Protein AF-A0A941LAB8-F1 (afdb_monomer)

pLDDT: mean 81.12, std 10.99, range [39.47, 96.81]

Structure (mmCIF, N/CA/C/O backbone):
data_AF-A0A941LAB8-F1
#
_entry.id   AF-A0A941LAB8-F1
#
loop_
_atom_site.group_PDB
_atom_site.id
_atom_site.type_symbol
_atom_site.label_atom_id
_atom_site.label_alt_id
_atom_site.label_comp_id
_atom_site.label_asym_id
_atom_site.label_entity_id
_atom_site.label_seq_id
_atom_site.pdbx_PDB_ins_code
_atom_site.Cartn_x
_atom_site.Cartn_y
_atom_site.Cartn_z
_atom_site.occupancy
_atom_site.B_iso_or_equiv
_atom_site.auth_seq_id
_atom_site.auth_comp_id
_atom_site.auth_asym_id
_atom_site.auth_atom_id
_atom_site.pdbx_PDB_model_num
ATOM 1 N N . MET A 1 1 ? -10.738 4.929 1.392 1.00 70.44 1 MET A N 1
ATOM 2 C CA . MET A 1 1 ? -9.505 4.319 1.938 1.00 70.44 1 MET A CA 1
ATOM 3 C C . MET A 1 1 ? -9.098 3.208 0.985 1.00 70.44 1 MET A C 1
ATOM 5 O O . MET A 1 1 ? -9.992 2.509 0.526 1.00 70.44 1 MET A O 1
ATOM 9 N N . TRP A 1 2 ? -7.820 3.081 0.624 1.00 80.12 2 TRP A N 1
ATOM 10 C CA . TRP A 1 2 ? -7.388 2.039 -0.313 1.00 80.12 2 TRP A CA 1
ATOM 11 C C . TRP A 1 2 ? -7.513 0.650 0.333 1.00 80.12 2 TRP A C 1
ATOM 13 O O . TRP A 1 2 ? -6.917 0.391 1.377 1.00 80.12 2 TRP A O 1
ATOM 23 N N . LYS A 1 3 ? -8.349 -0.212 -0.260 1.00 79.31 3 LYS A N 1
ATOM 24 C CA . LYS A 1 3 ? -8.598 -1.596 0.172 1.00 79.31 3 LYS A CA 1
ATOM 25 C C . LYS A 1 3 ? -8.425 -2.536 -1.030 1.00 79.31 3 LYS A C 1
ATOM 27 O O . LYS A 1 3 ? -9.409 -2.857 -1.713 1.00 79.31 3 LYS A O 1
ATOM 32 N N . PRO A 1 4 ? -7.176 -2.901 -1.359 1.00 82.00 4 PRO A N 1
ATOM 33 C CA . PRO A 1 4 ? -6.909 -3.852 -2.426 1.00 82.00 4 PRO A CA 1
ATOM 34 C C . PRO A 1 4 ? -7.426 -5.248 -2.049 1.00 82.00 4 PRO A C 1
ATOM 36 O O . PRO A 1 4 ? -7.491 -5.608 -0.873 1.00 82.00 4 PRO A O 1
ATOM 39 N N . ILE A 1 5 ? -7.810 -6.024 -3.061 1.00 83.94 5 ILE A N 1
ATOM 40 C CA . ILE A 1 5 ? -8.180 -7.430 -2.914 1.00 83.94 5 ILE A CA 1
ATOM 41 C C . ILE A 1 5 ? -6.984 -8.260 -3.386 1.00 83.94 5 ILE A C 1
ATOM 43 O O . ILE A 1 5 ? -6.811 -8.520 -4.578 1.00 83.94 5 ILE A O 1
ATOM 47 N N . HIS A 1 6 ? -6.148 -8.649 -2.427 1.00 83.69 6 HIS A N 1
ATOM 48 C CA . HIS A 1 6 ? -4.959 -9.461 -2.674 1.00 83.69 6 HIS A CA 1
ATOM 49 C C . HIS A 1 6 ? -5.313 -10.794 -3.343 1.00 83.69 6 HIS A C 1
ATOM 51 O O . HIS A 1 6 ? -6.378 -11.366 -3.090 1.00 83.69 6 HIS A O 1
ATOM 57 N N . LEU A 1 7 ? -4.408 -11.294 -4.182 1.00 83.81 7 LEU A N 1
ATOM 58 C CA . LEU A 1 7 ? -4.548 -12.576 -4.865 1.00 83.81 7 LEU A CA 1
ATOM 59 C C . LEU A 1 7 ? -4.686 -13.710 -3.841 1.00 83.81 7 LEU A C 1
ATOM 61 O O . LEU A 1 7 ? -5.603 -14.523 -3.947 1.00 83.81 7 LEU A O 1
ATOM 65 N N . ASP A 1 8 ? -3.863 -13.683 -2.790 1.00 82.81 8 ASP A N 1
ATOM 66 C CA . ASP A 1 8 ? -3.913 -14.645 -1.682 1.00 82.81 8 ASP A CA 1
ATOM 67 C C . ASP A 1 8 ? -5.271 -14.649 -0.969 1.00 82.81 8 ASP A C 1
ATOM 69 O O . ASP A 1 8 ? -5.762 -15.696 -0.549 1.00 82.81 8 ASP A O 1
ATOM 73 N N . PHE A 1 9 ? -5.909 -13.481 -0.847 1.00 83.12 9 PHE A N 1
ATOM 74 C CA . PHE A 1 9 ? -7.225 -13.378 -0.220 1.00 83.12 9 PHE A CA 1
ATOM 75 C C . PHE A 1 9 ? -8.302 -14.040 -1.082 1.00 83.12 9 PHE A C 1
ATOM 77 O O . PHE A 1 9 ? -9.135 -14.776 -0.558 1.00 83.12 9 PHE A O 1
ATOM 84 N N . ILE A 1 10 ? -8.272 -13.819 -2.401 1.00 82.56 10 ILE A N 1
ATOM 85 C CA . ILE A 1 10 ? -9.226 -14.448 -3.321 1.00 82.56 10 ILE A CA 1
ATOM 86 C C .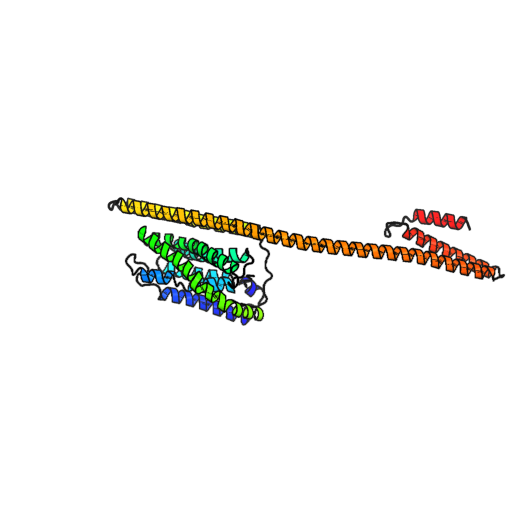 ILE A 1 10 ? -9.047 -15.968 -3.317 1.00 82.56 10 ILE A C 1
ATOM 88 O O . ILE A 1 10 ? -10.031 -16.687 -3.167 1.00 82.56 10 ILE A O 1
ATOM 92 N N . LEU A 1 11 ? -7.806 -16.446 -3.428 1.00 82.25 11 LEU A N 1
ATOM 93 C CA . LEU A 1 11 ? -7.497 -17.877 -3.471 1.00 82.25 11 LEU A CA 1
ATOM 94 C C . LEU A 1 11 ? -7.743 -18.590 -2.133 1.00 82.25 11 LEU A C 1
ATOM 96 O O . LEU A 1 11 ? -8.038 -19.780 -2.126 1.00 82.25 11 LEU A O 1
ATOM 100 N N . GLY A 1 12 ? -7.618 -17.884 -1.006 1.00 81.06 12 GLY A N 1
ATOM 101 C CA . GLY A 1 12 ? -7.855 -18.447 0.324 1.00 81.06 12 GLY A CA 1
ATOM 102 C C . GLY A 1 12 ? -9.319 -18.420 0.773 1.00 81.06 12 GLY A C 1
ATOM 103 O O . GLY A 1 12 ? -9.717 -19.246 1.593 1.00 81.06 12 GLY A O 1
ATOM 104 N N . ARG A 1 13 ? -10.123 -17.468 0.280 1.00 82.06 13 ARG A N 1
ATOM 105 C CA . ARG A 1 13 ? -11.520 -17.276 0.711 1.00 82.06 13 ARG A CA 1
ATOM 106 C C . ARG A 1 13 ? -12.539 -17.944 -0.209 1.00 82.06 13 ARG A C 1
ATOM 108 O O . ARG A 1 13 ? -13.595 -18.346 0.274 1.00 82.06 13 ARG A O 1
ATOM 115 N N . TYR A 1 14 ? -12.245 -18.034 -1.502 1.00 82.56 14 TYR A N 1
ATOM 116 C CA . TYR A 1 14 ? -13.138 -18.597 -2.511 1.00 82.56 14 TYR A CA 1
ATOM 117 C C . TYR A 1 14 ? -12.583 -19.918 -3.035 1.00 82.56 14 TYR A C 1
ATOM 119 O O . TYR A 1 14 ? -11.371 -20.119 -3.082 1.00 82.56 14 TYR A O 1
ATOM 127 N N . GLU A 1 15 ? -13.468 -20.824 -3.451 1.00 80.12 15 GLU A N 1
ATOM 128 C CA . GLU A 1 15 ? -13.030 -22.069 -4.077 1.00 80.12 15 GLU A CA 1
ATOM 129 C C . GLU A 1 15 ? -12.289 -21.777 -5.396 1.00 80.12 15 GLU A C 1
ATOM 131 O O . GLU A 1 15 ? -12.706 -20.889 -6.149 1.00 80.12 15 GLU A O 1
ATOM 136 N N . PRO A 1 16 ? -11.235 -22.545 -5.741 1.00 72.31 16 PRO A N 1
ATOM 137 C CA . PRO A 1 16 ? -10.436 -22.313 -6.949 1.00 72.31 16 PRO A CA 1
ATOM 138 C C . PRO A 1 16 ? -11.253 -22.312 -8.249 1.00 72.31 16 PRO A C 1
ATOM 140 O O . PRO A 1 16 ? -10.851 -21.701 -9.238 1.00 72.31 16 PRO A O 1
ATOM 143 N N . PHE A 1 17 ? -12.403 -22.995 -8.246 1.00 78.62 17 PHE A N 1
ATOM 144 C CA . PHE A 1 17 ? -13.298 -23.131 -9.393 1.00 78.62 17 PHE A CA 1
ATOM 145 C C . PHE A 1 17 ? -14.559 -22.259 -9.309 1.00 78.62 17 PHE A C 1
ATOM 147 O O . PHE A 1 17 ? -15.467 -22.417 -10.128 1.00 78.62 17 PHE A O 1
ATOM 154 N N . ASP A 1 18 ? -14.635 -21.316 -8.362 1.00 86.25 18 ASP A N 1
ATOM 155 C CA . ASP A 1 18 ? -15.711 -20.328 -8.364 1.00 86.25 18 ASP A CA 1
ATOM 156 C C . ASP A 1 18 ? -15.636 -19.507 -9.662 1.00 86.25 18 ASP A C 1
ATOM 158 O O . ASP A 1 18 ? -14.601 -18.941 -10.033 1.00 86.25 18 ASP A O 1
ATOM 162 N N . LYS A 1 19 ? -16.772 -19.416 -10.360 1.00 85.31 19 LYS A N 1
ATOM 163 C CA . LYS A 1 19 ? -16.926 -18.664 -11.606 1.00 85.31 19 LYS A CA 1
ATOM 164 C C . LYS A 1 19 ? -16.401 -17.230 -11.477 1.00 85.31 19 LYS A C 1
ATOM 166 O O . LYS A 1 19 ? -15.831 -16.715 -12.435 1.00 85.31 19 LYS A O 1
ATOM 171 N N . ARG A 1 20 ? -16.562 -16.586 -10.314 1.00 85.56 20 ARG A N 1
ATOM 172 C CA . ARG A 1 20 ? -16.075 -15.215 -10.065 1.00 85.56 20 ARG A CA 1
ATOM 173 C C . ARG A 1 20 ? -14.553 -15.136 -10.139 1.00 85.56 20 ARG A C 1
ATOM 175 O O . ARG A 1 20 ? -14.019 -14.244 -10.792 1.00 85.56 20 ARG A O 1
ATOM 182 N N . VAL A 1 21 ? -13.876 -16.086 -9.497 1.00 84.88 21 VAL A N 1
ATOM 183 C CA . VAL A 1 21 ? -12.412 -16.177 -9.444 1.00 84.88 21 VAL A CA 1
ATOM 184 C C . VAL A 1 21 ? -11.859 -16.491 -10.827 1.00 84.88 21 VAL A C 1
ATOM 186 O O . VAL A 1 21 ? -10.967 -15.791 -11.300 1.00 84.88 21 VAL A O 1
ATOM 189 N N . ILE A 1 22 ? -12.455 -17.466 -11.521 1.00 87.25 22 ILE A N 1
ATOM 190 C CA . ILE A 1 22 ? -12.057 -17.844 -12.881 1.00 87.25 22 ILE A CA 1
ATOM 191 C C . ILE A 1 22 ? -12.158 -16.652 -13.839 1.00 87.25 22 ILE A C 1
ATOM 193 O O . ILE A 1 22 ? -11.219 -16.399 -14.587 1.00 87.25 22 ILE A O 1
ATOM 197 N N . VAL A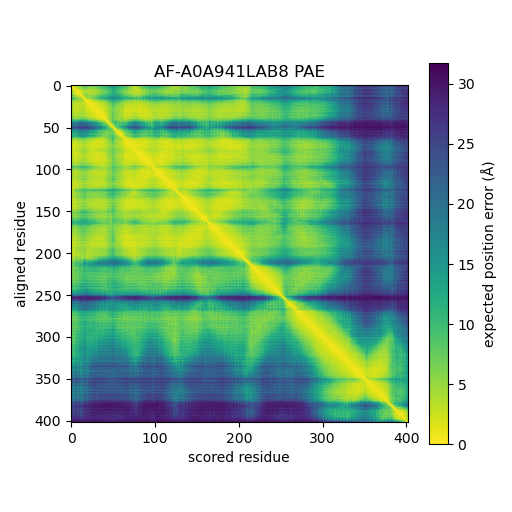 1 23 ? -13.260 -15.890 -13.818 1.00 88.88 23 VAL A N 1
ATOM 198 C CA . VAL A 1 23 ? -13.415 -14.721 -14.705 1.00 88.88 23 VAL A CA 1
ATOM 199 C C . VAL A 1 23 ? -12.329 -13.674 -14.449 1.00 88.88 23 VAL A C 1
ATOM 201 O O . VAL A 1 23 ? -11.760 -13.148 -15.406 1.00 88.88 23 VAL A O 1
ATOM 204 N N . VAL A 1 24 ? -12.007 -13.392 -13.183 1.00 88.44 24 VAL A N 1
ATOM 205 C CA . VAL A 1 24 ? -10.952 -12.426 -12.837 1.00 88.44 24 VAL A CA 1
ATOM 206 C C . VAL A 1 24 ? -9.574 -12.935 -13.263 1.00 88.44 24 VAL A C 1
ATOM 208 O O . VAL A 1 24 ? -8.816 -12.180 -13.869 1.00 88.44 24 VAL A O 1
ATOM 211 N N . LEU A 1 25 ? -9.259 -14.210 -13.018 1.00 89.50 25 LEU A N 1
ATOM 212 C CA . LEU A 1 25 ? -7.977 -14.803 -13.405 1.00 89.50 25 LEU A CA 1
ATOM 213 C C . LEU A 1 25 ? -7.803 -14.877 -14.926 1.00 89.50 25 LEU A C 1
ATOM 215 O O . LEU A 1 25 ? -6.741 -14.520 -15.428 1.00 89.50 25 LEU A O 1
ATOM 219 N N . ILE A 1 26 ? -8.839 -15.268 -15.675 1.00 91.94 26 ILE A N 1
ATOM 220 C CA . ILE A 1 26 ? -8.806 -15.267 -17.147 1.00 91.94 26 ILE A CA 1
ATOM 221 C C . ILE A 1 26 ? -8.613 -13.843 -17.669 1.00 91.94 26 ILE A C 1
ATOM 223 O O . ILE A 1 26 ? -7.777 -13.622 -18.544 1.00 91.94 26 ILE A O 1
ATOM 227 N N . GLY A 1 27 ? -9.346 -12.869 -17.118 1.00 91.44 27 GLY A N 1
ATOM 228 C CA . GLY A 1 27 ? -9.179 -11.461 -17.474 1.00 91.44 27 GLY A CA 1
ATOM 229 C C . GLY A 1 27 ? -7.757 -10.965 -17.208 1.00 91.44 27 GLY A C 1
ATOM 230 O O . GLY A 1 27 ? -7.178 -10.268 -18.036 1.00 91.44 27 GLY A O 1
ATOM 231 N N . TRP A 1 28 ? -7.157 -11.377 -16.094 1.00 93.62 28 TRP A N 1
ATOM 232 C CA . TRP A 1 28 ? -5.787 -11.020 -15.748 1.00 93.62 28 TRP A CA 1
ATOM 233 C C . TRP A 1 28 ? -4.745 -11.670 -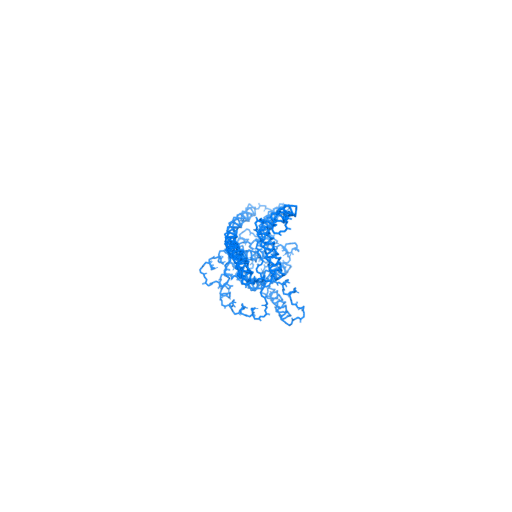16.661 1.00 93.62 28 TRP A C 1
ATOM 235 O O . TRP A 1 28 ? -3.858 -10.971 -17.144 1.00 93.62 28 TRP A O 1
ATOM 245 N N . ILE A 1 29 ? -4.884 -12.960 -16.985 1.00 92.94 29 ILE A N 1
ATOM 246 C CA . ILE A 1 29 ? -4.023 -13.637 -17.968 1.00 92.94 29 ILE A CA 1
ATOM 247 C C . ILE A 1 29 ? -4.130 -12.943 -19.328 1.00 92.94 29 ILE A C 1
ATOM 249 O O . ILE A 1 29 ? -3.108 -12.669 -19.954 1.00 92.94 29 ILE A O 1
ATOM 253 N N . PHE A 1 30 ? -5.346 -12.591 -19.756 1.00 94.19 30 PHE A N 1
ATOM 254 C CA . PHE A 1 30 ? -5.562 -11.857 -21.000 1.00 94.19 30 PHE A CA 1
ATOM 255 C C . PHE A 1 30 ? -4.845 -10.501 -20.991 1.00 94.19 30 PHE A C 1
ATOM 257 O O . PHE A 1 30 ? -4.162 -10.171 -21.960 1.00 94.19 30 PHE A O 1
ATOM 264 N N . LEU A 1 31 ? -4.921 -9.747 -19.886 1.00 93.19 31 LEU A N 1
ATOM 265 C CA . LEU A 1 31 ? -4.186 -8.489 -19.721 1.00 93.19 31 LEU A CA 1
ATOM 266 C C . LEU A 1 31 ? -2.669 -8.699 -19.791 1.00 93.19 31 LEU A C 1
ATOM 268 O O . LEU A 1 31 ? -2.002 -7.959 -20.508 1.00 93.19 31 LEU A O 1
ATOM 272 N N . ILE A 1 32 ? -2.130 -9.723 -19.121 1.00 92.38 32 ILE A N 1
ATOM 273 C CA . ILE A 1 32 ? -0.701 -10.068 -19.186 1.00 92.38 32 ILE A CA 1
ATOM 274 C C . ILE A 1 32 ? -0.299 -10.330 -20.642 1.00 92.38 32 ILE A C 1
ATOM 276 O O . ILE A 1 32 ? 0.570 -9.642 -21.179 1.00 92.38 32 ILE A O 1
ATOM 280 N N . THR A 1 33 ? -0.975 -11.260 -21.319 1.00 92.00 33 THR A N 1
ATOM 281 C CA . THR A 1 33 ? -0.651 -11.612 -22.709 1.00 92.00 33 THR A CA 1
ATOM 282 C C . THR A 1 33 ? -0.828 -10.436 -23.665 1.00 92.00 33 THR A C 1
ATOM 284 O O . THR A 1 33 ? 0.013 -10.225 -24.535 1.00 92.00 33 THR A O 1
ATOM 287 N N . GLY A 1 34 ? -1.874 -9.627 -23.472 1.00 91.31 34 GLY A N 1
ATOM 288 C CA . GLY A 1 34 ? -2.161 -8.452 -24.286 1.00 91.31 34 GLY A CA 1
ATOM 289 C C . GLY A 1 34 ? -1.108 -7.362 -24.116 1.00 91.31 34 GLY A C 1
ATOM 290 O O . GLY A 1 34 ? -0.669 -6.786 -25.108 1.00 91.31 34 GLY A O 1
ATOM 291 N N . THR A 1 35 ? -0.647 -7.114 -22.884 1.00 90.56 35 THR A N 1
ATOM 292 C CA . THR A 1 35 ? 0.439 -6.154 -22.627 1.00 90.56 35 THR A CA 1
ATOM 293 C C . THR A 1 35 ? 1.757 -6.599 -23.239 1.00 90.56 35 THR A C 1
ATOM 295 O O . THR A 1 35 ? 2.402 -5.794 -23.899 1.00 90.56 35 THR A O 1
ATOM 298 N N . ILE A 1 36 ? 2.131 -7.873 -23.092 1.00 89.88 36 ILE A N 1
ATOM 299 C CA . ILE A 1 36 ? 3.359 -8.416 -23.687 1.00 89.88 36 ILE A CA 1
ATOM 300 C C . ILE A 1 36 ? 3.289 -8.313 -25.210 1.00 89.88 36 ILE A C 1
ATOM 302 O O . ILE A 1 36 ? 4.207 -7.789 -25.835 1.00 89.88 36 ILE A O 1
ATOM 306 N N . TRP A 1 37 ? 2.180 -8.756 -25.805 1.00 90.31 37 TRP A N 1
ATOM 307 C CA . TRP A 1 37 ? 1.977 -8.696 -27.248 1.00 90.31 37 TRP A CA 1
ATOM 308 C C . TRP A 1 37 ? 2.023 -7.257 -27.773 1.00 90.31 37 TRP A C 1
ATOM 310 O O . TRP A 1 37 ? 2.710 -6.986 -28.754 1.00 90.31 37 TRP A O 1
ATOM 320 N N . PHE A 1 38 ? 1.342 -6.313 -27.119 1.00 87.44 38 PHE A N 1
ATOM 321 C CA . PHE A 1 38 ? 1.368 -4.915 -27.545 1.00 87.44 38 PHE A CA 1
ATOM 322 C C . PHE A 1 38 ? 2.771 -4.322 -27.422 1.00 87.44 38 PHE A C 1
ATOM 324 O O . PHE A 1 38 ? 3.215 -3.634 -28.339 1.00 87.44 38 PHE A O 1
ATOM 331 N N . SER A 1 39 ? 3.461 -4.577 -26.308 1.00 83.06 39 SER A N 1
ATOM 332 C CA . SER A 1 39 ? 4.820 -4.089 -26.092 1.00 83.06 39 SER A CA 1
ATOM 333 C C . SER A 1 39 ? 5.775 -4.599 -27.167 1.00 83.06 39 SER A C 1
ATOM 335 O O . SER A 1 39 ? 6.519 -3.798 -27.717 1.00 83.06 39 SER A O 1
ATOM 337 N N . LEU A 1 40 ? 5.706 -5.886 -27.522 1.00 83.12 40 LEU A N 1
ATOM 338 C CA . LEU A 1 40 ? 6.547 -6.488 -28.562 1.00 83.12 40 LEU A CA 1
ATOM 339 C C . LEU A 1 40 ? 6.265 -5.942 -29.968 1.00 83.12 40 LEU A C 1
ATOM 341 O O . LEU A 1 40 ? 7.202 -5.739 -30.730 1.00 83.12 40 LEU A O 1
ATOM 345 N N . ASN A 1 41 ? 5.004 -5.672 -30.316 1.00 83.06 41 ASN A N 1
ATOM 346 C CA . ASN A 1 41 ? 4.656 -5.183 -31.658 1.00 83.06 41 ASN A CA 1
ATOM 347 C C . ASN A 1 41 ? 4.853 -3.676 -31.852 1.00 83.06 41 ASN A C 1
ATOM 349 O O . ASN A 1 41 ? 4.957 -3.226 -32.989 1.00 83.06 41 ASN A O 1
ATOM 353 N N . ASN A 1 42 ? 4.865 -2.892 -30.772 1.00 78.62 42 ASN A N 1
ATOM 354 C CA . ASN A 1 42 ? 5.070 -1.442 -30.847 1.00 78.62 42 ASN A CA 1
ATOM 355 C C . ASN A 1 42 ? 6.520 -1.021 -30.597 1.00 78.62 42 ASN A C 1
ATOM 357 O O . ASN A 1 42 ? 6.795 0.175 -30.609 1.00 78.62 42 ASN A O 1
ATOM 361 N N . LEU A 1 43 ? 7.429 -1.972 -30.375 1.00 74.69 43 LEU A N 1
ATOM 362 C CA . LEU A 1 43 ? 8.866 -1.727 -30.296 1.00 74.69 43 LEU A CA 1
ATOM 363 C C . LEU A 1 43 ? 9.393 -1.265 -31.678 1.00 74.69 43 LEU A C 1
ATOM 365 O O . LEU A 1 43 ? 9.245 -2.007 -32.649 1.00 74.69 43 LEU A O 1
ATOM 369 N N . PRO A 1 44 ? 9.983 -0.054 -31.804 1.00 67.62 44 PRO A N 1
ATOM 370 C CA . PRO A 1 44 ? 10.604 0.423 -33.026 1.00 67.62 44 PRO A CA 1
ATOM 371 C C . PRO A 1 44 ? 11.650 -0.567 -33.519 1.00 67.62 44 PRO A C 1
ATOM 373 O O . PRO A 1 44 ? 12.380 -1.149 -32.716 1.00 67.62 44 PRO A O 1
ATOM 376 N N . SER A 1 45 ? 11.790 -0.681 -34.840 1.00 62.94 45 SER A N 1
ATOM 377 C CA . SER A 1 45 ? 12.882 -1.437 -35.470 1.00 62.94 45 SER A CA 1
ATOM 378 C C . SER A 1 45 ? 14.261 -1.004 -34.966 1.00 62.94 45 SER A C 1
ATOM 380 O O . SER A 1 45 ? 15.165 -1.825 -34.860 1.00 62.94 45 SER A O 1
ATOM 382 N N . ASP A 1 46 ? 14.378 0.272 -34.595 1.00 62.75 46 ASP A N 1
ATOM 383 C CA . ASP A 1 46 ? 15.618 0.921 -34.175 1.00 62.75 46 ASP A CA 1
ATOM 384 C C . ASP A 1 46 ? 15.695 1.061 -32.644 1.00 62.75 46 ASP A C 1
ATOM 386 O O . ASP A 1 46 ? 16.460 1.872 -32.134 1.00 62.75 46 ASP A O 1
ATOM 390 N N . TRP A 1 47 ? 14.889 0.309 -31.880 1.00 65.19 47 TRP A N 1
ATOM 391 C CA . TRP A 1 47 ? 14.862 0.384 -30.409 1.00 65.19 47 TRP A CA 1
ATOM 392 C C . TRP A 1 47 ? 16.238 0.128 -29.765 1.00 65.19 47 TRP A C 1
ATOM 394 O O . TRP A 1 47 ? 16.523 0.632 -28.681 1.00 65.19 47 TRP A O 1
ATOM 404 N N . ILE A 1 48 ? 17.085 -0.629 -30.465 1.00 59.97 48 ILE A N 1
ATOM 405 C CA . ILE A 1 48 ? 18.441 -1.027 -30.066 1.00 59.97 48 ILE A CA 1
ATOM 406 C C . ILE A 1 48 ? 19.503 -0.078 -30.670 1.00 59.97 48 ILE A C 1
ATOM 408 O O . ILE A 1 48 ? 20.626 -0.037 -30.177 1.00 59.97 48 ILE A O 1
ATOM 412 N N . ASP A 1 49 ? 19.171 0.707 -31.706 1.00 60.47 49 ASP A N 1
ATOM 413 C CA . ASP A 1 49 ? 20.132 1.543 -32.442 1.00 60.47 49 ASP A CA 1
ATOM 414 C C . ASP A 1 49 ? 20.222 2.973 -31.850 1.00 60.47 49 ASP A C 1
ATOM 416 O O . ASP A 1 49 ? 19.230 3.713 -31.861 1.00 60.47 49 ASP A O 1
ATOM 420 N N . PRO A 1 50 ? 21.407 3.421 -31.381 1.00 51.38 50 PRO A N 1
ATOM 421 C CA . PRO A 1 50 ? 21.635 4.788 -30.894 1.00 51.38 50 PRO A CA 1
ATOM 422 C C . PRO A 1 50 ? 21.307 5.891 -31.924 1.00 51.38 50 PRO A C 1
ATOM 424 O O . PRO A 1 50 ? 21.033 7.039 -31.550 1.00 51.38 50 PRO A O 1
ATOM 427 N N . GLY A 1 51 ? 21.328 5.558 -33.222 1.00 52.06 51 GLY A N 1
ATOM 428 C CA . GLY A 1 51 ? 21.027 6.454 -34.344 1.00 52.06 51 GLY A CA 1
ATOM 429 C C . GLY A 1 51 ? 19.553 6.507 -34.770 1.00 52.06 51 GLY A C 1
ATOM 430 O O . GLY A 1 51 ? 19.218 7.284 -35.667 1.00 52.06 51 GLY A O 1
ATOM 431 N N . GLY A 1 52 ? 18.679 5.712 -34.143 1.00 59.66 52 GLY A N 1
ATOM 432 C CA . GLY A 1 52 ? 17.263 5.596 -34.495 1.00 59.66 52 GLY A CA 1
ATOM 433 C C . GLY A 1 52 ? 16.440 6.874 -34.288 1.00 59.66 52 GLY A C 1
ATOM 434 O O . GLY A 1 52 ? 16.873 7.856 -33.674 1.00 59.66 52 GLY A O 1
ATOM 435 N N . ASN A 1 53 ? 15.199 6.876 -34.786 1.00 62.16 53 ASN A N 1
ATOM 436 C CA . ASN A 1 53 ? 14.289 8.014 -34.632 1.00 62.16 53 ASN A CA 1
ATOM 437 C C . ASN A 1 53 ? 13.915 8.239 -33.152 1.00 62.16 53 ASN A C 1
ATOM 439 O O . ASN A 1 53 ? 12.969 7.654 -32.621 1.00 62.16 53 ASN A O 1
ATOM 443 N N . LYS A 1 54 ? 14.644 9.150 -32.499 1.00 63.41 54 LYS A N 1
ATOM 444 C CA . LYS A 1 54 ? 14.527 9.507 -31.074 1.00 63.41 54 LYS A CA 1
ATOM 445 C C . LYS A 1 54 ? 13.105 9.893 -30.636 1.00 63.41 54 LYS A C 1
ATOM 447 O O . LYS A 1 54 ? 12.753 9.710 -29.471 1.00 63.41 54 LYS A O 1
ATOM 452 N N . ASN A 1 55 ? 12.259 10.354 -31.561 1.00 64.81 55 ASN A N 1
ATOM 453 C CA . ASN A 1 55 ? 10.854 10.657 -31.280 1.00 64.81 55 ASN A CA 1
ATOM 454 C C . ASN A 1 55 ? 9.980 9.402 -31.114 1.00 64.81 55 ASN A C 1
ATOM 456 O O . ASN A 1 55 ? 9.043 9.434 -30.320 1.00 64.81 55 ASN A O 1
ATOM 460 N N . GLU A 1 56 ? 10.263 8.306 -31.824 1.00 65.69 56 GLU A N 1
ATOM 461 C CA . GLU A 1 56 ? 9.520 7.042 -31.674 1.00 65.69 56 GLU A CA 1
ATOM 462 C C . GLU A 1 56 ? 9.858 6.357 -30.342 1.00 65.69 56 GLU A C 1
ATOM 464 O O . GLU A 1 56 ? 8.967 5.863 -29.652 1.00 65.69 56 GLU A O 1
ATOM 469 N N . LEU A 1 57 ? 11.122 6.440 -29.911 1.00 64.50 57 LEU A N 1
ATOM 470 C CA . LEU A 1 57 ? 11.561 6.001 -28.581 1.00 64.50 57 LEU A CA 1
ATOM 471 C C . LEU A 1 57 ? 10.804 6.739 -27.464 1.00 64.50 57 LEU A C 1
ATOM 473 O O . LEU A 1 57 ? 10.261 6.121 -26.548 1.00 64.50 57 LEU A O 1
ATOM 477 N N . LEU A 1 58 ? 10.696 8.067 -27.568 1.00 62.50 58 LEU A N 1
ATOM 478 C CA . LEU A 1 58 ? 9.961 8.895 -26.606 1.00 62.50 58 LEU A CA 1
ATOM 479 C C . LEU A 1 58 ? 8.467 8.553 -26.531 1.00 62.50 58 LEU A C 1
ATOM 481 O O . LEU A 1 58 ? 7.894 8.598 -25.443 1.00 62.50 58 LEU A O 1
ATOM 485 N N . LYS A 1 59 ? 7.832 8.170 -27.648 1.00 69.31 59 LYS A N 1
ATOM 486 C CA . LYS A 1 59 ? 6.418 7.755 -27.652 1.00 69.31 59 LYS A CA 1
ATOM 487 C C . LYS A 1 59 ? 6.177 6.514 -26.795 1.00 69.31 59 LYS A C 1
ATOM 489 O O . LYS A 1 59 ? 5.176 6.482 -26.084 1.00 69.31 59 LYS A O 1
ATOM 494 N N . ILE A 1 60 ? 7.090 5.540 -26.799 1.00 69.44 60 ILE A N 1
ATOM 495 C CA . ILE A 1 60 ? 6.980 4.356 -25.929 1.00 69.44 60 ILE A CA 1
ATOM 496 C C . ILE A 1 60 ? 7.071 4.739 -24.458 1.00 69.44 60 ILE A C 1
ATOM 498 O O . ILE A 1 60 ? 6.295 4.240 -23.646 1.00 69.44 60 ILE A O 1
ATOM 502 N N . PHE A 1 61 ? 7.999 5.628 -24.104 1.00 65.88 61 PHE A N 1
ATOM 503 C CA . PHE A 1 61 ? 8.172 6.039 -22.710 1.00 65.88 61 PHE A CA 1
ATOM 504 C C . PHE A 1 61 ? 7.015 6.896 -22.185 1.00 65.88 61 PHE A C 1
ATOM 506 O O . PHE A 1 61 ? 6.755 6.898 -20.983 1.00 65.88 61 PHE A O 1
ATOM 513 N N . ILE A 1 62 ? 6.310 7.605 -23.070 1.00 69.38 62 ILE A N 1
ATOM 514 C CA . ILE A 1 62 ? 5.094 8.359 -22.739 1.00 69.38 62 ILE A CA 1
ATOM 515 C C . ILE A 1 62 ? 3.858 7.445 -22.691 1.00 69.38 62 ILE A C 1
ATOM 517 O O . ILE A 1 62 ? 2.914 7.728 -21.953 1.00 69.38 62 ILE A O 1
ATOM 521 N N . LEU A 1 63 ? 3.831 6.375 -23.490 1.00 78.00 63 LEU A N 1
ATOM 522 C CA . LEU A 1 63 ? 2.660 5.518 -23.658 1.00 78.00 63 LEU A CA 1
ATOM 523 C C . LEU A 1 63 ? 3.043 4.042 -23.532 1.00 78.00 63 LEU A C 1
ATOM 525 O O . LEU A 1 63 ? 2.984 3.259 -24.479 1.00 78.00 63 LEU A O 1
ATOM 529 N N . ASN A 1 64 ? 3.412 3.661 -22.312 1.00 84.44 64 ASN A N 1
ATOM 530 C CA . ASN A 1 64 ? 3.741 2.291 -21.963 1.00 84.44 64 ASN A CA 1
ATOM 531 C C . ASN A 1 64 ? 2.491 1.558 -21.428 1.00 84.44 64 ASN A C 1
ATOM 533 O O . ASN A 1 64 ? 2.083 1.788 -20.281 1.00 84.44 64 ASN A O 1
ATOM 537 N N . PRO A 1 65 ? 1.873 0.654 -22.211 1.00 86.94 65 PRO A N 1
ATOM 538 C CA . PRO A 1 65 ? 0.605 0.012 -21.858 1.00 86.94 65 PRO A CA 1
ATOM 539 C C . PRO A 1 65 ? 0.701 -0.870 -20.614 1.00 86.94 65 PRO A C 1
ATOM 541 O O . PRO A 1 65 ? -0.265 -0.944 -19.855 1.00 86.94 65 PRO A O 1
ATOM 544 N N . SER A 1 66 ? 1.841 -1.528 -20.379 1.00 90.50 66 SER A N 1
ATOM 545 C CA . SER A 1 66 ? 1.996 -2.407 -19.223 1.00 90.50 66 SER A CA 1
ATOM 546 C C . SER A 1 66 ? 2.071 -1.589 -17.942 1.00 90.50 66 SER A C 1
ATOM 548 O O . SER A 1 66 ? 1.468 -1.984 -16.951 1.00 90.50 66 SER A O 1
ATOM 550 N N . MET A 1 67 ? 2.670 -0.394 -17.980 1.00 91.12 67 MET A N 1
ATOM 551 C CA . MET A 1 67 ? 2.622 0.555 -16.865 1.00 91.12 67 MET A CA 1
ATOM 552 C C . MET A 1 67 ? 1.226 1.150 -16.652 1.00 91.12 67 MET A C 1
ATOM 554 O O . MET A 1 67 ? 0.809 1.293 -15.504 1.00 91.12 67 MET A O 1
ATOM 558 N N . ILE A 1 68 ? 0.479 1.466 -17.721 1.00 92.69 68 ILE A N 1
ATOM 559 C CA . ILE A 1 68 ? -0.911 1.952 -17.604 1.00 92.69 68 ILE A CA 1
ATOM 560 C C . ILE A 1 68 ? -1.777 0.886 -16.927 1.00 92.69 68 ILE A C 1
ATOM 562 O O . ILE A 1 68 ? -2.388 1.143 -15.891 1.00 92.69 68 ILE A O 1
ATOM 566 N N . ILE A 1 69 ? -1.805 -0.321 -17.494 1.00 93.44 69 ILE A N 1
ATOM 567 C CA . ILE A 1 69 ? -2.614 -1.433 -16.987 1.00 93.44 69 ILE A CA 1
ATOM 568 C C . ILE A 1 69 ? -2.128 -1.848 -15.599 1.00 93.44 69 ILE A C 1
ATOM 570 O O . ILE A 1 69 ? -2.940 -2.022 -14.694 1.00 93.44 69 ILE A O 1
ATOM 574 N N . GLY A 1 70 ? -0.815 -1.936 -15.404 1.00 93.00 70 GLY A N 1
ATOM 575 C CA . GLY A 1 70 ? -0.191 -2.253 -14.130 1.00 93.00 70 GLY A CA 1
ATOM 576 C C . GLY A 1 70 ? -0.626 -1.299 -13.026 1.00 93.00 70 GLY A C 1
ATOM 577 O O . GLY A 1 70 ? -1.140 -1.748 -12.004 1.00 93.00 70 GLY A O 1
ATOM 578 N N . LEU A 1 71 ? -0.479 0.013 -13.203 1.00 93.44 71 LEU A N 1
ATOM 579 C CA . LEU A 1 71 ? -0.867 0.977 -12.167 1.00 93.44 71 LEU A CA 1
ATOM 580 C C . LEU A 1 71 ? -2.379 1.000 -11.916 1.00 93.44 71 LEU A C 1
ATOM 582 O O . LEU A 1 71 ? -2.797 1.138 -10.768 1.00 93.44 71 LEU A O 1
ATOM 586 N N . LEU A 1 72 ? -3.212 0.806 -12.940 1.00 94.12 72 LEU A N 1
ATOM 587 C CA . LEU A 1 72 ? -4.655 0.656 -12.735 1.00 94.12 72 LEU A CA 1
ATOM 588 C C . LEU A 1 72 ? -4.971 -0.586 -11.889 1.00 94.12 72 LEU A C 1
ATOM 590 O O . LEU A 1 72 ? -5.703 -0.490 -10.903 1.00 94.12 72 LEU A O 1
ATOM 594 N N . LEU A 1 73 ? -4.357 -1.731 -12.205 1.00 93.31 73 LEU A N 1
ATOM 595 C CA . LEU A 1 73 ? -4.485 -2.959 -11.416 1.00 93.31 73 LEU A CA 1
ATOM 596 C C . LEU A 1 73 ? -3.962 -2.792 -9.988 1.00 93.31 73 LEU A C 1
ATOM 598 O O . LEU A 1 73 ? -4.558 -3.349 -9.066 1.00 93.31 73 LEU A O 1
ATOM 602 N N . LEU A 1 74 ? -2.909 -1.996 -9.782 1.00 93.69 74 LEU A N 1
ATOM 603 C CA . LEU A 1 74 ? -2.393 -1.686 -8.451 1.00 93.69 74 LEU A CA 1
ATOM 604 C C . LEU A 1 74 ? -3.478 -1.035 -7.594 1.00 93.69 74 LEU A C 1
ATOM 606 O O . LEU A 1 74 ? -3.786 -1.521 -6.509 1.00 93.69 74 LEU A O 1
ATOM 610 N N . PHE A 1 75 ? -4.077 0.051 -8.082 1.00 91.94 75 PHE A N 1
ATOM 611 C CA . PHE A 1 75 ? -5.091 0.771 -7.318 1.00 91.94 75 PHE A CA 1
ATOM 612 C C . PHE A 1 75 ? -6.372 -0.042 -7.140 1.00 91.94 75 PHE A C 1
ATOM 614 O O . PHE A 1 75 ? -6.978 -0.011 -6.069 1.00 91.94 75 PHE A O 1
ATOM 621 N N . TRP A 1 76 ? -6.767 -0.799 -8.160 1.00 91.12 76 TRP A N 1
ATOM 622 C CA . TRP A 1 76 ? -8.034 -1.517 -8.167 1.00 91.12 76 TRP A CA 1
ATOM 623 C C . TRP A 1 76 ? -8.002 -2.860 -7.445 1.00 91.12 76 TRP A C 1
ATOM 625 O O . TRP A 1 76 ? -8.928 -3.160 -6.689 1.00 91.12 76 TRP A O 1
ATOM 635 N N . PHE A 1 77 ? -6.962 -3.663 -7.647 1.00 89.44 77 PHE A N 1
ATOM 636 C CA . PHE A 1 77 ? -6.876 -5.029 -7.129 1.00 89.44 77 PHE A CA 1
ATOM 637 C C . PHE A 1 77 ? -5.720 -5.205 -6.149 1.00 89.44 77 PHE A C 1
ATOM 639 O O . PHE A 1 77 ? -5.916 -5.836 -5.120 1.00 89.44 77 PHE A O 1
ATOM 646 N N . GLY A 1 78 ? -4.565 -4.584 -6.377 1.00 90.06 78 GLY A N 1
ATOM 647 C CA . GLY A 1 78 ? -3.453 -4.594 -5.427 1.00 90.06 78 GLY A CA 1
ATOM 648 C C . GLY A 1 78 ? -2.096 -4.821 -6.076 1.00 90.06 78 GLY A C 1
ATOM 649 O O . GLY A 1 78 ? -1.973 -4.946 -7.293 1.00 90.06 78 GLY A O 1
ATOM 650 N N . PHE A 1 79 ? -1.063 -4.876 -5.233 1.00 90.56 79 PHE A N 1
ATOM 651 C CA . PHE A 1 79 ? 0.329 -4.935 -5.678 1.00 90.56 79 PHE A CA 1
ATOM 652 C C . PHE A 1 79 ? 0.646 -6.181 -6.513 1.00 90.56 79 PHE A C 1
ATOM 654 O O . PHE A 1 79 ? 1.218 -6.040 -7.587 1.00 90.56 79 PHE A O 1
ATOM 661 N N . GLU A 1 80 ? 0.223 -7.374 -6.088 1.00 90.56 80 GLU A N 1
ATOM 662 C CA . GLU A 1 80 ? 0.522 -8.640 -6.786 1.00 90.56 80 GLU A CA 1
ATOM 663 C C . GLU A 1 80 ? 0.006 -8.659 -8.237 1.00 90.56 80 GLU A C 1
ATOM 665 O O . GLU A 1 80 ? 0.735 -9.021 -9.162 1.00 90.56 80 GLU A O 1
ATOM 670 N N . TRP A 1 81 ? -1.233 -8.195 -8.442 1.00 92.06 81 TRP A N 1
ATOM 671 C CA . TRP A 1 81 ? -1.890 -8.118 -9.753 1.00 92.06 81 TRP A CA 1
ATOM 672 C C . TRP A 1 81 ? -1.131 -7.227 -10.735 1.00 92.06 81 TRP A C 1
ATOM 674 O O . TRP A 1 81 ? -1.078 -7.502 -11.933 1.00 92.06 81 TRP A O 1
ATOM 684 N N . SER A 1 82 ? -0.551 -6.153 -10.208 1.00 93.50 82 SER A N 1
ATOM 685 C CA . SER A 1 82 ? 0.229 -5.179 -10.958 1.00 93.50 82 SER A CA 1
ATOM 686 C C . SER A 1 82 ? 1.658 -5.654 -11.217 1.00 93.50 82 SER A C 1
ATOM 688 O O . SER A 1 82 ? 2.148 -5.574 -12.345 1.00 93.50 82 SER A O 1
ATOM 690 N N . PHE A 1 83 ? 2.305 -6.190 -10.177 1.00 93.56 83 PHE A N 1
ATOM 691 C CA . PHE A 1 83 ? 3.703 -6.603 -10.182 1.00 93.56 83 PHE A CA 1
ATOM 692 C C . PHE A 1 83 ? 3.989 -7.579 -11.317 1.00 93.56 83 PHE A C 1
ATOM 694 O O . PHE A 1 83 ? 4.901 -7.345 -12.102 1.00 93.56 83 PHE A O 1
ATOM 701 N N . ILE A 1 84 ? 3.177 -8.631 -11.449 1.00 92.69 84 ILE A N 1
ATOM 702 C CA . ILE A 1 84 ? 3.404 -9.685 -12.444 1.00 92.69 84 ILE A CA 1
ATOM 703 C C . ILE A 1 84 ? 3.260 -9.143 -13.869 1.00 92.69 84 ILE A C 1
ATOM 705 O O . ILE A 1 84 ? 4.090 -9.452 -14.719 1.00 92.69 84 ILE A O 1
ATOM 709 N N . VAL A 1 85 ? 2.255 -8.300 -14.124 1.00 94.12 85 VAL A N 1
ATOM 710 C CA . VAL A 1 85 ? 2.014 -7.700 -15.448 1.00 94.12 85 VAL A CA 1
ATOM 711 C C . VAL A 1 85 ? 3.200 -6.836 -15.873 1.00 94.12 85 VAL A C 1
ATOM 713 O O . VAL A 1 85 ? 3.736 -7.009 -16.966 1.00 94.12 85 VAL A O 1
ATOM 716 N N . VAL A 1 86 ? 3.628 -5.921 -14.999 1.00 93.12 86 VAL A N 1
ATOM 717 C CA . VAL A 1 86 ? 4.714 -4.980 -15.303 1.00 93.12 86 VAL A CA 1
ATOM 718 C C . VAL A 1 86 ? 6.055 -5.698 -15.383 1.00 93.12 86 VAL A C 1
ATOM 720 O O . VAL A 1 86 ? 6.781 -5.516 -16.358 1.00 93.12 86 VAL A O 1
ATOM 723 N N . PHE A 1 87 ? 6.372 -6.539 -14.394 1.00 94.25 87 PHE A N 1
ATOM 724 C CA . PHE A 1 87 ? 7.638 -7.262 -14.345 1.00 94.25 87 PHE A CA 1
ATOM 725 C C . PHE A 1 87 ? 7.812 -8.158 -15.567 1.00 94.25 87 PHE A C 1
ATOM 727 O O . PHE A 1 87 ? 8.829 -8.058 -16.244 1.00 94.25 87 PHE A O 1
ATOM 734 N N . LEU A 1 88 ? 6.818 -8.994 -15.885 1.00 93.44 88 LEU A N 1
ATOM 735 C CA . LEU A 1 88 ? 6.927 -9.945 -16.987 1.00 93.44 88 LEU A CA 1
ATOM 736 C C . LEU A 1 88 ? 7.019 -9.228 -18.338 1.00 93.44 88 LEU A C 1
ATOM 738 O O . LEU A 1 88 ? 7.840 -9.604 -19.169 1.00 93.44 88 LEU A O 1
ATOM 742 N N . SER A 1 89 ? 6.234 -8.164 -18.540 1.00 91.69 89 SER A N 1
ATOM 743 C CA . SER A 1 89 ? 6.314 -7.341 -19.750 1.00 91.69 89 SER A CA 1
ATOM 744 C C . SER A 1 89 ? 7.707 -6.729 -19.924 1.00 91.69 89 SER A C 1
ATOM 746 O O . SER A 1 89 ? 8.301 -6.872 -20.989 1.00 91.69 89 SER A O 1
ATOM 748 N N . MET A 1 90 ? 8.259 -6.105 -18.881 1.00 89.75 90 MET A N 1
ATOM 749 C CA . MET A 1 90 ? 9.560 -5.430 -18.962 1.00 89.75 90 MET A CA 1
ATOM 750 C C . MET A 1 90 ? 10.734 -6.407 -19.025 1.00 89.75 90 MET A C 1
ATOM 752 O O . MET A 1 90 ? 11.688 -6.169 -19.761 1.00 89.75 90 MET A O 1
ATOM 756 N N . PHE A 1 91 ? 10.648 -7.532 -18.317 1.00 91.56 91 PHE A N 1
ATOM 757 C CA . PHE A 1 91 ? 11.622 -8.616 -18.404 1.00 91.56 91 PHE A CA 1
ATOM 758 C C . PHE A 1 91 ? 11.685 -9.193 -19.823 1.00 91.56 91 PHE A C 1
ATOM 760 O O . PHE A 1 91 ? 12.772 -9.323 -20.379 1.00 91.56 91 PHE A O 1
ATOM 767 N N . ILE A 1 92 ? 10.531 -9.478 -20.442 1.00 90.00 92 ILE A N 1
ATOM 768 C CA . ILE A 1 92 ? 10.475 -10.003 -21.814 1.00 90.00 92 ILE A CA 1
ATOM 769 C C . ILE A 1 92 ? 11.027 -8.987 -22.816 1.00 90.00 92 ILE A C 1
ATOM 771 O O . ILE A 1 92 ? 11.782 -9.382 -23.699 1.00 90.00 92 ILE A O 1
ATOM 775 N N . ILE A 1 93 ? 10.713 -7.694 -22.667 1.00 86.38 93 ILE A N 1
ATOM 776 C CA . ILE A 1 93 ? 11.315 -6.634 -23.496 1.00 86.38 93 ILE A CA 1
ATOM 777 C C . ILE A 1 93 ? 12.837 -6.636 -23.340 1.00 86.38 93 ILE A C 1
ATOM 779 O O . ILE A 1 93 ? 13.553 -6.559 -24.336 1.00 86.38 93 ILE A O 1
ATOM 783 N N . GLY A 1 94 ? 13.334 -6.762 -22.108 1.00 85.81 94 GLY A N 1
ATOM 784 C CA . GLY A 1 94 ? 14.763 -6.824 -21.832 1.00 85.81 94 GLY A CA 1
ATOM 785 C C . GLY A 1 94 ? 15.450 -8.005 -22.520 1.00 85.81 94 GLY A C 1
ATOM 786 O O . GLY A 1 94 ? 16.439 -7.816 -23.223 1.00 85.81 94 GLY A O 1
ATOM 787 N N . VAL A 1 95 ? 14.880 -9.206 -22.395 1.00 87.75 95 VAL A N 1
ATOM 788 C CA . VAL A 1 95 ? 15.385 -10.419 -23.064 1.00 87.75 95 VAL A CA 1
ATOM 789 C C . VAL A 1 95 ? 15.311 -10.294 -24.588 1.00 87.75 95 VAL A C 1
ATOM 791 O O . VAL A 1 95 ? 16.260 -10.649 -25.280 1.00 87.75 95 VAL A O 1
ATOM 794 N N . PHE A 1 96 ? 14.213 -9.757 -25.128 1.00 85.50 96 PHE A N 1
ATOM 795 C CA . PHE A 1 96 ? 14.053 -9.529 -26.569 1.00 85.50 96 PHE A CA 1
ATOM 796 C C . PHE A 1 96 ? 15.074 -8.521 -27.115 1.00 85.50 96 PHE A C 1
ATOM 798 O O . PHE A 1 96 ? 15.489 -8.610 -28.266 1.00 85.50 96 PHE A O 1
ATOM 805 N N . SER A 1 97 ? 15.527 -7.604 -26.262 1.00 81.06 97 SER A N 1
ATOM 806 C CA . SER A 1 97 ? 16.567 -6.621 -26.571 1.00 81.06 97 SER A CA 1
ATOM 807 C C . SER A 1 97 ? 17.990 -7.159 -26.382 1.00 81.06 97 SER A C 1
ATOM 809 O O . SER A 1 97 ? 18.935 -6.385 -26.378 1.00 81.06 97 SER A O 1
ATOM 811 N N . SER A 1 98 ? 18.162 -8.477 -26.227 1.00 83.69 98 SER A N 1
ATOM 812 C CA . SER A 1 98 ? 19.465 -9.132 -26.031 1.00 83.69 98 SER A CA 1
ATOM 813 C C . SER A 1 98 ? 20.218 -8.722 -24.756 1.00 83.69 98 SER A C 1
ATOM 815 O O . SER A 1 98 ? 21.433 -8.893 -24.689 1.00 83.69 98 SER A O 1
ATOM 817 N N . LEU A 1 99 ? 19.520 -8.230 -23.722 1.00 83.00 99 LEU A N 1
ATOM 818 C CA . LEU A 1 99 ? 20.130 -8.048 -22.400 1.00 83.00 99 LEU A CA 1
ATOM 819 C C . LEU A 1 99 ? 20.497 -9.410 -21.797 1.00 83.00 99 LEU A C 1
ATOM 821 O O . LEU A 1 99 ? 19.726 -10.370 -21.896 1.00 83.00 99 LEU A O 1
ATOM 825 N N . ASP A 1 100 ? 21.633 -9.472 -21.097 1.00 86.38 100 ASP A N 1
ATOM 826 C CA . ASP A 1 100 ? 21.965 -10.626 -20.258 1.00 86.38 100 ASP A CA 1
ATOM 827 C C . ASP A 1 100 ? 20.809 -10.924 -19.276 1.00 86.38 100 ASP A C 1
ATOM 829 O O . ASP A 1 100 ? 20.197 -9.982 -18.751 1.00 86.38 100 ASP A O 1
ATOM 833 N N . PRO A 1 101 ? 20.496 -12.203 -18.983 1.00 87.31 101 PRO A N 1
ATOM 834 C CA . PRO A 1 101 ? 19.390 -12.561 -18.099 1.00 87.31 101 PRO A CA 1
ATOM 835 C C . PRO A 1 101 ? 19.413 -11.852 -16.739 1.00 87.31 101 PRO A C 1
ATOM 837 O O . PRO A 1 101 ? 18.352 -11.503 -16.219 1.00 87.31 101 PRO A O 1
ATOM 840 N N . PHE A 1 102 ? 20.594 -11.598 -16.167 1.00 87.62 102 PHE A N 1
ATOM 841 C CA . PHE A 1 102 ? 20.714 -10.861 -14.911 1.00 87.62 102 PHE A CA 1
ATOM 842 C C . PHE A 1 102 ? 20.266 -9.399 -15.063 1.00 87.62 102 PHE A C 1
ATOM 844 O O . PHE A 1 102 ? 19.475 -8.897 -14.257 1.00 87.62 102 PHE A O 1
ATOM 851 N N . TRP A 1 103 ? 20.706 -8.725 -16.129 1.00 85.12 103 TRP A N 1
ATOM 852 C CA . TRP A 1 103 ? 20.336 -7.336 -16.414 1.00 85.12 103 TRP A CA 1
ATOM 853 C C . TRP A 1 103 ? 18.878 -7.193 -16.823 1.00 85.12 103 TRP A C 1
ATOM 855 O O . TRP A 1 103 ? 18.233 -6.232 -16.410 1.00 85.12 103 TRP A O 1
ATOM 865 N N . ALA A 1 104 ? 18.322 -8.168 -17.541 1.00 88.81 104 ALA A N 1
ATOM 866 C CA . ALA A 1 104 ? 16.902 -8.202 -17.868 1.00 88.81 104 ALA A CA 1
ATOM 867 C C . ALA A 1 104 ? 16.024 -8.283 -16.605 1.00 88.81 104 ALA A C 1
ATOM 869 O O . ALA A 1 104 ? 14.997 -7.604 -16.521 1.00 88.81 104 ALA A O 1
ATOM 870 N N . ILE A 1 105 ? 16.433 -9.061 -15.592 1.00 89.56 105 ILE A N 1
ATOM 871 C CA . ILE A 1 105 ? 15.734 -9.117 -14.296 1.00 89.56 105 ILE A CA 1
ATOM 872 C C . ILE A 1 105 ? 15.804 -7.760 -13.596 1.00 89.56 105 ILE A C 1
ATOM 874 O O . ILE A 1 105 ? 14.774 -7.240 -13.163 1.00 89.56 105 ILE A O 1
ATOM 878 N N . LEU A 1 106 ? 16.998 -7.170 -13.489 1.00 86.38 106 LEU A N 1
ATOM 879 C CA . LEU A 1 106 ? 17.186 -5.889 -12.805 1.00 86.38 106 LEU A CA 1
ATOM 880 C C . LEU A 1 106 ? 16.433 -4.748 -13.516 1.00 86.38 106 LEU A C 1
ATOM 882 O O . LEU A 1 106 ? 15.832 -3.895 -12.861 1.00 86.38 106 LEU A O 1
ATOM 886 N N . PHE A 1 107 ? 16.396 -4.783 -14.849 1.00 87.44 107 PHE A N 1
ATOM 887 C CA . PHE A 1 107 ? 15.606 -3.888 -15.690 1.00 87.44 107 PHE A CA 1
ATOM 888 C C . PHE A 1 107 ? 14.105 -4.043 -15.426 1.00 87.44 107 PHE A C 1
ATOM 890 O O . PHE A 1 107 ? 13.425 -3.059 -15.152 1.00 87.44 107 PHE A O 1
ATOM 897 N N . GLY A 1 108 ? 13.578 -5.271 -15.411 1.00 89.31 108 GLY A N 1
ATOM 898 C CA . GLY A 1 108 ? 12.177 -5.516 -15.061 1.00 89.31 108 GLY A CA 1
ATOM 899 C C . GLY A 1 108 ? 11.829 -5.025 -13.652 1.00 89.31 108 GLY A C 1
ATOM 900 O O . GLY A 1 108 ? 10.799 -4.378 -13.443 1.00 89.31 108 GLY A O 1
ATOM 901 N N . LEU A 1 109 ? 12.718 -5.265 -12.684 1.00 89.06 109 LEU A N 1
ATOM 902 C CA . LEU A 1 109 ? 12.543 -4.812 -11.305 1.00 89.06 109 LEU A CA 1
ATOM 903 C C . LEU A 1 109 ? 12.526 -3.285 -11.183 1.00 89.06 109 LEU A C 1
ATOM 905 O O . LEU A 1 109 ? 11.775 -2.774 -10.349 1.00 89.06 109 LEU A O 1
ATOM 909 N N . SER A 1 110 ? 13.266 -2.543 -12.014 1.00 88.31 110 SER A N 1
ATOM 910 C CA . SER A 1 110 ? 13.284 -1.076 -11.943 1.00 88.31 110 SER A CA 1
ATOM 911 C C . SER A 1 110 ? 11.891 -0.474 -12.156 1.00 88.31 110 SER A C 1
ATOM 913 O O . SER A 1 110 ? 11.515 0.459 -11.456 1.00 88.31 110 SER A O 1
ATOM 915 N N . PHE A 1 111 ? 11.063 -1.039 -13.035 1.00 88.56 111 PHE A N 1
ATOM 916 C CA . PHE A 1 111 ? 9.683 -0.574 -13.226 1.00 88.56 111 PHE A CA 1
ATOM 917 C C . PHE A 1 111 ? 8.760 -0.946 -12.063 1.00 88.56 111 PHE A C 1
ATOM 919 O O . PHE A 1 111 ? 7.851 -0.193 -11.709 1.00 88.56 111 PHE A O 1
ATOM 926 N N . THR A 1 112 ? 9.011 -2.083 -11.412 1.00 89.88 112 THR A N 1
ATOM 927 C CA . THR A 1 112 ? 8.227 -2.488 -10.237 1.00 89.88 112 THR A CA 1
ATOM 928 C C . THR A 1 112 ? 8.466 -1.584 -9.022 1.00 89.88 112 THR A C 1
ATOM 930 O O . THR A 1 112 ? 7.594 -1.501 -8.157 1.00 89.88 112 THR A O 1
ATOM 933 N N . PHE A 1 113 ? 9.571 -0.821 -8.977 1.00 85.62 113 PHE A N 1
ATOM 934 C CA . PHE A 1 113 ? 9.792 0.201 -7.941 1.00 85.62 113 PHE A CA 1
ATOM 935 C C . PHE A 1 113 ? 8.690 1.242 -7.898 1.00 85.62 113 PHE A C 1
ATOM 937 O O . PHE A 1 113 ? 8.239 1.609 -6.811 1.00 85.62 113 PHE A O 1
ATOM 944 N N . THR A 1 114 ? 8.227 1.687 -9.066 1.00 88.88 114 THR A N 1
ATOM 945 C CA . THR A 1 114 ? 7.117 2.634 -9.164 1.00 88.88 114 THR A CA 1
ATOM 946 C C . THR A 1 114 ? 5.895 2.085 -8.435 1.00 88.88 114 THR A C 1
ATOM 948 O O . THR A 1 114 ? 5.309 2.773 -7.601 1.00 88.88 114 THR A O 1
ATOM 951 N N . LEU A 1 115 ? 5.554 0.817 -8.684 1.00 91.38 115 LEU A N 1
ATOM 952 C CA . LEU A 1 115 ? 4.410 0.148 -8.063 1.00 91.38 115 LEU A CA 1
ATOM 953 C C . LEU A 1 115 ? 4.568 0.038 -6.545 1.00 91.38 115 LEU A C 1
ATOM 955 O O . LEU A 1 115 ? 3.624 0.319 -5.808 1.00 91.38 115 LEU A O 1
ATOM 959 N N . SER A 1 116 ? 5.762 -0.336 -6.082 1.00 87.62 116 SER A N 1
ATOM 960 C CA . SER A 1 116 ? 6.072 -0.477 -4.658 1.00 87.62 116 SER A CA 1
ATOM 961 C C . SER A 1 116 ? 5.911 0.850 -3.921 1.00 87.62 116 SER A C 1
ATOM 963 O O . SER A 1 116 ? 5.293 0.891 -2.859 1.00 87.62 116 SER A O 1
ATOM 965 N N . ILE A 1 117 ? 6.397 1.951 -4.503 1.00 88.25 117 ILE A N 1
ATOM 966 C CA . ILE A 1 117 ? 6.268 3.292 -3.919 1.00 88.25 117 ILE A CA 1
ATOM 967 C C . ILE A 1 117 ? 4.791 3.663 -3.754 1.00 88.25 117 ILE A C 1
ATOM 969 O O . ILE A 1 117 ? 4.380 4.036 -2.655 1.00 88.25 117 ILE A O 1
ATOM 973 N N . TYR A 1 118 ? 3.967 3.497 -4.793 1.00 90.62 118 TYR A N 1
ATOM 974 C CA . TYR A 1 118 ? 2.527 3.748 -4.680 1.00 90.62 118 TYR A CA 1
ATOM 975 C C . TYR A 1 118 ? 1.854 2.837 -3.648 1.00 90.62 118 TYR A C 1
ATOM 977 O O . TYR A 1 118 ? 1.072 3.327 -2.833 1.00 90.62 118 TYR A O 1
ATOM 985 N N . ALA A 1 119 ? 2.165 1.538 -3.645 1.00 88.50 119 ALA A N 1
ATOM 986 C CA . ALA A 1 119 ? 1.589 0.589 -2.698 1.00 88.50 119 ALA A CA 1
ATOM 987 C C . ALA A 1 119 ? 1.864 1.014 -1.250 1.00 88.50 119 ALA A C 1
ATOM 989 O O . ALA A 1 119 ? 0.950 1.064 -0.436 1.00 88.50 119 ALA A O 1
ATOM 990 N N . ILE A 1 120 ? 3.105 1.383 -0.935 1.00 83.31 120 ILE A N 1
ATOM 991 C CA . ILE A 1 120 ? 3.504 1.788 0.417 1.00 83.31 120 ILE A CA 1
ATOM 992 C C . ILE A 1 120 ? 2.823 3.094 0.812 1.00 83.31 120 ILE A C 1
ATOM 994 O O . ILE A 1 120 ? 2.222 3.177 1.881 1.00 83.31 120 ILE A O 1
ATOM 998 N N . VAL A 1 121 ? 2.874 4.102 -0.062 1.00 85.12 121 VAL A N 1
ATOM 999 C CA . VAL A 1 121 ? 2.264 5.414 0.179 1.00 85.12 121 VAL A CA 1
ATOM 1000 C C . VAL A 1 121 ? 0.769 5.265 0.463 1.00 85.12 121 VAL A C 1
ATOM 1002 O O . VAL A 1 121 ? 0.295 5.782 1.468 1.00 85.12 121 VAL A O 1
ATOM 1005 N N . TYR A 1 122 ? 0.024 4.523 -0.357 1.00 87.19 122 TYR A N 1
ATOM 1006 C CA . TYR A 1 122 ? -1.426 4.368 -0.186 1.00 87.19 122 TYR A CA 1
ATOM 1007 C C . TYR A 1 122 ? -1.828 3.354 0.892 1.00 87.19 122 TYR A C 1
ATOM 1009 O O . TYR A 1 122 ? -2.958 3.402 1.379 1.00 87.19 122 TYR A O 1
ATOM 1017 N N . HIS A 1 123 ? -0.936 2.440 1.285 1.00 82.25 123 HIS A N 1
ATOM 1018 C CA . HIS A 1 123 ? -1.172 1.554 2.425 1.00 82.25 123 HIS A CA 1
ATOM 1019 C C . HIS A 1 123 ? -1.004 2.298 3.754 1.00 82.25 123 HIS A C 1
ATOM 1021 O O . HIS A 1 123 ? -1.837 2.175 4.657 1.00 82.25 123 HIS A O 1
ATOM 1027 N N . CYS A 1 124 ? 0.063 3.094 3.852 1.00 76.25 124 CYS A N 1
ATOM 1028 C CA . CYS A 1 124 ? 0.413 3.849 5.049 1.00 76.25 124 CYS A CA 1
ATOM 1029 C C . CYS A 1 124 ? -0.451 5.094 5.227 1.00 76.25 124 CYS A C 1
ATOM 1031 O O . CYS A 1 124 ? -0.864 5.415 6.340 1.00 76.25 124 CYS A O 1
ATOM 1033 N N . LEU A 1 125 ? -0.716 5.809 4.136 1.00 75.94 125 LEU A N 1
ATOM 1034 C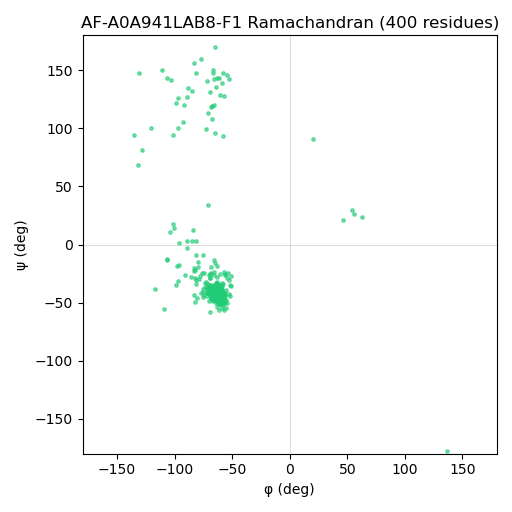 CA . LEU A 1 125 ? -1.442 7.063 4.175 1.00 75.94 125 LEU A CA 1
ATOM 1035 C C . LEU A 1 125 ? -2.897 6.799 3.814 1.00 75.94 125 LEU A C 1
ATOM 1037 O O . LEU A 1 125 ? -3.213 6.313 2.731 1.00 75.94 125 LEU A O 1
ATOM 1041 N N . ASN A 1 126 ? -3.805 7.160 4.718 1.00 74.94 126 ASN A N 1
ATOM 1042 C CA . ASN A 1 126 ? -5.248 6.942 4.589 1.00 74.94 126 ASN A CA 1
ATOM 1043 C C . ASN A 1 126 ? -5.929 7.836 3.521 1.00 74.94 126 ASN A C 1
ATOM 1045 O O . ASN A 1 126 ? -7.088 8.222 3.670 1.00 74.94 126 ASN A O 1
ATOM 1049 N N . PHE A 1 127 ? -5.246 8.158 2.420 1.00 82.56 127 PHE A N 1
ATOM 1050 C CA . PHE A 1 127 ? -5.801 8.938 1.318 1.00 82.56 127 PHE A CA 1
ATOM 1051 C C . PHE A 1 127 ? -6.613 8.080 0.346 1.00 82.56 127 PHE A C 1
ATOM 1053 O O . PHE A 1 127 ? -6.471 6.860 0.238 1.00 82.56 127 PHE A O 1
ATOM 1060 N N . SER A 1 128 ? -7.521 8.742 -0.367 1.00 84.94 128 SER A N 1
ATOM 1061 C CA . SER A 1 128 ? -8.316 8.114 -1.414 1.00 84.94 128 SER A CA 1
ATOM 1062 C C . SER A 1 128 ? -7.583 8.187 -2.748 1.00 84.94 128 SER A C 1
ATOM 1064 O O . SER A 1 128 ? -7.111 9.249 -3.142 1.00 84.94 128 SER A O 1
ATOM 1066 N N . TYR A 1 129 ? -7.553 7.083 -3.489 1.00 86.88 129 TYR A N 1
ATOM 1067 C CA . TYR A 1 129 ? -7.030 7.049 -4.857 1.00 86.88 129 TYR A CA 1
ATOM 1068 C C . TYR A 1 129 ? -8.054 7.536 -5.905 1.00 86.88 129 TYR A C 1
ATOM 1070 O O . TYR A 1 129 ? -7.760 7.556 -7.091 1.00 86.88 129 TYR A O 1
ATOM 1078 N N . HIS A 1 130 ? -9.245 7.980 -5.481 1.00 85.75 130 HIS A N 1
ATOM 1079 C CA . HIS A 1 130 ? -10.280 8.536 -6.368 1.00 85.75 130 HIS A CA 1
ATOM 1080 C C . HIS A 1 130 ? -9.985 9.954 -6.860 1.00 85.75 130 HIS A C 1
ATOM 1082 O O . HIS A 1 130 ? -10.748 10.484 -7.663 1.00 85.75 130 HIS A O 1
ATOM 1088 N N . LEU A 1 131 ? -8.948 10.605 -6.318 1.00 87.81 131 LEU A N 1
ATOM 1089 C CA . LEU A 1 131 ? -8.495 11.932 -6.750 1.00 87.81 131 LEU A CA 1
ATOM 1090 C C . LEU A 1 131 ? -9.581 13.028 -6.701 1.00 87.81 131 LEU A C 1
ATOM 1092 O O . LEU A 1 131 ? -9.510 14.019 -7.415 1.00 87.81 131 LEU A O 1
ATOM 1096 N N . ARG A 1 132 ? -10.593 12.872 -5.834 1.00 88.25 132 ARG A N 1
ATOM 1097 C CA . ARG A 1 132 ? -11.693 13.846 -5.666 1.00 88.25 132 ARG A CA 1
ATOM 1098 C C . ARG A 1 132 ? -11.360 15.011 -4.736 1.00 88.25 132 ARG A C 1
ATOM 1100 O O . ARG A 1 132 ? -12.041 16.026 -4.762 1.00 88.25 132 ARG A O 1
ATOM 1107 N N . SER A 1 133 ? -10.350 14.845 -3.888 1.00 90.62 133 SER A N 1
ATOM 1108 C CA . SER A 1 133 ? -9.881 15.862 -2.948 1.00 90.62 133 SER A CA 1
ATOM 1109 C C . SER A 1 133 ? -8.556 16.438 -3.431 1.00 90.62 133 SER A C 1
ATOM 1111 O O . SER A 1 133 ? -7.702 15.690 -3.909 1.00 90.62 133 SER A O 1
ATOM 1113 N N . VAL A 1 134 ? -8.357 17.743 -3.222 1.00 88.88 134 VAL A N 1
ATOM 1114 C CA . VAL A 1 134 ? -7.093 18.438 -3.511 1.00 88.88 134 VAL A CA 1
ATOM 1115 C C . VAL A 1 134 ? -5.918 17.721 -2.850 1.00 88.88 134 VAL A C 1
ATOM 1117 O O . VAL A 1 134 ? -4.919 17.451 -3.505 1.00 88.88 134 VAL A O 1
ATOM 1120 N N . SER A 1 135 ? -6.053 17.309 -1.588 1.00 86.69 135 SER A N 1
ATOM 1121 C CA . SER A 1 135 ? -4.989 16.594 -0.877 1.00 86.69 135 SER A CA 1
ATOM 1122 C C . SER A 1 135 ? -4.669 15.235 -1.509 1.00 86.69 135 SER A C 1
ATOM 1124 O O . SER A 1 135 ? -3.514 14.825 -1.532 1.00 86.69 135 SER A O 1
ATOM 1126 N N . SER A 1 136 ? -5.677 14.546 -2.061 1.00 89.25 136 SER A N 1
ATOM 1127 C CA . SER A 1 136 ? -5.475 13.270 -2.764 1.00 89.25 136 SER A CA 1
ATOM 1128 C C . SER A 1 136 ? -4.766 13.462 -4.107 1.00 89.25 136 SER A C 1
ATOM 1130 O O . SER A 1 136 ? -3.921 12.648 -4.466 1.00 89.25 136 SER A O 1
ATOM 1132 N N . VAL A 1 137 ? -5.073 14.550 -4.823 1.00 91.44 137 VAL A N 1
ATOM 1133 C CA . VAL A 1 137 ? -4.392 14.918 -6.074 1.00 91.44 137 VAL A CA 1
ATOM 1134 C C . VAL A 1 137 ? -2.943 15.313 -5.805 1.00 91.44 137 VAL A C 1
ATOM 1136 O O . VAL A 1 137 ? -2.047 14.800 -6.465 1.00 91.44 137 VAL A O 1
ATOM 1139 N N . VAL A 1 138 ? -2.697 16.169 -4.809 1.00 89.75 138 VAL A N 1
ATOM 1140 C CA . VAL A 1 138 ? -1.341 16.605 -4.437 1.00 89.75 138 VAL A CA 1
ATOM 1141 C C . VAL A 1 138 ? -0.475 15.412 -4.044 1.00 89.75 138 VAL A C 1
ATOM 1143 O O . VAL A 1 138 ? 0.643 15.282 -4.543 1.00 89.75 138 VAL A O 1
ATOM 1146 N N . LEU A 1 139 ? -1.000 14.504 -3.212 1.00 89.81 139 LEU A N 1
ATOM 1147 C CA . LEU A 1 139 ? -0.281 13.285 -2.851 1.00 89.81 139 LEU A CA 1
ATOM 1148 C C . LEU A 1 139 ? 0.004 12.417 -4.082 1.00 89.81 139 LEU A C 1
ATOM 1150 O O . LEU A 1 139 ? 1.132 11.957 -4.244 1.00 89.81 139 LEU A O 1
ATOM 1154 N N . TYR A 1 140 ? -0.987 12.208 -4.955 1.00 93.25 140 TYR A N 1
ATOM 1155 C CA . TYR A 1 140 ? -0.814 11.402 -6.164 1.00 93.25 140 TYR A CA 1
ATOM 1156 C C . TYR A 1 140 ? 0.257 11.983 -7.085 1.00 93.25 140 TYR A C 1
ATOM 1158 O O . TYR A 1 140 ? 1.149 11.253 -7.505 1.00 93.25 140 TYR A O 1
ATOM 1166 N N . VAL A 1 141 ? 0.222 13.288 -7.361 1.00 92.69 141 VAL A N 1
ATOM 1167 C CA . VAL A 1 141 ? 1.207 13.969 -8.217 1.00 92.69 141 VAL A CA 1
ATOM 1168 C C . VAL A 1 141 ? 2.606 13.889 -7.604 1.00 92.69 141 VAL A C 1
ATOM 1170 O O . VAL A 1 141 ? 3.549 13.497 -8.289 1.00 92.69 141 VAL A O 1
ATOM 1173 N N . GLY A 1 142 ? 2.744 14.175 -6.304 1.00 89.00 142 GLY A N 1
ATOM 1174 C CA . GLY A 1 142 ? 4.027 14.055 -5.606 1.00 89.00 142 GLY A CA 1
ATOM 1175 C C . GLY A 1 142 ? 4.579 12.627 -5.634 1.00 89.00 142 GLY A C 1
ATOM 1176 O O . GLY A 1 142 ? 5.752 12.416 -5.937 1.00 89.00 142 GLY A O 1
ATOM 1177 N N . THR A 1 143 ? 3.716 11.634 -5.409 1.00 90.50 143 THR A N 1
ATOM 1178 C CA . THR A 1 143 ? 4.088 10.213 -5.488 1.00 90.50 143 THR A CA 1
ATOM 1179 C C . THR A 1 143 ? 4.483 9.824 -6.908 1.00 90.50 143 THR A C 1
ATOM 1181 O O . THR A 1 143 ? 5.471 9.125 -7.085 1.00 90.50 143 THR A O 1
ATOM 1184 N N . SER A 1 144 ? 3.770 10.322 -7.920 1.00 92.38 144 SER A N 1
ATOM 1185 C CA . SER A 1 144 ? 4.043 10.048 -9.337 1.00 92.38 144 SER A CA 1
ATOM 1186 C C . SER A 1 144 ? 5.423 10.531 -9.763 1.00 92.38 144 SER A C 1
ATOM 1188 O O . SER A 1 144 ? 6.137 9.821 -10.471 1.00 92.38 144 SER A O 1
ATOM 1190 N N . PHE A 1 145 ? 5.826 11.708 -9.280 1.00 90.19 145 PHE A N 1
ATOM 1191 C CA . PHE A 1 145 ? 7.153 12.253 -9.526 1.00 90.19 145 PHE A CA 1
ATOM 1192 C C . PHE A 1 145 ? 8.246 11.358 -8.927 1.00 90.19 145 PHE A C 1
ATOM 1194 O O . PHE A 1 145 ? 9.127 10.902 -9.652 1.00 90.19 145 PHE A O 1
ATOM 1201 N N . VAL A 1 146 ? 8.149 11.035 -7.631 1.00 87.44 146 VAL A N 1
ATOM 1202 C CA . VAL A 1 146 ? 9.132 10.183 -6.931 1.00 87.44 146 VAL A CA 1
ATOM 1203 C C . VAL A 1 146 ? 9.166 8.763 -7.507 1.00 87.44 146 VAL A C 1
ATOM 1205 O O . VAL A 1 146 ? 10.229 8.172 -7.680 1.00 87.44 146 VAL A O 1
ATOM 1208 N N . ALA A 1 147 ? 8.005 8.203 -7.834 1.00 89.69 147 ALA A N 1
ATOM 1209 C CA . ALA A 1 147 ? 7.892 6.857 -8.376 1.00 89.69 147 ALA A CA 1
ATOM 1210 C C . ALA A 1 147 ? 8.472 6.754 -9.798 1.00 89.69 147 ALA A C 1
ATOM 1212 O O . ALA A 1 147 ? 9.071 5.733 -10.139 1.00 89.69 147 ALA A O 1
ATOM 1213 N N . SER A 1 148 ? 8.342 7.811 -10.608 1.00 89.56 148 SER A N 1
ATOM 1214 C CA . SER A 1 148 ? 8.897 7.858 -11.967 1.00 89.56 148 SER A CA 1
ATOM 1215 C C . SER A 1 148 ? 10.413 8.064 -11.972 1.00 89.56 148 SER A C 1
ATOM 1217 O O . SER A 1 148 ? 11.116 7.437 -12.770 1.00 89.56 148 SER A O 1
ATOM 1219 N N . THR A 1 149 ? 10.949 8.886 -11.060 1.00 84.88 149 THR A N 1
ATOM 1220 C CA . THR A 1 149 ? 12.406 9.027 -10.904 1.00 84.88 149 THR A CA 1
ATOM 1221 C C . THR A 1 149 ? 13.037 7.726 -10.413 1.00 84.88 149 THR A C 1
ATOM 1223 O O . THR A 1 149 ? 14.070 7.331 -10.947 1.00 84.88 149 THR A O 1
ATOM 1226 N N . ALA A 1 150 ? 12.398 7.003 -9.489 1.00 83.19 150 ALA A N 1
ATOM 1227 C CA . ALA A 1 150 ? 12.881 5.699 -9.037 1.00 83.19 150 ALA A CA 1
ATOM 1228 C C . ALA A 1 150 ? 12.967 4.671 -10.184 1.00 83.19 150 ALA A C 1
ATOM 1230 O O . ALA A 1 150 ? 14.002 4.026 -10.343 1.00 83.19 150 ALA A O 1
ATOM 1231 N N . SER A 1 151 ? 11.942 4.561 -11.041 1.00 85.94 151 SER A N 1
ATOM 1232 C CA . SER A 1 151 ? 11.985 3.615 -12.174 1.00 85.94 151 SER A CA 1
ATOM 1233 C C . SER A 1 151 ? 13.030 3.929 -13.233 1.00 85.94 151 SER A C 1
ATOM 1235 O O . SER A 1 151 ? 13.498 3.025 -13.928 1.00 85.94 151 SER A O 1
ATOM 1237 N N . SER A 1 152 ? 13.407 5.204 -13.352 1.00 85.25 152 SER A N 1
ATOM 1238 C CA . SER A 1 152 ? 14.354 5.673 -14.366 1.00 85.25 152 SER A CA 1
ATOM 1239 C C . SER A 1 152 ? 15.767 5.117 -14.189 1.00 85.25 152 SER A C 1
ATOM 1241 O O . SER A 1 152 ? 16.551 5.182 -15.134 1.00 85.25 152 SER A O 1
ATOM 1243 N N . LEU A 1 153 ? 16.071 4.507 -13.033 1.00 79.06 153 LEU A N 1
ATOM 1244 C CA . LEU A 1 153 ? 17.308 3.759 -12.797 1.00 79.06 153 LEU A CA 1
ATOM 1245 C C . LEU A 1 153 ? 17.535 2.654 -13.845 1.00 79.06 153 LEU A C 1
ATOM 1247 O O . LEU A 1 153 ? 18.680 2.358 -14.183 1.00 79.06 153 LEU A O 1
ATOM 1251 N N . GLY A 1 154 ? 16.458 2.105 -14.422 1.00 81.38 154 GLY A N 1
ATOM 1252 C CA . GLY A 1 154 ? 16.534 1.146 -15.530 1.00 81.38 154 GLY A CA 1
ATOM 1253 C C . GLY A 1 154 ? 17.205 1.707 -16.788 1.00 81.38 154 GLY A C 1
ATOM 1254 O O . GLY A 1 154 ? 17.824 0.955 -17.538 1.00 81.38 154 GLY A O 1
ATOM 1255 N N . THR A 1 155 ? 17.175 3.030 -16.984 1.00 80.31 155 THR A N 1
ATOM 1256 C CA . THR A 1 155 ? 17.835 3.692 -18.121 1.00 80.31 155 THR A CA 1
ATOM 1257 C C . THR A 1 155 ? 19.348 3.513 -18.085 1.00 80.31 155 THR A C 1
ATOM 1259 O O . THR A 1 155 ? 19.977 3.442 -19.134 1.00 80.31 155 THR A O 1
ATOM 1262 N N . PHE A 1 156 ? 19.950 3.428 -16.897 1.00 77.00 156 PHE A N 1
ATOM 1263 C CA . PHE A 1 156 ? 21.395 3.244 -16.784 1.00 77.00 156 PHE A CA 1
ATOM 1264 C C . PHE A 1 156 ? 21.801 1.828 -17.183 1.00 77.00 156 PHE A C 1
ATOM 1266 O O . PHE A 1 156 ? 22.746 1.674 -17.946 1.00 77.00 156 PHE A O 1
ATOM 1273 N N . ILE A 1 157 ? 21.036 0.816 -16.757 1.00 78.94 157 ILE A N 1
ATOM 1274 C CA . ILE A 1 157 ? 21.226 -0.576 -17.198 1.00 78.94 157 ILE A CA 1
ATOM 1275 C C . ILE A 1 157 ? 21.132 -0.644 -18.723 1.00 78.94 157 ILE A C 1
ATOM 1277 O O . ILE A 1 157 ? 22.030 -1.153 -19.385 1.00 78.94 157 ILE A O 1
ATOM 1281 N N . TRP A 1 158 ? 20.069 -0.056 -19.273 1.00 79.31 158 TRP A N 1
ATOM 1282 C CA . TRP A 1 158 ? 19.837 -0.002 -20.711 1.00 79.31 158 TRP A CA 1
ATOM 1283 C C . TRP A 1 158 ? 20.992 0.664 -21.463 1.00 79.31 158 TRP A C 1
ATOM 1285 O O . TRP A 1 158 ? 21.524 0.116 -22.423 1.00 79.31 158 TRP A O 1
ATOM 1295 N N . SER A 1 159 ? 21.392 1.845 -20.996 1.00 75.50 159 SER A N 1
ATOM 1296 C CA . SER A 1 159 ? 22.435 2.660 -21.606 1.00 75.50 159 SER A CA 1
ATOM 1297 C C . SER A 1 159 ? 23.800 1.996 -21.606 1.00 75.50 159 SER A C 1
ATOM 1299 O O . SER A 1 159 ? 24.594 2.284 -22.497 1.00 75.50 159 SER A O 1
ATOM 1301 N N . LEU A 1 160 ? 24.102 1.208 -20.580 1.00 69.94 160 LEU A N 1
ATOM 1302 C CA . LEU A 1 160 ? 25.411 0.597 -20.428 1.00 69.94 160 LEU A CA 1
ATOM 1303 C C . LEU A 1 160 ? 25.543 -0.673 -21.278 1.00 69.94 160 LEU A C 1
ATOM 1305 O O . LEU A 1 160 ? 26.617 -0.890 -21.818 1.00 69.94 160 LEU A O 1
ATOM 1309 N N . GLU A 1 161 ? 24.472 -1.452 -21.458 1.00 75.06 161 GLU A N 1
ATOM 1310 C CA . GLU A 1 161 ? 24.490 -2.634 -22.341 1.00 75.06 161 GLU A CA 1
ATOM 1311 C C . GLU A 1 161 ? 24.422 -2.288 -23.836 1.00 75.06 161 GLU A C 1
ATOM 1313 O O . GLU A 1 161 ? 24.891 -3.050 -24.673 1.00 75.06 161 GLU A O 1
ATOM 1318 N N . HIS A 1 162 ? 23.871 -1.124 -24.186 1.00 74.62 162 HIS A N 1
ATOM 1319 C CA . HIS A 1 162 ? 23.762 -0.664 -25.579 1.00 74.62 162 HIS A CA 1
ATOM 1320 C C . HIS A 1 162 ? 24.846 0.355 -25.967 1.00 74.62 162 HIS A C 1
ATOM 1322 O O . HIS A 1 162 ? 24.705 1.053 -26.968 1.00 74.62 162 HIS A O 1
ATOM 1328 N N . ASP A 1 163 ? 25.901 0.491 -25.156 1.00 70.75 163 ASP A N 1
ATOM 1329 C CA . ASP A 1 163 ? 27.040 1.381 -25.413 1.00 70.75 163 ASP A CA 1
ATOM 1330 C C . ASP A 1 163 ? 26.686 2.862 -25.674 1.00 70.75 163 ASP A C 1
ATOM 1332 O O . ASP A 1 163 ? 27.437 3.590 -26.327 1.00 70.75 163 ASP A O 1
ATOM 1336 N N . LEU A 1 164 ? 25.591 3.369 -25.099 1.00 71.62 164 LEU A N 1
ATOM 1337 C CA . LEU A 1 164 ? 25.161 4.758 -25.312 1.00 71.62 164 LEU A CA 1
ATOM 1338 C C . LEU A 1 164 ? 26.150 5.770 -24.710 1.00 71.62 164 LEU A C 1
ATOM 1340 O O . LEU A 1 164 ? 26.771 5.525 -23.669 1.00 71.62 164 LEU A O 1
ATOM 1344 N N . ASN A 1 165 ? 26.283 6.935 -25.342 1.00 67.25 165 ASN A N 1
ATOM 1345 C CA . ASN A 1 165 ? 27.080 8.053 -24.827 1.00 67.25 165 ASN A CA 1
ATOM 1346 C C . ASN A 1 165 ? 26.342 8.805 -23.707 1.00 67.25 165 ASN A C 1
ATOM 1348 O O . ASN A 1 165 ? 25.117 8.789 -23.659 1.00 67.25 165 ASN A O 1
ATOM 1352 N N . ALA A 1 166 ? 27.051 9.566 -22.863 1.00 65.25 166 ALA A N 1
ATOM 1353 C CA . ALA A 1 166 ? 26.441 10.316 -21.754 1.00 65.25 166 ALA A CA 1
ATOM 1354 C C . ALA A 1 166 ? 25.284 11.224 -22.173 1.00 65.25 166 ALA A C 1
ATOM 1356 O O . ALA A 1 166 ? 24.247 11.283 -21.514 1.00 65.25 166 ALA A O 1
ATOM 1357 N N . SER A 1 167 ? 25.445 11.924 -23.295 1.00 65.81 167 SER A N 1
ATOM 1358 C CA . SER A 1 167 ? 24.414 12.797 -23.854 1.00 65.81 167 SER A CA 1
ATOM 1359 C C . SER A 1 167 ? 23.152 12.022 -24.251 1.00 65.81 167 SER A C 1
ATOM 1361 O O . SER A 1 167 ? 22.037 12.506 -24.048 1.00 65.81 167 SER A O 1
ATOM 1363 N N . GLU A 1 168 ? 23.311 10.800 -24.757 1.00 72.94 168 GLU A N 1
ATOM 1364 C CA . GLU A 1 168 ? 22.225 9.896 -25.141 1.00 72.94 168 GLU A CA 1
ATOM 1365 C C . GLU A 1 168 ? 21.572 9.267 -23.912 1.00 72.94 168 GLU A C 1
ATOM 1367 O O . GLU A 1 168 ? 20.345 9.247 -23.817 1.00 72.94 168 GLU A O 1
ATOM 1372 N N . THR A 1 169 ? 22.366 8.864 -22.917 1.00 74.69 169 THR A N 1
ATOM 1373 C CA . THR A 1 169 ? 21.883 8.408 -21.610 1.00 74.69 169 THR A CA 1
ATOM 1374 C C . THR A 1 169 ? 21.028 9.477 -20.940 1.00 74.69 169 THR A C 1
ATOM 1376 O O . THR A 1 169 ? 19.935 9.181 -20.464 1.00 74.69 169 THR A O 1
ATOM 1379 N N . ILE A 1 170 ? 21.480 10.736 -20.931 1.00 71.50 170 ILE A N 1
ATOM 1380 C CA . ILE A 1 170 ? 20.731 11.871 -20.370 1.00 71.50 170 ILE A CA 1
ATOM 1381 C C . ILE A 1 170 ? 19.421 12.077 -21.119 1.00 71.50 170 ILE A C 1
ATOM 1383 O O . ILE A 1 170 ? 18.389 12.339 -20.498 1.00 71.50 170 ILE A O 1
ATOM 1387 N N . TYR A 1 171 ? 19.462 12.003 -22.448 1.00 74.94 171 TYR A N 1
ATOM 1388 C CA . TYR A 1 171 ? 18.283 12.178 -23.282 1.00 74.94 171 TYR A CA 1
ATOM 1389 C C . TYR A 1 171 ? 17.237 11.094 -22.996 1.00 74.94 171 TYR A C 1
ATOM 1391 O O . TYR A 1 171 ? 16.084 11.419 -22.705 1.00 74.94 171 TYR A O 1
ATOM 1399 N N . MET A 1 172 ? 17.660 9.828 -22.983 1.00 77.62 172 MET A N 1
ATOM 1400 C CA . MET A 1 172 ? 16.812 8.683 -22.646 1.00 77.62 172 MET A CA 1
ATOM 1401 C C . MET A 1 172 ? 16.278 8.788 -21.220 1.00 77.62 172 MET A C 1
ATOM 1403 O O . MET A 1 172 ? 15.084 8.613 -20.996 1.00 77.62 172 MET A O 1
ATOM 1407 N N . TRP A 1 173 ? 17.130 9.156 -20.262 1.00 80.00 173 TRP A N 1
ATOM 1408 C CA . TRP A 1 173 ? 16.749 9.270 -18.858 1.00 80.00 173 TRP A CA 1
ATOM 1409 C C . TRP A 1 173 ? 15.675 10.339 -18.677 1.00 80.00 173 TRP A C 1
ATOM 1411 O O . TRP A 1 173 ? 14.630 10.069 -18.081 1.00 80.00 173 TRP A O 1
ATOM 1421 N N . LYS A 1 174 ? 15.888 11.529 -19.260 1.00 80.00 174 LYS A N 1
ATOM 1422 C CA . LYS A 1 174 ? 14.902 12.618 -19.273 1.00 80.00 174 LYS A CA 1
ATOM 1423 C C . LYS A 1 174 ? 13.589 12.168 -19.898 1.00 80.00 174 LYS A C 1
ATOM 1425 O O . LYS A 1 174 ? 12.544 12.397 -19.295 1.00 80.00 174 LYS A O 1
ATOM 1430 N N . GLY A 1 175 ? 13.631 11.532 -21.068 1.00 80.88 175 GLY A N 1
ATOM 1431 C CA . GLY A 1 175 ? 12.434 11.040 -21.752 1.00 80.88 175 GLY A CA 1
ATOM 1432 C C . GLY A 1 175 ? 11.666 10.014 -20.923 1.00 80.88 175 GLY A C 1
ATOM 1433 O O . GLY A 1 175 ? 10.445 10.089 -20.826 1.00 80.88 175 GLY A O 1
ATOM 1434 N N . TRP A 1 176 ? 12.376 9.118 -20.246 1.00 85.56 176 TRP A N 1
ATOM 1435 C CA . TRP A 1 176 ? 11.778 8.052 -19.457 1.00 85.56 176 TRP A CA 1
ATOM 1436 C C . TRP A 1 176 ? 11.072 8.564 -18.205 1.00 85.56 176 TRP A C 1
ATOM 1438 O O . TRP A 1 176 ? 9.875 8.324 -18.035 1.00 85.56 176 TRP A O 1
ATOM 1448 N N . TRP A 1 177 ? 11.777 9.262 -17.306 1.00 85.94 177 TRP A N 1
ATOM 1449 C CA . TRP A 1 177 ? 11.155 9.673 -16.042 1.00 85.94 177 TRP A CA 1
ATOM 1450 C C . TRP A 1 177 ? 10.055 10.712 -16.278 1.00 85.94 177 TRP A C 1
ATOM 1452 O O . TRP A 1 177 ? 9.017 10.662 -15.616 1.00 85.94 177 TRP A O 1
ATOM 1462 N N . SER A 1 178 ? 10.248 11.625 -17.239 1.00 87.88 178 SER A N 1
ATOM 1463 C CA . SER A 1 178 ? 9.226 12.617 -17.579 1.00 87.88 178 SER A CA 1
ATOM 1464 C C . SER A 1 178 ? 8.039 11.978 -18.296 1.00 87.88 178 SER A C 1
ATOM 1466 O O . SER A 1 178 ? 6.904 12.278 -17.938 1.00 87.88 178 SER A O 1
ATOM 1468 N N . GLY A 1 179 ? 8.276 11.041 -19.220 1.00 87.62 179 GLY A N 1
ATOM 1469 C CA . GLY A 1 179 ? 7.235 10.278 -19.906 1.00 87.62 179 GLY A CA 1
ATOM 1470 C C . GLY A 1 179 ? 6.374 9.486 -18.929 1.00 87.62 179 GLY A C 1
ATOM 1471 O O . GLY A 1 179 ? 5.161 9.672 -18.906 1.00 87.62 179 GLY A O 1
ATOM 1472 N N . SER A 1 180 ? 6.995 8.717 -18.030 1.00 88.75 180 SER A N 1
ATOM 1473 C CA . SER A 1 180 ? 6.291 7.987 -16.966 1.00 88.75 180 SER A CA 1
ATOM 1474 C C . SER A 1 180 ? 5.483 8.928 -16.061 1.00 88.75 180 SER A C 1
ATOM 1476 O O . SER A 1 180 ? 4.312 8.676 -15.765 1.00 88.75 180 SER A O 1
ATOM 1478 N N . CYS A 1 181 ? 6.062 10.058 -15.651 1.00 91.69 181 CYS A N 1
ATOM 1479 C CA . CYS A 1 181 ? 5.373 11.026 -14.796 1.00 91.69 181 CYS A CA 1
ATOM 1480 C C . CYS A 1 181 ? 4.164 11.658 -15.511 1.00 91.69 181 CYS A C 1
ATOM 1482 O O . CYS A 1 181 ? 3.069 11.732 -14.956 1.00 91.69 181 CYS A O 1
ATOM 1484 N N . LEU A 1 182 ? 4.317 12.051 -16.776 1.00 91.25 182 LEU A N 1
ATOM 1485 C CA . LEU A 1 182 ? 3.221 12.594 -17.578 1.00 91.25 182 LEU A CA 1
ATOM 1486 C C . LEU A 1 182 ? 2.143 11.539 -17.846 1.00 91.25 182 LEU A C 1
ATOM 1488 O O . LEU A 1 182 ? 0.959 11.839 -17.721 1.00 91.25 182 LEU A O 1
ATOM 1492 N N . GLN A 1 183 ? 2.533 10.301 -18.145 1.00 91.75 183 GLN A N 1
ATOM 1493 C CA . GLN A 1 183 ? 1.622 9.177 -18.346 1.00 91.75 183 GLN A CA 1
ATOM 1494 C C . GLN A 1 183 ? 0.746 8.951 -17.109 1.00 91.75 183 GLN A C 1
ATOM 1496 O O . GLN A 1 183 ? -0.478 8.841 -17.207 1.00 91.75 183 GLN A O 1
ATOM 1501 N N . THR A 1 184 ? 1.356 8.909 -15.924 1.00 92.56 184 THR A N 1
ATOM 1502 C CA . THR A 1 184 ? 0.612 8.721 -14.672 1.00 92.56 184 THR A CA 1
ATOM 1503 C C . THR A 1 184 ? -0.353 9.881 -14.406 1.00 92.56 184 THR A C 1
ATOM 1505 O O . THR A 1 184 ? -1.529 9.650 -14.129 1.00 92.56 184 THR A O 1
ATOM 1508 N N . ILE A 1 185 ? 0.088 11.128 -14.579 1.00 93.06 185 ILE A N 1
ATOM 1509 C CA . ILE A 1 185 ? -0.727 12.317 -14.288 1.00 93.06 185 ILE A CA 1
ATOM 1510 C C . ILE A 1 185 ? -1.849 12.532 -15.312 1.00 93.06 185 ILE A C 1
ATOM 1512 O O . ILE A 1 185 ? -2.976 12.833 -14.925 1.00 93.06 185 ILE A O 1
ATOM 1516 N N . PHE A 1 186 ? -1.567 12.395 -16.607 1.00 92.69 186 PHE A N 1
ATOM 1517 C CA . PHE A 1 186 ? -2.500 12.781 -17.671 1.00 92.69 186 PHE A CA 1
ATOM 1518 C C . PHE A 1 186 ? -3.313 11.623 -18.247 1.00 92.69 186 PHE A C 1
ATOM 1520 O O . PHE A 1 186 ? -4.352 11.873 -18.852 1.00 92.69 186 PHE A O 1
ATOM 1527 N N . ILE A 1 187 ? -2.889 10.373 -18.054 1.00 93.00 187 ILE A N 1
ATOM 1528 C CA . ILE A 1 187 ? -3.628 9.200 -18.545 1.00 93.00 187 ILE A CA 1
ATOM 1529 C C . ILE A 1 187 ? -4.246 8.447 -17.373 1.00 93.00 187 ILE A C 1
ATOM 1531 O O . ILE A 1 187 ? -5.459 8.253 -17.318 1.00 93.00 187 ILE A O 1
ATOM 1535 N N . ILE A 1 188 ? -3.430 8.055 -16.396 1.00 93.62 188 ILE A N 1
ATOM 1536 C CA . ILE A 1 188 ? -3.883 7.165 -15.321 1.00 93.62 188 ILE A CA 1
ATOM 1537 C C . ILE A 1 188 ? -4.768 7.917 -14.327 1.00 93.62 188 ILE A C 1
ATOM 1539 O O . ILE A 1 188 ? -5.825 7.410 -13.958 1.00 93.62 188 ILE A O 1
ATOM 1543 N N . ALA A 1 189 ? -4.401 9.139 -13.939 1.00 93.50 189 ALA A N 1
ATOM 1544 C CA . ALA A 1 189 ? -5.180 9.935 -12.992 1.00 93.50 189 ALA A CA 1
ATOM 1545 C C . ALA A 1 189 ? -6.632 10.188 -13.470 1.00 93.50 189 ALA A C 1
ATOM 1547 O O . ALA A 1 189 ? -7.560 9.913 -12.702 1.00 93.50 189 ALA A O 1
ATOM 1548 N N . PRO A 1 190 ? -6.889 10.616 -14.725 1.00 94.62 190 PRO A N 1
ATOM 1549 C CA . PRO A 1 190 ? -8.254 10.743 -15.239 1.00 94.62 190 PRO A CA 1
ATOM 1550 C C . PRO A 1 190 ? -9.019 9.416 -15.279 1.00 94.62 190 PRO A C 1
ATOM 1552 O O . PRO A 1 190 ? -10.192 9.377 -14.906 1.00 94.62 190 PRO A O 1
ATOM 1555 N N . ILE A 1 191 ? -8.367 8.312 -15.666 1.00 94.38 191 ILE A N 1
ATOM 1556 C CA . ILE A 1 191 ? -8.999 6.983 -15.667 1.00 94.38 191 ILE A CA 1
ATOM 1557 C C . ILE A 1 191 ? -9.382 6.574 -14.240 1.00 94.38 191 ILE A C 1
ATOM 1559 O O . ILE A 1 191 ? -10.495 6.098 -14.017 1.00 94.38 191 ILE A O 1
ATOM 1563 N N . LEU A 1 192 ? -8.511 6.800 -13.254 1.00 93.31 192 LEU A N 1
ATOM 1564 C CA . LEU A 1 192 ? -8.822 6.540 -11.849 1.00 93.31 192 LEU A CA 1
ATOM 1565 C C . LEU A 1 192 ? -9.982 7.412 -11.363 1.00 93.31 192 LEU A C 1
ATOM 1567 O O . LEU A 1 192 ? -10.870 6.911 -10.675 1.00 93.31 192 LEU A O 1
ATOM 1571 N N . TYR A 1 193 ? -10.018 8.688 -11.739 1.00 93.19 193 TYR A N 1
ATOM 1572 C CA . TYR A 1 193 ? -11.096 9.595 -11.354 1.00 93.19 193 TYR A CA 1
ATOM 1573 C C . TYR A 1 193 ? -12.466 9.142 -11.894 1.00 93.19 193 TYR A C 1
ATOM 1575 O O . TYR A 1 193 ? -13.458 9.153 -11.159 1.00 93.19 193 TYR A O 1
ATOM 1583 N N . ILE A 1 194 ? -12.517 8.710 -13.160 1.00 94.06 194 ILE A N 1
ATOM 1584 C CA . ILE A 1 194 ? -13.758 8.340 -13.857 1.00 94.06 194 ILE A CA 1
ATOM 1585 C C . ILE A 1 194 ? -14.199 6.908 -13.517 1.00 94.06 194 ILE A C 1
ATOM 1587 O O . ILE A 1 194 ? -15.361 6.686 -13.173 1.00 94.06 194 ILE A O 1
ATOM 1591 N N . CYS A 1 195 ? -13.292 5.932 -13.601 1.00 93.19 195 CYS A N 1
ATOM 1592 C CA . CYS A 1 195 ? -13.639 4.507 -13.582 1.00 93.19 195 CYS A CA 1
ATOM 1593 C C . CYS A 1 195 ? -13.650 3.886 -12.179 1.00 93.19 195 CYS A C 1
ATOM 1595 O O . CYS A 1 195 ? -14.389 2.925 -11.952 1.00 93.19 195 CYS A O 1
ATOM 1597 N N . SER A 1 196 ? -12.883 4.422 -11.219 1.00 90.44 196 SER A N 1
ATOM 1598 C CA . SER A 1 196 ? -12.779 3.812 -9.880 1.00 90.44 196 SER A CA 1
ATOM 1599 C C . SER A 1 196 ? -14.125 3.664 -9.153 1.00 90.44 196 SER A C 1
ATOM 1601 O O . SER A 1 196 ? -14.373 2.578 -8.632 1.00 90.44 196 SER A O 1
ATOM 1603 N N . PRO A 1 197 ? -15.054 4.647 -9.176 1.00 89.00 197 PRO A N 1
ATOM 1604 C CA . PRO A 1 197 ? -16.350 4.497 -8.506 1.00 89.00 197 PRO A CA 1
ATOM 1605 C C . PRO A 1 197 ? -17.208 3.347 -9.052 1.00 89.00 197 PRO A C 1
ATOM 1607 O O . PRO A 1 197 ? -17.953 2.717 -8.303 1.00 89.00 197 PRO A O 1
ATOM 1610 N N . ALA A 1 198 ? -17.146 3.085 -10.361 1.00 89.75 198 ALA A N 1
ATOM 1611 C CA . ALA A 1 198 ? -17.901 1.998 -10.981 1.00 89.75 198 ALA A CA 1
ATOM 1612 C C . ALA A 1 198 ? -17.308 0.635 -10.603 1.00 89.75 198 ALA A C 1
ATOM 1614 O O . ALA A 1 198 ? -18.045 -0.304 -10.295 1.00 89.75 198 ALA A O 1
ATOM 1615 N N . LEU A 1 199 ? -15.977 0.549 -10.578 1.00 88.75 199 LEU A N 1
ATOM 1616 C CA . LEU A 1 199 ? -15.279 -0.682 -10.248 1.00 88.75 199 LEU A CA 1
ATOM 1617 C C . LEU A 1 199 ? -15.393 -1.040 -8.762 1.00 88.75 199 LEU A C 1
ATOM 1619 O O . LEU A 1 199 ? -15.582 -2.211 -8.443 1.00 88.75 199 LEU A O 1
ATOM 1623 N N . GLU A 1 200 ? -15.341 -0.063 -7.853 1.00 86.25 200 GLU A N 1
ATOM 1624 C CA . GLU A 1 200 ? -15.549 -0.324 -6.422 1.00 86.25 200 GLU A CA 1
ATOM 1625 C C . GLU A 1 200 ? -16.940 -0.891 -6.145 1.00 86.25 200 GLU A C 1
ATOM 1627 O O . GLU A 1 200 ? -17.044 -1.924 -5.489 1.00 86.25 200 GLU A O 1
ATOM 1632 N N . LYS A 1 201 ? -17.994 -0.316 -6.737 1.00 86.88 201 LYS A N 1
ATOM 1633 C CA . LYS A 1 201 ? -19.358 -0.862 -6.619 1.00 86.88 201 LYS A CA 1
ATOM 1634 C C . LYS A 1 201 ? -19.460 -2.295 -7.137 1.00 86.88 201 LYS A C 1
ATOM 1636 O O . LYS A 1 201 ? -20.165 -3.122 -6.562 1.00 86.88 201 LYS A O 1
ATOM 1641 N N . TRP A 1 202 ? -18.776 -2.600 -8.240 1.00 88.81 202 TRP A N 1
ATOM 1642 C CA . TRP A 1 202 ? -18.732 -3.960 -8.769 1.00 88.81 202 TRP A CA 1
ATOM 1643 C C . TRP A 1 202 ? -17.994 -4.915 -7.821 1.00 88.81 202 TRP A C 1
ATOM 1645 O O . TRP A 1 202 ? -18.491 -6.014 -7.563 1.00 88.81 202 TRP A O 1
ATOM 1655 N N . LYS A 1 203 ? -16.859 -4.489 -7.249 1.00 86.50 203 LYS A N 1
ATOM 1656 C CA . LYS A 1 203 ? -16.107 -5.263 -6.251 1.00 86.50 203 LYS A CA 1
ATOM 1657 C C . LYS A 1 203 ? -16.946 -5.536 -5.005 1.00 86.50 203 LYS A C 1
ATOM 1659 O O . LYS A 1 203 ? -17.022 -6.687 -4.604 1.00 86.50 203 LYS A O 1
ATOM 1664 N N . GLU A 1 204 ? -17.628 -4.527 -4.462 1.00 85.81 204 GLU A N 1
ATOM 1665 C CA . GLU A 1 204 ? -18.524 -4.646 -3.293 1.00 85.81 204 GLU A CA 1
ATOM 1666 C C . GLU A 1 204 ? -19.669 -5.627 -3.511 1.00 85.81 204 GLU A C 1
ATOM 1668 O O . GLU A 1 204 ? -20.077 -6.320 -2.584 1.00 85.81 2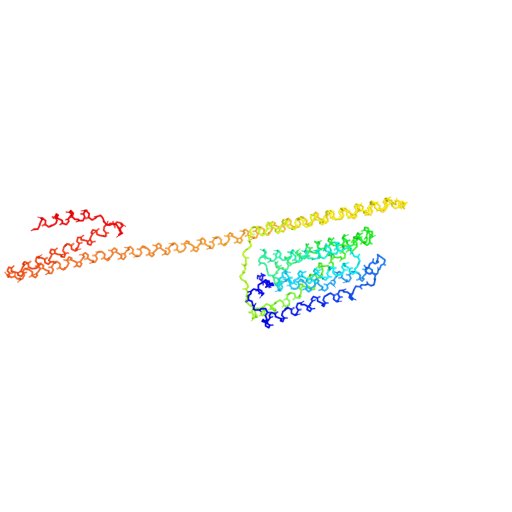04 GLU A O 1
ATOM 1673 N N . LYS A 1 205 ? -20.164 -5.737 -4.744 1.00 85.75 205 LYS A N 1
ATOM 1674 C CA . LYS A 1 205 ? -21.197 -6.717 -5.084 1.00 85.75 205 LYS A CA 1
ATOM 1675 C C . LYS A 1 205 ? -20.643 -8.134 -5.267 1.00 85.75 205 LYS A C 1
ATOM 1677 O O . LYS A 1 205 ? -21.375 -9.105 -5.085 1.00 85.75 205 LYS A O 1
ATOM 1682 N N . THR A 1 206 ? -19.388 -8.258 -5.694 1.00 82.62 206 THR A N 1
ATOM 1683 C CA . THR A 1 206 ? -18.816 -9.529 -6.169 1.00 82.62 206 THR A CA 1
ATOM 1684 C C . THR A 1 206 ? -17.981 -10.235 -5.100 1.00 82.62 206 THR A C 1
ATOM 1686 O O . THR A 1 206 ? -18.017 -11.467 -5.034 1.00 82.62 206 THR A O 1
ATOM 1689 N N . PHE A 1 207 ? -17.281 -9.476 -4.254 1.00 83.44 207 PHE A N 1
ATOM 1690 C CA . PHE A 1 207 ? -16.321 -9.965 -3.267 1.00 83.44 207 PHE A CA 1
ATOM 1691 C C . PHE A 1 207 ? -16.560 -9.361 -1.878 1.00 83.44 207 PHE A C 1
ATOM 1693 O O . PHE A 1 207 ? -16.947 -8.201 -1.744 1.00 83.44 207 PHE A O 1
ATOM 1700 N N . GLU A 1 208 ? -16.266 -10.140 -0.838 1.00 79.31 208 GLU A N 1
ATOM 1701 C CA . GLU A 1 208 ? -16.124 -9.622 0.523 1.00 79.31 208 GLU A CA 1
ATOM 1702 C C . GLU A 1 208 ? -14.822 -8.818 0.621 1.00 79.31 208 GLU A C 1
ATOM 1704 O O . GLU A 1 208 ? -13.798 -9.201 0.052 1.00 79.31 208 GLU A O 1
ATOM 1709 N N . PHE A 1 209 ? -14.843 -7.693 1.338 1.00 76.31 209 PHE A N 1
ATOM 1710 C CA . PHE A 1 209 ? -13.638 -6.891 1.526 1.00 76.31 209 PHE A CA 1
ATOM 1711 C C . PHE A 1 209 ? -12.819 -7.413 2.704 1.00 76.31 209 PHE A C 1
ATOM 1713 O O . PHE A 1 209 ? -13.379 -7.587 3.789 1.00 76.31 209 PHE A O 1
ATOM 1720 N N . PRO A 1 210 ? -11.497 -7.595 2.536 1.00 71.88 210 PRO A N 1
ATOM 1721 C CA . PRO A 1 210 ? -10.642 -7.943 3.656 1.00 71.88 210 PRO A CA 1
ATOM 1722 C C . PRO A 1 210 ? -10.678 -6.834 4.713 1.00 71.88 210 PRO A C 1
ATOM 1724 O O . PRO A 1 210 ? -10.701 -5.636 4.393 1.00 71.88 210 PRO A O 1
ATOM 1727 N N . GLU A 1 211 ? -10.641 -7.230 5.985 1.00 67.88 211 GLU A N 1
ATOM 1728 C CA . GLU A 1 211 ? -10.330 -6.297 7.062 1.00 67.88 211 GLU A CA 1
ATOM 1729 C C . GLU A 1 211 ? -8.951 -5.685 6.811 1.00 67.88 211 GLU A C 1
ATOM 1731 O O . GLU A 1 211 ? -8.011 -6.353 6.363 1.00 67.88 211 GLU A O 1
ATOM 1736 N N . LYS A 1 212 ? -8.827 -4.380 7.065 1.00 66.69 212 LYS A N 1
ATOM 1737 C CA . LYS A 1 212 ? -7.556 -3.690 6.872 1.00 66.69 212 LYS A CA 1
ATOM 1738 C C . LYS A 1 212 ? -6.574 -4.220 7.916 1.00 66.69 212 LYS A C 1
ATOM 1740 O O . LYS A 1 212 ? -6.709 -3.891 9.090 1.00 66.69 212 LYS A O 1
ATOM 1745 N N . LYS A 1 213 ? -5.586 -5.015 7.491 1.00 64.56 213 LYS A N 1
ATOM 1746 C CA . LYS A 1 213 ? -4.476 -5.411 8.368 1.00 64.56 213 LYS A CA 1
ATOM 1747 C C . LYS A 1 213 ? -3.787 -4.149 8.885 1.00 64.56 213 LYS A C 1
ATOM 1749 O O . LYS A 1 213 ? -3.432 -3.271 8.098 1.00 64.56 213 LYS A O 1
ATOM 1754 N N . GLU A 1 214 ? -3.631 -4.051 10.201 1.00 65.44 214 GLU A N 1
ATOM 1755 C CA . GLU A 1 214 ? -2.911 -2.942 10.819 1.00 65.44 214 GLU A CA 1
ATOM 1756 C C . GLU A 1 214 ? -1.440 -2.969 10.392 1.00 65.44 214 GLU A C 1
ATOM 1758 O O . GLU A 1 214 ? -0.790 -4.019 10.357 1.00 65.44 214 GLU A O 1
ATOM 1763 N N . VAL A 1 215 ? -0.910 -1.797 10.047 1.00 68.56 215 VAL A N 1
ATOM 1764 C CA . VAL A 1 215 ? 0.492 -1.655 9.659 1.00 68.56 215 VAL A CA 1
ATOM 1765 C C . VAL A 1 215 ? 1.351 -1.836 10.909 1.00 68.56 215 VAL A C 1
ATOM 1767 O O . VAL A 1 215 ? 1.302 -1.017 11.827 1.00 68.56 215 VAL A O 1
ATOM 1770 N N . SER A 1 216 ? 2.139 -2.912 10.958 1.00 73.81 216 SER A N 1
ATOM 1771 C CA . SER A 1 216 ? 3.069 -3.151 12.066 1.00 73.81 216 SER A CA 1
ATOM 1772 C C . SER A 1 216 ? 4.369 -2.364 11.882 1.00 73.81 216 SER A C 1
ATOM 1774 O O . SER A 1 216 ? 4.860 -2.210 10.762 1.00 73.81 216 SER A O 1
ATOM 1776 N N . ALA A 1 217 ? 4.991 -1.940 12.985 1.00 71.88 217 ALA A N 1
ATOM 1777 C CA . ALA A 1 217 ? 6.305 -1.292 12.944 1.00 71.88 217 ALA A CA 1
ATOM 1778 C C . ALA A 1 217 ? 7.352 -2.169 12.233 1.00 71.88 217 ALA A C 1
ATOM 1780 O O . ALA A 1 217 ? 8.130 -1.675 11.420 1.00 71.88 217 ALA A O 1
ATOM 1781 N N . LYS A 1 218 ? 7.315 -3.491 12.465 1.00 76.88 218 LYS A N 1
ATOM 1782 C CA . LYS A 1 218 ? 8.181 -4.465 11.783 1.00 76.88 218 LYS A CA 1
ATOM 1783 C C . LYS A 1 218 ? 8.038 -4.377 10.263 1.00 76.88 218 LYS A C 1
ATOM 1785 O O . LYS A 1 218 ? 9.046 -4.359 9.568 1.00 76.88 218 LYS A O 1
ATOM 1790 N N . TRP A 1 219 ? 6.810 -4.276 9.757 1.00 79.06 219 TRP A N 1
ATOM 1791 C CA . TRP A 1 219 ? 6.556 -4.138 8.324 1.00 79.06 219 TRP A CA 1
ATOM 1792 C C . TRP A 1 219 ? 7.134 -2.833 7.761 1.00 79.06 219 TRP A C 1
ATOM 1794 O O . TRP A 1 219 ? 7.787 -2.864 6.718 1.00 79.06 219 TRP A O 1
ATOM 1804 N N . ILE A 1 220 ? 6.972 -1.707 8.469 1.00 74.38 220 ILE A N 1
ATOM 1805 C CA . ILE A 1 220 ? 7.532 -0.410 8.051 1.00 74.38 220 ILE A CA 1
ATOM 1806 C C . ILE A 1 220 ? 9.061 -0.494 7.978 1.00 74.38 220 ILE A C 1
ATOM 1808 O O . ILE A 1 220 ? 9.640 -0.170 6.942 1.00 74.38 220 ILE A O 1
ATOM 1812 N N . TYR A 1 221 ? 9.721 -0.989 9.031 1.00 74.31 221 TYR A N 1
ATOM 1813 C CA . TYR A 1 221 ? 11.180 -1.132 9.047 1.00 74.31 221 TYR A CA 1
ATOM 1814 C C . TYR A 1 221 ? 11.682 -2.075 7.952 1.00 74.31 221 TYR A C 1
ATOM 1816 O O . TYR A 1 221 ? 12.604 -1.716 7.224 1.00 74.31 221 TYR A O 1
ATOM 1824 N N . SER A 1 222 ? 11.058 -3.245 7.782 1.00 76.75 222 SER A N 1
ATOM 1825 C CA . SER A 1 222 ? 11.418 -4.182 6.712 1.00 76.75 222 SER A CA 1
ATOM 1826 C C . SER A 1 222 ? 11.286 -3.551 5.325 1.00 76.75 222 SER A C 1
ATOM 1828 O O . SER A 1 222 ? 12.148 -3.761 4.478 1.00 76.75 222 SER A O 1
ATOM 1830 N N . THR A 1 223 ? 10.256 -2.734 5.109 1.00 75.62 223 THR A N 1
ATOM 1831 C CA . THR A 1 223 ? 10.020 -2.043 3.837 1.00 75.62 223 THR A CA 1
ATOM 1832 C C . THR A 1 223 ? 11.076 -0.969 3.565 1.00 75.62 223 THR A C 1
ATOM 1834 O O . THR A 1 223 ? 11.634 -0.915 2.470 1.00 75.62 223 THR A O 1
ATOM 1837 N N . VAL A 1 224 ? 11.402 -0.140 4.563 1.00 75.94 224 VAL A N 1
ATOM 1838 C CA . VAL A 1 224 ? 12.444 0.895 4.440 1.00 75.94 224 VAL A CA 1
ATOM 1839 C C . VAL A 1 224 ? 13.817 0.264 4.196 1.00 75.94 224 VAL A C 1
ATOM 1841 O O . VAL A 1 224 ? 14.558 0.726 3.326 1.00 75.94 224 VAL A O 1
ATOM 1844 N N . ILE A 1 225 ? 14.143 -0.817 4.912 1.00 79.81 225 ILE A N 1
ATOM 1845 C CA . ILE A 1 225 ? 15.390 -1.567 4.715 1.00 79.81 225 ILE A CA 1
ATOM 1846 C C . ILE A 1 225 ? 15.438 -2.143 3.300 1.00 79.81 225 ILE A C 1
ATOM 1848 O O . ILE A 1 225 ? 16.437 -1.954 2.612 1.00 79.81 225 ILE A O 1
ATOM 1852 N N . LEU A 1 226 ? 14.362 -2.788 2.838 1.00 80.25 226 LEU A N 1
ATOM 1853 C CA . LEU A 1 226 ? 14.288 -3.359 1.492 1.00 80.25 226 LEU A CA 1
ATOM 1854 C C . LEU A 1 226 ? 14.524 -2.291 0.417 1.00 80.25 226 LEU A C 1
ATOM 1856 O O . LEU A 1 226 ? 15.373 -2.483 -0.449 1.00 80.25 226 LEU A O 1
ATOM 1860 N N . ILE A 1 227 ? 13.833 -1.148 0.497 1.00 75.19 227 ILE A N 1
ATOM 1861 C CA . ILE A 1 227 ? 14.027 -0.034 -0.443 1.00 75.19 227 ILE A CA 1
ATOM 1862 C C . ILE A 1 227 ? 15.485 0.442 -0.425 1.00 75.19 227 ILE A C 1
ATOM 1864 O O . ILE A 1 227 ? 16.090 0.610 -1.481 1.00 75.19 227 ILE A O 1
ATOM 1868 N N . THR A 1 228 ? 16.064 0.614 0.764 1.00 77.19 228 THR A N 1
ATOM 1869 C CA . THR A 1 228 ? 17.453 1.070 0.928 1.00 77.19 228 THR A CA 1
ATOM 1870 C C . THR A 1 228 ? 18.449 0.086 0.318 1.00 77.19 228 THR A C 1
ATOM 1872 O O . THR A 1 228 ? 19.371 0.498 -0.386 1.00 77.19 228 THR A O 1
ATOM 1875 N N . VAL A 1 229 ? 18.256 -1.215 0.547 1.00 80.88 229 VAL A N 1
ATOM 1876 C CA . VAL A 1 229 ? 19.095 -2.277 -0.021 1.00 80.88 229 VAL A CA 1
ATOM 1877 C C . VAL A 1 229 ? 19.004 -2.263 -1.536 1.00 80.88 229 VAL A C 1
ATOM 1879 O O . VAL A 1 229 ? 20.036 -2.275 -2.198 1.00 80.88 229 VAL A O 1
ATOM 1882 N N . VAL A 1 230 ? 17.801 -2.188 -2.104 1.00 75.38 230 VAL A N 1
ATOM 1883 C CA . VAL A 1 230 ? 17.678 -2.238 -3.559 1.00 75.38 230 VAL A CA 1
ATOM 1884 C C . VAL A 1 230 ? 18.231 -0.978 -4.220 1.00 75.38 230 VAL A C 1
ATOM 1886 O O . VAL A 1 230 ? 18.960 -1.096 -5.199 1.00 75.38 230 VAL A O 1
ATOM 1889 N N . ILE A 1 231 ? 17.986 0.214 -3.665 1.00 74.31 231 ILE A N 1
ATOM 1890 C CA . ILE A 1 231 ? 18.630 1.446 -4.152 1.00 74.31 231 ILE A CA 1
ATOM 1891 C C . ILE A 1 231 ? 20.153 1.295 -4.105 1.00 74.31 231 ILE A C 1
ATOM 1893 O O . ILE A 1 231 ? 20.832 1.636 -5.068 1.00 74.31 231 ILE A O 1
ATOM 1897 N N . SER A 1 232 ? 20.687 0.724 -3.023 1.00 78.94 232 SER A N 1
ATOM 1898 C CA . SER A 1 232 ? 22.122 0.467 -2.893 1.00 78.94 232 SER A CA 1
ATOM 1899 C C . SER A 1 232 ? 22.622 -0.492 -3.978 1.00 78.94 232 SER A C 1
ATOM 1901 O O . SER A 1 232 ? 23.628 -0.204 -4.618 1.00 78.94 232 SER A O 1
ATOM 1903 N N . VAL A 1 233 ? 21.902 -1.587 -4.254 1.00 78.81 233 VAL A N 1
ATOM 1904 C CA . VAL A 1 233 ? 22.219 -2.518 -5.352 1.00 78.81 233 VAL A CA 1
ATOM 1905 C C . VAL A 1 233 ? 22.226 -1.799 -6.701 1.00 78.81 233 VAL A C 1
ATOM 1907 O O . VAL A 1 233 ? 23.152 -2.014 -7.478 1.00 78.81 233 VAL A O 1
ATOM 1910 N N . PHE A 1 234 ? 21.262 -0.916 -6.975 1.00 72.62 234 PHE A N 1
ATOM 1911 C CA . PHE A 1 234 ? 21.250 -0.113 -8.202 1.00 72.62 234 PHE A CA 1
ATOM 1912 C C . PHE A 1 234 ? 22.459 0.827 -8.295 1.00 72.62 234 PHE A C 1
ATOM 1914 O O . PHE A 1 234 ? 23.099 0.878 -9.344 1.00 72.62 234 PHE A O 1
ATOM 1921 N N . ILE A 1 235 ? 22.809 1.521 -7.205 1.00 73.75 235 ILE A N 1
ATOM 1922 C CA . ILE A 1 235 ? 23.979 2.413 -7.149 1.00 73.75 235 ILE A CA 1
ATOM 1923 C C . ILE A 1 235 ? 25.265 1.629 -7.424 1.00 73.75 235 ILE A C 1
ATOM 1925 O O . ILE A 1 235 ? 26.045 2.010 -8.295 1.00 73.75 235 ILE A O 1
ATOM 1929 N N . PHE A 1 236 ? 25.476 0.518 -6.711 1.00 77.12 236 PHE A N 1
ATOM 1930 C CA . PHE A 1 236 ? 26.670 -0.313 -6.870 1.00 77.12 236 PHE A CA 1
ATOM 1931 C C . PHE A 1 236 ? 26.737 -0.973 -8.248 1.00 77.12 236 PHE A C 1
ATOM 1933 O O . PHE A 1 236 ? 27.817 -1.056 -8.823 1.00 77.12 236 PHE A O 1
ATOM 1940 N N . SER A 1 237 ? 25.602 -1.406 -8.801 1.00 70.69 237 SER A N 1
ATOM 1941 C CA . SER A 1 237 ? 25.547 -1.983 -10.150 1.00 70.69 237 SER A CA 1
ATOM 1942 C C . SER A 1 237 ? 25.891 -0.944 -11.217 1.00 70.69 237 SER A C 1
ATOM 1944 O O . SER A 1 237 ? 26.643 -1.249 -12.139 1.00 70.69 237 SER A O 1
ATOM 1946 N N . GLY A 1 238 ? 25.399 0.292 -11.065 1.00 68.38 238 GLY A N 1
ATOM 1947 C CA . GLY A 1 238 ? 25.751 1.408 -11.943 1.00 68.38 238 GLY A CA 1
ATOM 1948 C C . GLY A 1 238 ? 27.242 1.753 -11.886 1.00 68.38 238 GLY A C 1
ATOM 1949 O O . GLY A 1 238 ? 27.878 1.876 -12.931 1.00 68.38 238 GLY A O 1
ATOM 1950 N N . ASP A 1 239 ? 27.818 1.842 -10.681 1.00 71.50 239 ASP A N 1
ATOM 1951 C CA . ASP A 1 239 ? 29.261 2.056 -10.485 1.00 71.50 239 ASP A CA 1
ATOM 1952 C C . ASP A 1 239 ? 30.100 0.919 -11.092 1.00 71.50 239 ASP A C 1
ATOM 1954 O O . ASP A 1 239 ? 31.082 1.165 -11.797 1.00 71.50 239 ASP A O 1
ATOM 1958 N N . TYR A 1 240 ? 29.689 -0.333 -10.872 1.00 72.75 240 TYR A N 1
ATOM 1959 C CA . TYR A 1 240 ? 30.368 -1.512 -11.401 1.00 72.75 240 TYR A CA 1
ATOM 1960 C C . TYR A 1 240 ? 30.378 -1.544 -12.934 1.00 72.75 240 TYR A C 1
ATOM 1962 O O . TYR A 1 240 ? 31.448 -1.704 -13.527 1.00 72.75 240 TYR A O 1
ATOM 1970 N N . LEU A 1 241 ? 29.223 -1.359 -13.589 1.00 65.25 241 LEU A N 1
ATOM 1971 C CA . LEU A 1 241 ? 29.146 -1.400 -15.055 1.00 65.25 241 LEU A CA 1
ATOM 1972 C C . LEU A 1 241 ? 29.997 -0.325 -15.699 1.00 65.25 241 LEU A C 1
ATOM 1974 O O . LEU A 1 241 ? 30.674 -0.562 -16.696 1.00 65.25 241 LEU A O 1
ATOM 1978 N N . ALA A 1 242 ? 29.988 0.864 -15.125 1.00 65.81 242 ALA A N 1
ATOM 1979 C CA . ALA A 1 242 ? 30.690 1.958 -15.744 1.00 65.81 242 ALA A CA 1
ATOM 1980 C C . ALA A 1 242 ? 32.216 1.864 -15.481 1.00 65.81 242 ALA A C 1
ATOM 1982 O O . ALA A 1 242 ? 33.001 2.228 -16.359 1.00 65.81 242 ALA A O 1
ATOM 1983 N N . LYS A 1 243 ? 32.675 1.240 -14.378 1.00 71.44 243 LYS A N 1
ATOM 1984 C CA . LYS A 1 243 ? 34.083 0.800 -14.233 1.00 71.44 243 LYS A CA 1
ATOM 1985 C C . LYS A 1 243 ? 34.472 -0.262 -15.263 1.00 71.44 243 LYS A C 1
ATOM 1987 O O . LYS A 1 243 ? 35.556 -0.172 -15.838 1.00 71.44 243 LYS A O 1
ATOM 1992 N N . LYS A 1 244 ? 33.596 -1.243 -15.509 1.00 70.94 244 LYS A N 1
ATOM 1993 C CA . LYS A 1 244 ? 33.795 -2.280 -16.535 1.00 70.94 244 LYS A CA 1
ATOM 1994 C C . LYS A 1 244 ? 33.973 -1.649 -17.922 1.00 70.94 244 LYS A C 1
ATOM 1996 O O . LYS A 1 244 ? 34.937 -1.973 -18.607 1.00 70.94 244 LYS A O 1
ATOM 2001 N N . ARG A 1 245 ? 33.142 -0.662 -18.271 1.00 65.75 245 ARG A N 1
ATOM 2002 C CA . ARG A 1 245 ? 33.235 0.080 -19.538 1.00 65.75 245 ARG A CA 1
ATOM 2003 C C . ARG A 1 245 ? 34.561 0.828 -19.699 1.00 65.75 245 ARG A C 1
ATOM 2005 O O . ARG A 1 245 ? 35.191 0.745 -20.750 1.00 65.75 245 ARG A O 1
ATOM 2012 N N . ILE A 1 246 ? 35.018 1.522 -18.651 1.00 69.62 246 ILE A N 1
ATOM 2013 C CA . ILE A 1 246 ? 36.329 2.193 -18.663 1.00 69.62 246 ILE A CA 1
ATOM 2014 C C . ILE A 1 246 ? 37.451 1.166 -18.882 1.00 69.62 246 ILE A C 1
ATOM 2016 O O . ILE A 1 246 ? 38.349 1.402 -19.688 1.00 69.62 246 ILE A O 1
ATOM 2020 N N . ALA A 1 247 ? 37.398 0.018 -18.201 1.00 67.94 247 ALA A N 1
ATOM 2021 C CA . ALA A 1 247 ? 38.397 -1.036 -18.361 1.00 67.94 247 ALA A CA 1
ATOM 2022 C C . ALA A 1 247 ? 38.417 -1.615 -19.791 1.00 67.94 247 ALA A C 1
ATOM 2024 O O . ALA A 1 247 ? 39.494 -1.791 -20.360 1.00 67.94 247 ALA A O 1
ATOM 2025 N N . GLU A 1 248 ? 37.253 -1.853 -20.401 1.00 67.75 248 GLU A N 1
ATOM 2026 C CA . GLU A 1 248 ? 37.130 -2.341 -21.784 1.00 67.75 248 GLU A CA 1
ATOM 2027 C C . GLU A 1 248 ? 37.670 -1.336 -22.815 1.00 67.75 248 GLU A C 1
ATOM 2029 O O . GLU A 1 248 ? 38.393 -1.721 -23.740 1.00 67.75 248 GLU A O 1
ATOM 2034 N N . GLN A 1 249 ? 37.403 -0.039 -22.626 1.00 65.69 249 GLN A N 1
ATOM 2035 C CA . GLN A 1 249 ? 37.942 1.025 -23.481 1.00 65.69 249 GLN A CA 1
ATOM 2036 C C . GLN A 1 249 ? 39.464 1.187 -23.340 1.00 65.69 249 GLN A C 1
ATOM 2038 O O . GLN A 1 249 ? 40.156 1.425 -24.329 1.00 65.69 249 GLN A O 1
ATOM 2043 N N . ILE A 1 250 ? 40.012 1.010 -22.132 1.00 67.44 250 ILE A N 1
ATOM 2044 C CA . ILE A 1 250 ? 41.467 1.009 -21.901 1.00 67.44 250 ILE A CA 1
ATOM 2045 C C . ILE A 1 250 ? 42.125 -0.191 -22.600 1.00 67.44 250 ILE A C 1
ATOM 2047 O O . ILE A 1 250 ? 43.179 -0.044 -23.222 1.00 67.44 250 ILE A O 1
ATOM 2051 N N . HIS A 1 251 ? 41.501 -1.372 -22.541 1.00 63.28 251 HIS A N 1
ATOM 2052 C CA . HIS A 1 251 ? 42.030 -2.593 -23.154 1.00 63.28 251 HIS A CA 1
ATOM 2053 C C . HIS A 1 251 ? 42.015 -2.582 -24.689 1.00 63.28 251 HIS A C 1
ATOM 2055 O O . HIS A 1 251 ? 42.840 -3.257 -25.303 1.00 63.28 251 HIS A O 1
ATOM 2061 N N . THR A 1 252 ? 41.129 -1.813 -25.327 1.00 60.62 252 THR A N 1
ATOM 2062 C CA . THR A 1 252 ? 40.970 -1.802 -26.792 1.00 60.62 252 THR A CA 1
ATOM 2063 C C . THR A 1 252 ? 41.935 -0.874 -27.549 1.00 60.62 252 THR A C 1
ATOM 2065 O O . THR A 1 252 ? 41.854 -0.812 -28.774 1.00 60.62 252 THR A O 1
ATOM 2068 N N . MET A 1 253 ? 42.888 -0.197 -26.883 1.00 53.41 253 MET A N 1
ATOM 2069 C CA . MET A 1 253 ? 43.972 0.619 -27.490 1.00 53.41 253 MET A CA 1
ATOM 2070 C C . MET A 1 253 ? 43.550 1.593 -28.617 1.00 53.41 253 MET A C 1
ATOM 2072 O O . MET A 1 253 ? 44.380 2.050 -29.407 1.00 53.41 253 MET A O 1
ATOM 2076 N N . LYS A 1 254 ? 42.274 1.974 -28.700 1.00 53.12 254 LYS A N 1
ATOM 2077 C CA . LYS A 1 254 ? 41.779 2.926 -29.696 1.00 53.12 254 LYS A CA 1
ATOM 2078 C C . LYS A 1 254 ? 41.731 4.293 -29.030 1.00 53.12 254 LYS A C 1
ATOM 2080 O O . LYS A 1 254 ? 40.837 4.535 -28.235 1.00 53.12 254 LYS A O 1
ATOM 2085 N N . THR A 1 255 ? 42.748 5.120 -29.295 1.00 50.31 255 THR A N 1
ATOM 2086 C CA . THR A 1 255 ? 42.808 6.572 -29.015 1.00 50.31 255 THR A CA 1
ATOM 2087 C C . THR A 1 255 ? 41.810 7.042 -27.954 1.00 50.31 255 THR A C 1
ATOM 2089 O O . THR A 1 255 ? 40.681 7.392 -28.296 1.00 50.31 255 THR A O 1
ATOM 2092 N N . LEU A 1 256 ? 42.225 7.049 -26.682 1.00 54.59 256 LEU A N 1
ATOM 2093 C CA . LEU A 1 256 ? 41.471 7.684 -25.600 1.00 54.59 256 LEU A CA 1
ATOM 2094 C C . LEU A 1 256 ? 41.282 9.164 -25.950 1.00 54.59 256 LEU A C 1
ATOM 2096 O O . LEU A 1 256 ? 42.155 9.992 -25.694 1.00 54.59 256 LEU A O 1
ATOM 2100 N N . THR A 1 257 ? 40.165 9.506 -26.584 1.00 59.91 257 THR A N 1
ATOM 2101 C CA . THR A 1 257 ? 39.762 10.899 -26.713 1.00 59.91 257 THR A CA 1
ATOM 2102 C C . THR A 1 257 ? 39.361 11.359 -25.318 1.00 59.91 257 THR A C 1
ATOM 2104 O O . THR A 1 257 ? 38.599 10.682 -24.622 1.00 59.91 257 THR A O 1
ATOM 2107 N N . SER A 1 258 ? 39.871 12.513 -24.880 1.00 60.47 258 SER A N 1
ATOM 2108 C CA . SER A 1 258 ? 39.499 13.109 -23.588 1.00 60.47 258 SER A CA 1
ATOM 2109 C C . SER A 1 258 ? 37.976 13.211 -23.422 1.00 60.47 258 SER A C 1
ATOM 2111 O O . SER A 1 258 ? 37.471 13.133 -22.310 1.00 60.47 258 SER A O 1
ATOM 2113 N N . GLU A 1 259 ? 37.256 13.314 -24.540 1.00 60.25 259 GLU A N 1
ATOM 2114 C CA . GLU A 1 259 ? 35.800 13.379 -24.658 1.00 60.25 259 GLU A CA 1
ATOM 2115 C C . GLU A 1 259 ? 35.078 12.083 -24.227 1.00 60.25 259 GLU A C 1
ATOM 2117 O O . GLU A 1 259 ? 34.070 12.158 -23.527 1.00 60.25 259 GLU A O 1
ATOM 2122 N N . ALA A 1 260 ? 35.605 10.892 -24.547 1.00 59.34 260 ALA A N 1
ATOM 2123 C CA . ALA A 1 260 ? 35.003 9.614 -24.138 1.00 59.34 260 ALA A CA 1
ATOM 2124 C C . ALA A 1 260 ? 35.156 9.351 -22.626 1.00 59.34 260 ALA A C 1
ATOM 2126 O O . ALA A 1 260 ? 34.237 8.848 -21.969 1.00 59.34 260 ALA A O 1
ATOM 2127 N N . ILE A 1 261 ? 36.298 9.757 -22.056 1.00 63.34 261 ILE A N 1
ATOM 2128 C CA . ILE A 1 261 ? 36.550 9.700 -20.610 1.00 63.34 261 ILE A CA 1
ATOM 2129 C C . ILE A 1 261 ? 35.648 10.702 -19.879 1.00 63.34 261 ILE A C 1
ATOM 2131 O O . ILE A 1 261 ? 35.012 10.334 -18.891 1.00 63.34 261 ILE A O 1
ATOM 2135 N N . LEU A 1 262 ? 35.554 11.944 -20.376 1.00 64.62 262 LEU A N 1
ATOM 2136 C CA . LEU A 1 262 ? 34.689 12.974 -19.790 1.00 64.62 262 LEU A CA 1
ATOM 2137 C C . LEU A 1 262 ? 33.218 12.537 -19.793 1.00 64.62 262 LEU A C 1
ATOM 2139 O O . LEU A 1 262 ? 32.561 12.613 -18.762 1.00 64.62 262 LEU A O 1
ATOM 2143 N N . SER A 1 263 ? 32.736 12.014 -20.923 1.00 62.91 263 SER A N 1
ATOM 2144 C CA . SER A 1 263 ? 31.378 11.478 -21.091 1.00 62.91 263 SER A CA 1
ATOM 2145 C C . SER A 1 263 ? 31.084 10.359 -20.083 1.00 62.91 263 SER A C 1
ATOM 2147 O O . SER A 1 263 ? 30.068 10.380 -19.381 1.00 62.91 263 SER A O 1
ATOM 2149 N N . SER A 1 264 ? 32.013 9.414 -19.917 1.00 61.88 264 SER A N 1
ATOM 2150 C CA . SER A 1 264 ? 31.864 8.363 -18.907 1.00 61.88 264 SER A CA 1
ATOM 2151 C C . SER A 1 264 ? 31.719 8.976 -17.510 1.00 61.88 264 SER A C 1
ATOM 2153 O O . SER A 1 264 ? 30.716 8.708 -16.853 1.00 61.88 264 SER A O 1
ATOM 2155 N N . ILE A 1 265 ? 32.632 9.872 -17.104 1.00 66.69 265 ILE A N 1
ATOM 2156 C CA . ILE A 1 265 ? 32.623 10.579 -15.803 1.00 66.69 265 ILE A CA 1
ATOM 2157 C C . ILE A 1 265 ? 31.315 11.358 -15.567 1.00 66.69 265 ILE A C 1
ATOM 2159 O O . ILE A 1 265 ? 30.746 11.284 -14.475 1.00 66.69 265 ILE A O 1
ATOM 2163 N N . GLU A 1 266 ? 30.803 12.067 -16.574 1.00 66.25 266 GLU A N 1
ATOM 2164 C CA . GLU A 1 266 ? 29.543 12.818 -16.475 1.00 66.25 266 GLU A CA 1
ATOM 2165 C C . GLU A 1 266 ? 28.333 11.901 -16.249 1.00 66.25 266 GLU A C 1
ATOM 2167 O O . GLU A 1 266 ? 27.473 12.204 -15.414 1.00 66.25 266 GLU A O 1
ATOM 2172 N N . SER A 1 267 ? 28.294 10.743 -16.917 1.00 61.94 267 SER A N 1
ATOM 2173 C CA . SER A 1 267 ? 27.236 9.737 -16.730 1.00 61.94 267 SER A CA 1
ATOM 2174 C C . SER A 1 267 ? 27.184 9.224 -15.285 1.00 61.94 267 SER A C 1
ATOM 2176 O O . SER A 1 267 ? 26.098 9.093 -14.713 1.00 61.94 267 SER A O 1
ATOM 2178 N N . PHE A 1 268 ? 28.345 9.008 -14.648 1.00 64.12 268 PHE A N 1
ATOM 2179 C CA . PHE A 1 268 ? 28.418 8.643 -13.225 1.00 64.12 268 PHE A CA 1
ATOM 2180 C C . PHE A 1 268 ? 27.922 9.763 -12.303 1.00 64.12 268 PHE A C 1
ATOM 2182 O O . PHE A 1 268 ? 27.230 9.500 -11.313 1.00 64.12 268 PHE A O 1
ATOM 2189 N N . GLY A 1 269 ? 28.253 11.018 -12.623 1.00 66.81 269 GLY A N 1
ATOM 2190 C CA . GLY A 1 269 ? 27.783 12.179 -11.869 1.00 66.81 269 GLY A CA 1
ATOM 2191 C C . GLY A 1 269 ? 26.256 12.213 -11.785 1.00 66.81 269 GLY A C 1
ATOM 2192 O O . GLY A 1 269 ? 25.685 12.430 -10.721 1.00 66.81 269 GLY A O 1
ATOM 2193 N N . ILE A 1 270 ? 25.567 11.897 -12.878 1.00 68.69 270 ILE A N 1
ATOM 2194 C CA . ILE A 1 270 ? 24.101 11.883 -12.903 1.00 68.69 270 ILE A CA 1
ATOM 2195 C C . ILE A 1 270 ? 23.532 10.751 -12.047 1.00 68.69 270 ILE A C 1
ATOM 2197 O O . ILE A 1 270 ? 22.630 11.002 -11.250 1.00 68.69 270 ILE A O 1
ATOM 2201 N N . ILE A 1 271 ? 24.069 9.531 -12.156 1.00 69.00 271 ILE A N 1
ATOM 2202 C CA . ILE A 1 271 ? 23.612 8.382 -11.353 1.00 69.00 271 ILE A CA 1
ATOM 2203 C C . ILE A 1 271 ? 23.714 8.700 -9.862 1.00 69.00 271 ILE A C 1
ATOM 2205 O O . ILE A 1 271 ? 22.769 8.459 -9.110 1.00 69.00 271 ILE A O 1
ATOM 2209 N N . THR A 1 272 ? 24.839 9.271 -9.431 1.00 71.31 272 THR A N 1
ATOM 2210 C CA . THR A 1 272 ? 25.072 9.614 -8.021 1.00 71.31 272 THR A CA 1
ATOM 2211 C C . THR A 1 272 ? 24.105 10.687 -7.521 1.00 71.31 272 THR A C 1
ATOM 2213 O O . THR A 1 272 ? 23.458 10.474 -6.496 1.00 71.31 272 THR A O 1
ATOM 2216 N N . TRP A 1 273 ? 23.910 11.787 -8.256 1.00 76.56 273 TRP A N 1
ATOM 2217 C CA . TRP A 1 273 ? 22.950 12.832 -7.873 1.00 76.56 273 TRP A CA 1
ATOM 2218 C C . TRP A 1 273 ? 21.497 12.350 -7.876 1.00 76.56 273 TRP A C 1
ATOM 2220 O O . TRP A 1 273 ? 20.749 12.658 -6.947 1.00 76.56 273 TRP A O 1
ATOM 2230 N N . VAL A 1 274 ? 21.097 11.552 -8.872 1.00 73.75 274 VAL A N 1
ATOM 2231 C CA . VAL A 1 274 ? 19.762 10.932 -8.921 1.00 73.75 274 VAL A CA 1
ATOM 2232 C C . VAL A 1 274 ? 19.565 9.996 -7.734 1.00 73.75 274 VAL A C 1
ATOM 2234 O O . VAL A 1 274 ? 18.517 10.018 -7.095 1.00 73.75 274 VAL A O 1
ATOM 2237 N N . SER A 1 275 ? 20.586 9.221 -7.383 1.00 73.31 275 SER A N 1
ATOM 2238 C CA . SER A 1 275 ? 20.529 8.302 -6.249 1.00 73.31 275 SER A CA 1
ATOM 2239 C C . SER A 1 275 ? 20.438 9.037 -4.912 1.00 73.31 275 SER A C 1
ATOM 2241 O O . SER A 1 275 ? 19.608 8.679 -4.081 1.00 73.31 275 SER A O 1
ATOM 2243 N N . ILE A 1 276 ? 21.213 10.112 -4.722 1.00 80.62 276 ILE A N 1
ATOM 2244 C CA . ILE A 1 276 ? 21.112 10.993 -3.546 1.00 80.62 276 ILE A CA 1
ATOM 2245 C C . ILE A 1 276 ? 19.700 11.582 -3.444 1.00 80.62 276 ILE A C 1
ATOM 2247 O O . ILE A 1 276 ? 19.104 11.568 -2.367 1.00 80.62 276 ILE A O 1
ATOM 2251 N N . TRP A 1 277 ? 19.138 12.050 -4.562 1.00 82.75 277 TRP A N 1
ATOM 2252 C CA . TRP A 1 277 ? 17.774 12.572 -4.610 1.00 82.75 277 TRP A CA 1
ATOM 2253 C C . TRP A 1 277 ? 16.729 11.514 -4.233 1.00 82.75 277 TRP A C 1
ATOM 2255 O O . TRP A 1 277 ? 15.851 11.787 -3.417 1.00 82.75 277 TRP A O 1
ATOM 2265 N N . ILE A 1 278 ? 16.842 10.289 -4.757 1.00 78.00 278 ILE A N 1
ATOM 2266 C CA . ILE A 1 278 ? 15.934 9.185 -4.413 1.00 78.00 278 ILE A CA 1
ATOM 2267 C C . ILE A 1 278 ? 16.039 8.851 -2.921 1.00 78.00 278 ILE A C 1
ATOM 2269 O O . ILE A 1 278 ? 15.009 8.746 -2.257 1.00 78.00 278 ILE A O 1
ATOM 2273 N N . VAL A 1 279 ? 17.253 8.731 -2.370 1.00 78.44 279 VAL A N 1
ATOM 2274 C CA . VAL A 1 279 ? 17.463 8.474 -0.933 1.00 78.44 279 VAL A CA 1
ATOM 2275 C C . VAL A 1 279 ? 16.838 9.584 -0.085 1.00 78.44 279 VAL A C 1
ATOM 2277 O O . VAL A 1 279 ? 16.157 9.294 0.899 1.00 78.44 279 VAL A O 1
ATOM 2280 N N . PHE A 1 280 ? 16.993 10.845 -0.491 1.00 83.81 280 PHE A N 1
ATOM 2281 C CA . PHE A 1 280 ? 16.365 11.987 0.170 1.00 83.81 280 PHE A CA 1
ATOM 2282 C C . PHE A 1 280 ? 14.828 11.914 0.126 1.00 83.81 280 PHE A C 1
ATOM 2284 O O . PHE A 1 280 ? 14.178 12.039 1.167 1.00 83.81 280 PHE A O 1
ATOM 2291 N N . CYS A 1 281 ? 14.232 11.638 -1.041 1.00 80.56 281 CYS A N 1
ATOM 2292 C CA . CYS A 1 281 ? 12.783 11.472 -1.184 1.00 80.56 281 CYS A CA 1
ATOM 2293 C C . CYS A 1 281 ? 12.242 10.301 -0.354 1.00 80.56 281 CYS A C 1
ATOM 2295 O O . CYS A 1 281 ? 11.210 10.443 0.301 1.00 80.56 281 CYS A O 1
ATOM 2297 N N . VAL A 1 282 ? 12.936 9.159 -0.351 1.00 77.50 282 VAL A N 1
ATOM 2298 C CA . VAL A 1 282 ? 12.576 7.987 0.462 1.00 77.50 282 VAL A CA 1
ATOM 2299 C C . VAL A 1 282 ? 12.670 8.317 1.950 1.00 77.50 282 VAL A C 1
ATOM 2301 O O . VAL A 1 282 ? 11.765 7.960 2.699 1.00 77.50 282 VAL A O 1
ATOM 2304 N N . GLY A 1 283 ? 13.705 9.044 2.377 1.00 76.88 283 GLY A N 1
ATOM 2305 C CA . GLY A 1 283 ? 13.860 9.500 3.759 1.00 76.88 283 GLY A CA 1
ATOM 2306 C C . GLY A 1 283 ? 12.706 10.394 4.218 1.00 76.88 283 GLY A C 1
ATOM 2307 O O . GLY A 1 283 ? 12.099 10.132 5.256 1.00 76.88 283 GLY A O 1
ATOM 2308 N N . ILE A 1 284 ? 12.335 11.399 3.417 1.00 81.88 284 ILE A N 1
ATOM 2309 C CA . ILE A 1 284 ? 11.169 12.257 3.696 1.00 81.88 284 ILE A CA 1
ATOM 2310 C C . ILE A 1 284 ? 9.879 11.432 3.724 1.00 81.88 284 ILE A C 1
ATOM 2312 O O . ILE A 1 284 ? 9.067 11.585 4.638 1.00 81.88 284 ILE A O 1
ATOM 2316 N N . GLY A 1 285 ? 9.699 10.536 2.749 1.00 77.69 285 GLY A N 1
ATOM 2317 C CA . GLY A 1 285 ? 8.550 9.638 2.684 1.00 77.69 285 GLY A CA 1
ATOM 2318 C C . GLY A 1 285 ? 8.434 8.758 3.928 1.00 77.69 285 GLY A C 1
ATOM 2319 O O . GLY A 1 285 ? 7.348 8.633 4.487 1.00 77.69 285 GLY A O 1
ATOM 2320 N N . ALA A 1 286 ? 9.550 8.214 4.418 1.00 77.25 286 ALA A N 1
ATOM 2321 C CA . ALA A 1 286 ? 9.593 7.410 5.635 1.00 77.25 286 ALA A CA 1
ATOM 2322 C C . ALA A 1 286 ? 9.190 8.225 6.872 1.00 77.25 286 ALA A C 1
ATOM 2324 O O . ALA A 1 286 ? 8.364 7.765 7.658 1.00 77.25 286 ALA A O 1
ATOM 2325 N N . VAL A 1 287 ? 9.698 9.453 7.022 1.00 80.00 287 VAL A N 1
ATOM 2326 C CA . VAL A 1 287 ? 9.294 10.354 8.117 1.00 80.00 287 VAL A CA 1
ATOM 2327 C C . VAL A 1 287 ? 7.795 10.657 8.050 1.00 80.00 287 VAL A C 1
ATOM 2329 O O . VAL A 1 287 ? 7.102 10.580 9.066 1.00 80.00 287 VAL A O 1
ATOM 2332 N N . PHE A 1 288 ? 7.268 10.952 6.861 1.00 81.00 288 PHE A N 1
ATOM 2333 C CA . PHE A 1 288 ? 5.841 11.212 6.661 1.00 81.00 288 PHE A CA 1
ATOM 2334 C C . PHE A 1 288 ? 4.966 9.987 6.986 1.00 81.00 288 PHE A C 1
ATOM 2336 O O . PHE A 1 288 ? 3.940 10.104 7.654 1.00 81.00 288 PHE A O 1
ATOM 2343 N N . VAL A 1 289 ? 5.397 8.791 6.580 1.00 77.94 289 VAL A N 1
ATOM 2344 C CA . VAL A 1 289 ? 4.726 7.523 6.905 1.00 77.94 289 VAL A CA 1
ATOM 2345 C C . VAL A 1 289 ? 4.728 7.260 8.412 1.00 77.94 289 VAL A C 1
ATOM 2347 O O . VAL A 1 289 ? 3.676 6.966 8.978 1.00 77.94 289 VAL A O 1
ATOM 2350 N N . ILE A 1 290 ? 5.880 7.398 9.075 1.00 80.50 290 ILE A N 1
ATOM 2351 C CA . ILE A 1 290 ? 6.024 7.144 10.516 1.00 80.50 290 ILE A CA 1
ATOM 2352 C C . ILE A 1 290 ? 5.173 8.126 11.323 1.00 80.50 290 ILE A C 1
ATOM 2354 O O . ILE A 1 290 ? 4.471 7.719 12.245 1.00 80.50 290 ILE A O 1
ATOM 2358 N N . THR A 1 291 ? 5.197 9.412 10.966 1.00 81.19 291 THR A N 1
ATOM 2359 C CA . THR A 1 291 ? 4.387 10.439 11.640 1.00 81.19 291 THR A CA 1
ATOM 2360 C C . THR A 1 291 ? 2.890 10.208 11.447 1.00 81.19 291 THR A C 1
ATOM 2362 O O . THR A 1 291 ? 2.140 10.266 12.422 1.00 81.19 291 THR A O 1
ATOM 2365 N N . SER A 1 292 ? 2.447 9.876 10.230 1.00 79.75 292 SER A N 1
ATOM 2366 C CA . SER A 1 292 ? 1.046 9.535 9.960 1.00 79.75 292 SER A CA 1
ATOM 2367 C C . SER A 1 292 ? 0.596 8.307 10.755 1.00 79.75 292 SER A C 1
ATOM 2369 O O . SER A 1 292 ? -0.487 8.317 11.337 1.00 79.75 292 SER A O 1
ATOM 2371 N N . TRP A 1 293 ? 1.424 7.260 10.805 1.00 81.44 293 TRP A N 1
ATOM 2372 C CA . TRP A 1 293 ? 1.135 6.047 11.570 1.00 81.44 293 TRP A CA 1
ATOM 2373 C C . TRP A 1 293 ? 1.057 6.323 13.076 1.00 81.44 293 TRP A C 1
ATOM 2375 O O . TRP A 1 293 ? 0.122 5.874 13.732 1.00 81.44 293 TRP A O 1
ATOM 2385 N N . ASN A 1 294 ? 1.985 7.117 13.616 1.00 83.19 294 ASN A N 1
ATOM 2386 C CA . ASN A 1 294 ? 2.001 7.469 15.035 1.00 83.19 294 ASN A CA 1
ATOM 2387 C C . ASN A 1 294 ? 0.750 8.266 15.450 1.00 83.19 294 ASN A C 1
ATOM 2389 O O . ASN A 1 294 ? 0.186 8.034 16.517 1.00 83.19 294 ASN A O 1
ATOM 2393 N N . ASN A 1 295 ? 0.272 9.167 14.586 1.00 84.12 295 ASN A N 1
ATOM 2394 C CA . ASN A 1 295 ? -0.963 9.916 14.828 1.00 84.12 295 ASN A CA 1
ATOM 2395 C C . ASN A 1 295 ? -2.201 9.006 14.849 1.00 84.12 295 ASN A C 1
ATOM 2397 O O . ASN A 1 295 ? -3.052 9.152 15.726 1.00 84.12 295 ASN A O 1
ATOM 2401 N N . GLU A 1 296 ? -2.292 8.054 13.916 1.00 82.06 296 GLU A N 1
ATOM 2402 C CA . GLU A 1 296 ? -3.385 7.072 13.886 1.00 82.06 296 GLU A CA 1
ATOM 2403 C C . GLU A 1 296 ? -3.353 6.171 15.128 1.00 82.06 296 GLU A C 1
ATOM 2405 O O . GLU A 1 296 ? -4.375 5.960 15.779 1.00 82.06 296 GLU A O 1
ATOM 2410 N N . LEU A 1 297 ? -2.164 5.689 15.505 1.00 84.19 297 LEU A N 1
ATOM 2411 C CA . LEU A 1 297 ? -1.979 4.861 16.692 1.00 84.19 297 LEU A CA 1
ATOM 2412 C C . LEU A 1 297 ? -2.404 5.608 17.959 1.00 84.19 297 LEU A C 1
ATOM 2414 O O . LEU A 1 297 ? -3.129 5.055 18.784 1.00 84.19 297 LEU A O 1
ATOM 2418 N N . LYS A 1 298 ? -2.003 6.877 18.090 1.00 88.25 298 LYS A N 1
ATOM 2419 C CA . LYS A 1 298 ? -2.400 7.728 19.214 1.00 88.25 298 LYS A CA 1
ATOM 2420 C C . LYS A 1 298 ? -3.922 7.849 19.308 1.00 88.25 298 LYS A C 1
ATOM 2422 O O . LYS A 1 298 ? -4.476 7.671 20.389 1.00 88.25 298 LYS A O 1
ATOM 2427 N N . LYS A 1 299 ? -4.597 8.068 18.177 1.00 87.56 299 LYS A N 1
ATOM 2428 C CA . LYS A 1 299 ? -6.059 8.149 18.120 1.00 87.56 299 LYS A CA 1
ATOM 2429 C C . LYS A 1 299 ? -6.728 6.839 18.551 1.00 87.56 299 LYS A C 1
ATOM 2431 O O . LYS A 1 299 ? -7.630 6.861 19.383 1.00 87.56 299 LYS A O 1
ATOM 2436 N N . ASN A 1 300 ? -6.252 5.700 18.049 1.00 88.31 300 ASN A N 1
ATOM 2437 C CA . ASN A 1 300 ? -6.795 4.388 18.415 1.00 88.31 300 ASN A CA 1
ATOM 2438 C C . ASN A 1 300 ? -6.608 4.086 19.908 1.00 88.31 300 ASN A C 1
ATOM 2440 O O . ASN A 1 300 ? -7.503 3.535 20.548 1.00 88.31 300 ASN A O 1
ATOM 2444 N N . VAL A 1 301 ? -5.460 4.463 20.481 1.00 91.00 301 VAL A N 1
ATOM 2445 C CA . VAL A 1 301 ? -5.198 4.323 21.921 1.00 91.00 301 VAL A CA 1
ATOM 2446 C C . VAL A 1 301 ? -6.137 5.214 22.738 1.00 91.00 301 VAL A C 1
ATOM 2448 O O . VAL A 1 301 ? -6.701 4.742 23.725 1.00 91.00 301 VAL A O 1
ATOM 2451 N N . GLU A 1 302 ? -6.359 6.464 22.326 1.00 93.31 302 GLU A N 1
ATOM 2452 C CA . GLU A 1 302 ? -7.296 7.385 22.988 1.00 93.31 302 GLU A CA 1
ATOM 2453 C C . GLU A 1 302 ? -8.741 6.861 22.950 1.00 93.31 302 GLU A C 1
ATOM 2455 O O . GLU A 1 302 ? -9.417 6.839 23.981 1.00 93.31 302 GLU A O 1
ATOM 2460 N N . GLU A 1 303 ? -9.208 6.371 21.797 1.00 91.81 303 GLU A N 1
ATOM 2461 C CA . GLU A 1 303 ? -10.541 5.770 21.650 1.00 91.81 303 GLU A CA 1
ATOM 2462 C C . GLU A 1 303 ? -10.707 4.535 22.544 1.00 91.81 303 GLU A C 1
ATOM 2464 O O . GLU A 1 303 ? -11.716 4.396 23.244 1.00 91.81 303 GLU A O 1
ATOM 2469 N N . ARG A 1 304 ? -9.696 3.659 22.582 1.00 93.06 304 ARG A N 1
ATOM 2470 C CA . ARG A 1 304 ? -9.744 2.438 23.394 1.00 93.06 304 ARG A CA 1
ATOM 2471 C C . ARG A 1 304 ? -9.697 2.745 24.885 1.00 93.06 304 ARG A C 1
ATOM 2473 O O . ARG A 1 304 ? -10.486 2.177 25.637 1.00 93.06 304 ARG A O 1
ATOM 2480 N N . THR A 1 305 ? -8.864 3.699 25.292 1.00 94.38 305 THR A N 1
ATOM 2481 C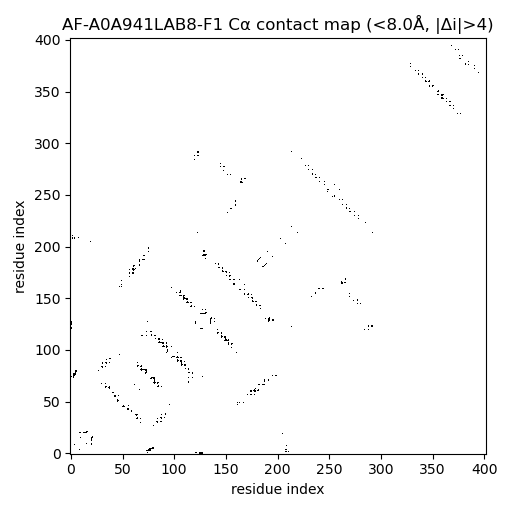 CA . THR A 1 305 ? -8.806 4.194 26.675 1.00 94.38 305 THR A CA 1
ATOM 2482 C C . THR A 1 305 ? -10.159 4.761 27.092 1.00 94.38 305 THR A C 1
ATOM 2484 O O . THR A 1 305 ? -10.699 4.351 28.112 1.00 94.38 305 THR A O 1
ATOM 2487 N N . ARG A 1 306 ? -10.780 5.603 26.255 1.00 94.50 306 ARG A N 1
ATOM 2488 C CA . ARG A 1 306 ? -12.115 6.151 26.523 1.00 94.50 306 ARG A CA 1
ATOM 2489 C C . ARG A 1 306 ? -13.175 5.057 26.660 1.00 94.50 306 ARG A C 1
ATOM 2491 O O . ARG A 1 306 ? -14.017 5.136 27.550 1.00 94.50 306 ARG A O 1
ATOM 2498 N N . SER A 1 307 ? -13.137 4.040 25.797 1.00 94.69 307 SER A N 1
ATOM 2499 C CA . SER A 1 307 ? -14.075 2.913 25.871 1.00 94.69 307 SER A CA 1
ATOM 2500 C C . SER A 1 307 ? -13.921 2.107 27.164 1.00 94.69 307 SER A C 1
ATOM 2502 O O . SER A 1 307 ? -14.925 1.718 27.760 1.00 94.69 307 SER A O 1
ATOM 2504 N N . LEU A 1 308 ? -12.680 1.918 27.626 1.00 95.19 308 LEU A N 1
ATOM 2505 C CA . LEU A 1 308 ? -12.373 1.233 28.879 1.00 95.1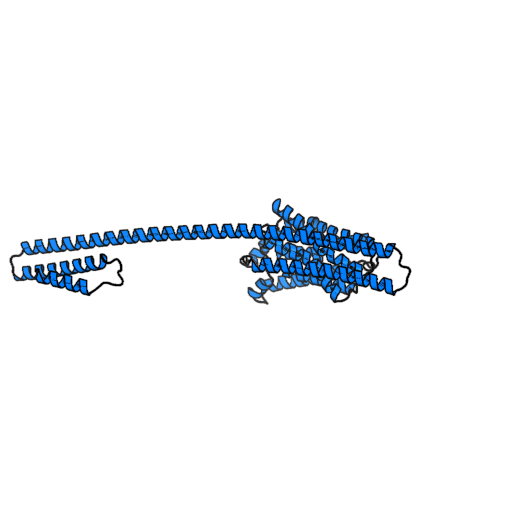9 308 LEU A CA 1
ATOM 2506 C C . LEU A 1 308 ? -12.855 2.042 30.081 1.00 95.19 308 LEU A C 1
ATOM 2508 O O . LEU A 1 308 ? -13.526 1.477 30.935 1.00 95.19 308 LEU A O 1
ATOM 2512 N N . THR A 1 309 ? -12.604 3.353 30.111 1.00 95.69 309 THR A N 1
ATOM 2513 C CA . THR A 1 309 ? -13.080 4.226 31.194 1.00 95.69 309 THR A CA 1
ATOM 2514 C C . THR A 1 309 ? -14.606 4.202 31.306 1.00 95.69 309 THR A C 1
ATOM 2516 O O . THR A 1 309 ? -15.134 4.013 32.392 1.00 95.69 309 THR A O 1
ATOM 2519 N N . ILE A 1 310 ? -15.334 4.280 30.184 1.00 96.00 310 ILE A N 1
ATOM 2520 C CA . ILE A 1 310 ? -16.807 4.192 30.191 1.00 96.00 310 ILE A CA 1
ATOM 2521 C C . ILE A 1 310 ? -17.289 2.830 30.716 1.00 96.00 310 ILE A C 1
ATOM 2523 O O . ILE A 1 310 ? -18.292 2.759 31.425 1.00 96.00 310 ILE A O 1
ATOM 2527 N N . ALA A 1 311 ? -16.617 1.738 30.343 1.00 94.56 311 ALA A N 1
ATOM 2528 C CA . ALA A 1 311 ? -16.963 0.407 30.833 1.00 94.56 311 ALA A CA 1
ATOM 2529 C C . ALA A 1 311 ? -16.677 0.259 32.338 1.00 94.56 311 ALA A C 1
ATOM 2531 O O . ALA A 1 311 ? -17.485 -0.333 33.050 1.00 94.56 311 ALA A O 1
ATOM 2532 N N . GLU A 1 312 ? -15.566 0.823 32.817 1.00 96.81 312 GLU A N 1
ATOM 2533 C CA . GLU A 1 312 ? -15.196 0.846 34.233 1.00 96.81 312 GLU A CA 1
ATOM 2534 C C . GLU A 1 312 ? -16.206 1.646 35.066 1.00 96.81 312 GLU A C 1
ATOM 2536 O O . GLU A 1 312 ? -16.675 1.153 36.091 1.00 96.81 312 GLU A O 1
ATOM 2541 N N . ASP A 1 313 ? -16.604 2.833 34.602 1.00 95.94 313 ASP A N 1
ATOM 2542 C CA . ASP A 1 313 ? -17.588 3.676 35.288 1.00 95.94 313 ASP A CA 1
ATOM 2543 C C . ASP A 1 313 ? -18.952 2.979 35.391 1.00 95.94 313 ASP A C 1
ATOM 2545 O O . ASP A 1 313 ? -19.553 2.942 36.464 1.00 95.94 313 ASP A O 1
ATOM 2549 N N . ARG A 1 314 ? -19.408 2.332 34.308 1.00 94.56 314 ARG A N 1
ATOM 2550 C CA . ARG A 1 314 ? -20.646 1.528 34.318 1.00 94.56 314 ARG A CA 1
ATOM 2551 C C . ARG A 1 314 ? -20.573 0.350 35.281 1.00 94.56 314 ARG A C 1
ATOM 2553 O O . ARG A 1 314 ? -21.572 0.003 35.909 1.00 94.56 314 ARG A O 1
ATOM 2560 N N . LEU A 1 315 ? -19.411 -0.295 35.378 1.00 95.69 315 LEU A N 1
ATOM 2561 C CA . LEU A 1 315 ? -19.215 -1.398 36.311 1.00 95.69 315 LEU A CA 1
ATOM 2562 C C . LEU A 1 315 ? -19.285 -0.900 37.759 1.00 95.69 315 LEU A C 1
ATOM 2564 O O . LEU A 1 315 ? -19.954 -1.529 38.573 1.00 95.69 315 LEU A O 1
ATOM 2568 N N . LYS A 1 316 ? -18.649 0.239 38.063 1.00 95.12 316 LYS A N 1
ATOM 2569 C CA . LYS A 1 316 ? -18.711 0.876 39.388 1.00 95.12 316 LYS A CA 1
ATOM 2570 C C . LYS A 1 316 ? -20.132 1.287 39.763 1.00 95.12 316 LYS A C 1
ATOM 2572 O O . LYS A 1 316 ? -20.555 1.013 40.880 1.00 95.12 316 LYS A O 1
ATOM 2577 N N . GLU A 1 317 ? -20.878 1.886 38.839 1.00 95.62 317 GLU A N 1
ATOM 2578 C CA . GLU A 1 317 ? -22.283 2.253 39.058 1.00 95.62 317 GLU A CA 1
ATOM 2579 C C . GLU A 1 317 ? -23.141 1.013 39.350 1.00 95.62 317 GLU A C 1
ATOM 2581 O O . GLU A 1 317 ? -23.847 0.970 40.354 1.00 95.62 317 GLU A O 1
ATOM 2586 N N . SER A 1 318 ? -22.997 -0.049 38.548 1.00 93.31 318 SER A N 1
ATOM 2587 C CA . SER A 1 318 ? -23.722 -1.306 38.773 1.00 93.31 318 SER A CA 1
ATOM 2588 C C . SER A 1 318 ? -23.344 -1.991 40.092 1.00 93.31 318 SER A C 1
ATOM 2590 O O . SER A 1 318 ? -24.199 -2.613 40.726 1.00 93.31 318 SER A O 1
ATOM 2592 N N . LEU A 1 319 ? -22.080 -1.896 40.516 1.00 94.88 319 LEU A N 1
ATOM 2593 C CA . LEU A 1 319 ? -21.644 -2.387 41.824 1.00 94.88 319 LEU A CA 1
ATOM 2594 C C . LEU A 1 319 ? -22.310 -1.603 42.957 1.00 94.88 319 LEU A C 1
ATOM 2596 O O . LEU A 1 319 ? -22.896 -2.217 43.843 1.00 94.88 319 LEU A O 1
ATOM 2600 N N . LEU A 1 320 ? -22.303 -0.272 42.882 1.00 94.38 320 LEU A N 1
ATOM 2601 C CA . LEU A 1 320 ? -22.907 0.593 43.895 1.00 94.38 320 LEU A CA 1
ATOM 2602 C C . LEU A 1 320 ? -24.428 0.393 44.004 1.00 94.38 320 LEU A C 1
ATOM 2604 O O . LEU A 1 320 ? -24.974 0.347 45.109 1.00 94.38 320 LEU A O 1
ATOM 2608 N N . GLU A 1 321 ? -25.125 0.211 42.878 1.00 93.88 321 GLU A N 1
ATOM 2609 C CA . GLU A 1 321 ? -26.546 -0.159 42.872 1.00 93.88 321 GLU A CA 1
ATOM 2610 C C . GLU A 1 321 ? -26.784 -1.504 43.568 1.00 93.88 321 GLU A C 1
ATOM 2612 O O . GLU A 1 321 ? -27.687 -1.621 44.399 1.00 93.88 321 GLU A O 1
ATOM 2617 N N . LYS A 1 322 ? -25.966 -2.521 43.264 1.00 90.44 322 LYS A N 1
ATOM 2618 C CA . LYS A 1 322 ? -26.077 -3.844 43.894 1.00 90.44 322 LYS A CA 1
ATOM 2619 C C . LYS A 1 322 ? -25.812 -3.790 45.394 1.00 90.44 322 LYS A C 1
ATOM 2621 O O . LYS A 1 322 ? -26.581 -4.382 46.144 1.00 90.44 322 LYS A O 1
ATOM 2626 N N . GLU A 1 323 ? -24.783 -3.072 45.835 1.00 88.44 323 GLU A N 1
ATOM 2627 C CA . GLU A 1 323 ? -24.485 -2.875 47.260 1.00 88.44 323 GLU A CA 1
ATOM 2628 C C . GLU A 1 323 ? -25.639 -2.168 47.982 1.00 88.44 323 GLU A C 1
ATOM 2630 O O . GLU A 1 323 ? -26.072 -2.600 49.051 1.00 88.44 323 GLU A O 1
ATOM 2635 N N . THR A 1 324 ? -26.209 -1.127 47.368 1.00 89.56 324 THR A N 1
ATOM 2636 C CA . THR A 1 324 ? -27.357 -0.398 47.929 1.00 89.56 324 THR A CA 1
ATOM 2637 C C . THR A 1 324 ? -28.592 -1.294 48.046 1.00 89.56 324 THR A C 1
ATOM 2639 O O . THR A 1 324 ? -29.261 -1.305 49.082 1.00 89.56 324 THR A O 1
ATOM 2642 N N . LEU A 1 325 ? -28.890 -2.082 47.008 1.00 89.81 325 LEU A N 1
ATOM 2643 C CA . LEU A 1 325 ? -30.003 -3.034 47.015 1.00 89.81 325 LEU A CA 1
ATOM 2644 C C . LEU A 1 325 ? -29.814 -4.133 48.064 1.00 89.81 325 LEU A C 1
ATOM 2646 O O . LEU A 1 325 ? -30.774 -4.492 48.745 1.00 89.81 325 LEU A O 1
ATOM 2650 N N . LEU A 1 326 ? -28.594 -4.654 48.211 1.00 85.56 326 LEU A N 1
ATOM 2651 C CA . LEU A 1 326 ? -28.272 -5.644 49.239 1.00 85.56 326 LEU A CA 1
ATOM 2652 C C . LEU A 1 326 ? -28.504 -5.072 50.642 1.00 85.56 326 LEU A C 1
ATOM 2654 O O . LEU A 1 326 ? -29.226 -5.681 51.432 1.00 85.56 326 LEU A O 1
ATOM 2658 N N . ASN A 1 327 ? -28.014 -3.861 50.916 1.00 84.06 327 ASN A N 1
ATOM 2659 C CA . ASN A 1 327 ? -28.248 -3.181 52.192 1.00 84.06 327 ASN A CA 1
ATOM 2660 C C . ASN A 1 327 ? -29.744 -3.001 52.501 1.00 84.06 327 ASN A C 1
ATOM 2662 O O . ASN A 1 327 ? -30.190 -3.285 53.617 1.00 84.06 327 ASN A O 1
ATOM 2666 N N . GLU A 1 328 ? -30.548 -2.598 51.515 1.00 88.75 328 GLU A N 1
ATOM 2667 C CA . GLU A 1 328 ? -32.002 -2.468 51.672 1.00 88.75 328 GLU A CA 1
ATOM 2668 C C . GLU A 1 328 ? -32.674 -3.820 51.976 1.00 88.75 328 GLU A C 1
ATOM 2670 O O . GLU A 1 328 ? -33.562 -3.901 52.832 1.00 88.75 328 GLU A O 1
ATOM 2675 N N . ILE A 1 329 ? -32.236 -4.908 51.330 1.00 87.69 329 ILE A N 1
ATOM 2676 C CA . ILE A 1 329 ? -32.717 -6.263 51.637 1.00 87.69 329 ILE A CA 1
ATOM 2677 C C . ILE A 1 329 ? -32.408 -6.617 53.095 1.00 87.69 329 ILE A C 1
ATOM 2679 O O . ILE A 1 329 ? -33.307 -7.092 53.795 1.00 87.69 329 ILE A O 1
ATOM 2683 N N . HIS A 1 330 ? -31.197 -6.344 53.594 1.00 82.62 330 HIS A N 1
ATOM 2684 C CA . HIS A 1 330 ? -30.842 -6.648 54.986 1.00 82.62 330 HIS A CA 1
ATOM 2685 C C . HIS A 1 330 ? -31.707 -5.895 55.987 1.00 82.62 330 HIS A C 1
ATOM 2687 O O . HIS A 1 330 ? -32.232 -6.499 56.930 1.00 82.62 330 HIS A O 1
ATOM 2693 N N . HIS A 1 331 ? -31.924 -4.601 55.751 1.00 84.56 331 HIS A N 1
ATOM 2694 C CA . HIS A 1 331 ? -32.821 -3.798 56.572 1.00 84.56 331 HIS A CA 1
ATOM 2695 C C . HIS A 1 331 ? -34.251 -4.353 56.569 1.00 84.56 331 HIS A C 1
ATOM 2697 O O . HIS A 1 331 ? -34.870 -4.479 57.630 1.00 84.56 331 HIS A O 1
ATOM 2703 N N . ARG A 1 332 ? -34.774 -4.759 55.406 1.00 89.62 332 ARG A N 1
ATOM 2704 C CA . ARG A 1 332 ? -36.124 -5.336 55.298 1.00 89.62 332 ARG A CA 1
ATOM 2705 C C . ARG A 1 332 ? -36.254 -6.687 55.983 1.00 89.62 332 ARG A C 1
ATOM 2707 O O . ARG A 1 332 ? -37.262 -6.919 56.646 1.00 89.62 332 ARG A O 1
ATOM 2714 N N . VAL A 1 333 ? -35.260 -7.568 55.866 1.00 88.44 333 VAL A N 1
ATOM 2715 C CA . VAL A 1 333 ? -35.283 -8.868 56.552 1.00 88.44 333 VAL A CA 1
ATOM 2716 C C . VAL A 1 333 ? -35.299 -8.667 58.066 1.00 88.44 333 VAL A C 1
ATOM 2718 O O . VAL A 1 333 ? -36.147 -9.252 58.743 1.00 88.44 333 VAL A O 1
ATOM 2721 N N . LYS A 1 334 ? -34.455 -7.772 58.596 1.00 84.12 334 LYS A N 1
ATOM 2722 C CA . LYS A 1 334 ? -34.449 -7.423 60.025 1.00 84.12 334 L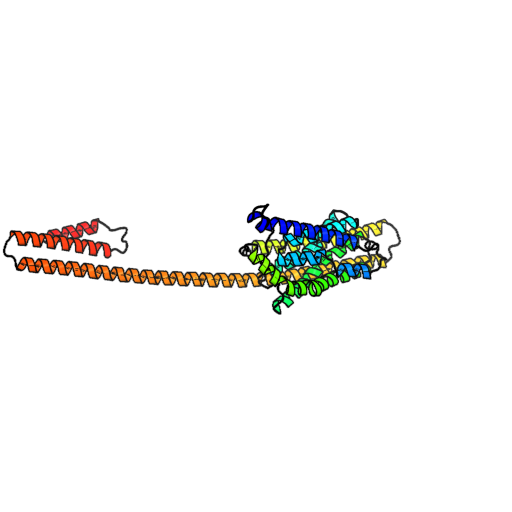YS A CA 1
ATOM 2723 C C . LYS A 1 334 ? -35.810 -6.898 60.491 1.00 84.12 334 LYS A C 1
ATOM 2725 O O . LYS A 1 334 ? -36.335 -7.369 61.501 1.00 84.12 334 LYS A O 1
ATOM 2730 N N . ASN A 1 335 ? -36.415 -5.987 59.726 1.00 87.81 335 ASN A N 1
ATOM 2731 C CA . ASN A 1 335 ? -37.745 -5.452 60.024 1.00 87.81 335 ASN A CA 1
ATOM 2732 C C . ASN A 1 335 ? -38.825 -6.546 60.008 1.00 87.81 335 ASN A C 1
ATOM 2734 O O . ASN A 1 335 ? -39.637 -6.620 60.930 1.00 87.81 335 ASN A O 1
ATOM 2738 N N . ASN A 1 336 ? -38.816 -7.432 59.008 1.00 91.06 336 ASN A N 1
ATOM 2739 C CA . ASN A 1 336 ? -39.799 -8.511 58.888 1.00 91.06 336 ASN A CA 1
ATOM 2740 C C . ASN A 1 336 ? -39.711 -9.498 60.058 1.00 91.06 336 ASN A C 1
ATOM 2742 O O . ASN A 1 336 ? -40.737 -9.845 60.644 1.00 91.06 336 ASN A O 1
ATOM 2746 N N . LEU A 1 337 ? -38.501 -9.915 60.444 1.00 90.50 337 LEU A N 1
ATOM 2747 C CA . LEU A 1 337 ? -38.303 -10.809 61.589 1.00 90.50 337 LEU A CA 1
ATOM 2748 C C . LEU A 1 337 ? -38.789 -10.167 62.897 1.00 90.50 337 LEU A C 1
ATOM 2750 O O . LEU A 1 337 ? -39.460 -10.828 63.691 1.00 90.50 337 LEU A O 1
ATOM 2754 N N . ALA A 1 338 ? -38.526 -8.871 63.096 1.00 87.94 338 ALA A N 1
ATOM 2755 C CA . ALA A 1 338 ? -39.007 -8.133 64.263 1.00 87.94 338 ALA A CA 1
ATOM 2756 C C . ALA A 1 338 ? -40.545 -8.074 64.330 1.00 87.94 338 ALA A C 1
ATOM 2758 O O . ALA A 1 338 ? -41.124 -8.292 65.396 1.00 87.94 338 ALA A O 1
ATOM 2759 N N . VAL A 1 339 ? -41.218 -7.843 63.195 1.00 93.38 339 VAL A N 1
ATOM 2760 C CA . VAL A 1 339 ? -42.690 -7.836 63.118 1.00 93.38 339 VAL A CA 1
ATOM 2761 C C . VAL A 1 339 ? -43.271 -9.212 63.448 1.00 93.38 339 VAL A C 1
ATOM 2763 O O . VAL A 1 339 ? -44.228 -9.299 64.218 1.00 93.38 339 VAL A O 1
ATOM 2766 N N . VAL A 1 340 ? -42.690 -10.296 62.923 1.00 92.50 340 VAL A N 1
ATOM 2767 C CA . VAL A 1 340 ? -43.162 -11.658 63.227 1.00 92.50 340 VAL A CA 1
ATOM 2768 C C . VAL A 1 340 ? -43.005 -11.972 64.716 1.00 92.50 340 VAL A C 1
ATOM 2770 O O . VAL A 1 340 ? -43.935 -12.499 65.326 1.00 92.50 340 VAL A O 1
ATOM 2773 N N . ILE A 1 341 ? -41.881 -11.590 65.330 1.00 92.25 341 ILE A N 1
ATOM 2774 C CA . ILE A 1 341 ? -41.672 -11.738 66.778 1.00 92.25 341 ILE A CA 1
ATOM 2775 C C . ILE A 1 341 ? -42.747 -10.975 67.570 1.00 92.25 341 ILE A C 1
ATOM 2777 O O . ILE A 1 341 ? -43.331 -11.538 68.496 1.00 92.25 341 ILE A O 1
ATOM 2781 N N . ALA A 1 342 ? -43.058 -9.733 67.187 1.00 92.00 342 ALA A N 1
ATOM 2782 C CA . ALA A 1 342 ? -44.092 -8.938 67.851 1.00 92.00 342 ALA A CA 1
ATOM 2783 C C . ALA A 1 342 ? -45.492 -9.574 67.734 1.00 92.00 342 ALA A C 1
ATOM 2785 O O . ALA A 1 342 ? -46.258 -9.577 68.699 1.00 92.00 342 ALA A O 1
ATOM 2786 N N . LEU A 1 343 ? -45.829 -10.159 66.579 1.00 91.69 343 LEU A N 1
ATOM 2787 C CA . LEU A 1 343 ? -47.088 -10.887 66.391 1.00 91.69 343 LEU A CA 1
ATOM 2788 C C . LEU A 1 343 ? -47.165 -12.140 67.271 1.00 91.69 343 LEU A C 1
ATOM 2790 O O . LEU A 1 343 ? -48.216 -12.398 67.862 1.00 91.69 343 LEU A O 1
ATOM 2794 N N . LEU A 1 344 ? -46.068 -12.894 67.392 1.00 91.38 344 LEU A N 1
ATOM 2795 C CA . LEU A 1 344 ? -45.995 -14.052 68.287 1.00 91.38 344 LEU A CA 1
ATOM 2796 C C . LEU A 1 344 ? -46.186 -13.640 69.750 1.00 91.38 344 LEU A C 1
ATOM 2798 O O . LEU A 1 344 ? -46.952 -14.287 70.462 1.00 91.38 344 LEU A O 1
ATOM 2802 N N . ASP A 1 345 ? -45.577 -12.532 70.180 1.00 90.88 345 ASP A N 1
ATOM 2803 C CA . ASP A 1 345 ? -45.758 -11.994 71.533 1.00 90.88 345 ASP A CA 1
ATOM 2804 C C . ASP A 1 345 ? -47.217 -11.599 71.804 1.00 90.88 345 ASP A C 1
ATOM 2806 O O . ASP A 1 345 ? -47.780 -11.963 72.840 1.00 90.88 345 ASP A O 1
ATOM 2810 N N . LEU A 1 346 ? -47.872 -10.927 70.853 1.00 92.00 346 LEU A N 1
ATOM 2811 C CA . LEU A 1 346 ? -49.289 -10.574 70.965 1.00 92.00 346 LEU A CA 1
ATOM 2812 C C . LEU A 1 346 ? -50.193 -11.814 71.049 1.00 92.00 346 LEU A C 1
ATOM 2814 O O . LEU A 1 346 ? -51.131 -11.838 71.849 1.00 92.00 346 LEU A O 1
ATOM 2818 N N . GLN A 1 347 ? -49.918 -12.853 70.253 1.00 90.38 347 GLN A N 1
ATOM 2819 C CA . GLN A 1 347 ? -50.662 -14.118 70.302 1.00 90.38 347 GLN A CA 1
ATOM 2820 C C . GLN A 1 347 ? -50.421 -14.877 71.612 1.00 90.38 347 GLN A C 1
ATOM 2822 O O . GLN A 1 347 ? -51.354 -15.463 72.169 1.00 90.38 347 GLN A O 1
ATOM 2827 N N . ARG A 1 348 ? -49.197 -14.820 72.149 1.00 91.94 348 ARG A N 1
ATOM 2828 C CA . ARG A 1 348 ? -48.848 -15.411 73.445 1.00 91.94 348 ARG A CA 1
ATOM 2829 C C . ARG A 1 348 ? -49.600 -14.729 74.584 1.00 91.94 348 ARG A C 1
ATOM 2831 O O . ARG A 1 348 ? -50.128 -15.412 75.459 1.00 91.94 348 ARG A O 1
ATOM 2838 N N . MET A 1 349 ? -49.681 -13.396 74.567 1.00 89.31 349 MET A N 1
ATOM 2839 C CA . MET A 1 349 ? -50.406 -12.613 75.577 1.00 89.31 349 MET A CA 1
ATOM 2840 C C . MET A 1 349 ? -51.913 -12.904 75.584 1.00 89.31 349 MET A C 1
ATOM 2842 O O . MET A 1 349 ? -52.523 -12.893 76.651 1.00 89.31 349 MET A O 1
ATOM 2846 N N . LYS A 1 350 ? -52.508 -13.186 74.416 1.00 89.06 350 LYS A N 1
ATOM 2847 C CA . LYS A 1 350 ? -53.946 -13.479 74.270 1.00 89.06 350 LYS A CA 1
ATOM 2848 C C . LYS A 1 350 ? -54.352 -14.906 74.652 1.00 89.06 350 LYS A C 1
ATOM 2850 O O . LYS A 1 350 ? -55.538 -15.148 74.844 1.00 89.06 350 LYS A O 1
ATOM 2855 N N . ASN A 1 351 ? -53.405 -15.836 74.772 1.00 83.81 351 ASN A N 1
ATOM 2856 C CA . ASN A 1 351 ? -53.672 -17.227 75.146 1.00 83.81 351 ASN A CA 1
ATOM 2857 C C . ASN A 1 351 ? -53.291 -17.494 76.607 1.00 83.81 351 ASN A C 1
ATOM 2859 O O . ASN A 1 351 ? -52.279 -16.991 77.093 1.00 83.81 351 ASN A O 1
ATOM 2863 N N . THR A 1 352 ? -54.085 -18.300 77.313 1.00 85.25 352 THR A N 1
ATOM 2864 C CA . THR A 1 352 ? -53.856 -18.696 78.719 1.00 85.25 352 THR A CA 1
ATOM 2865 C C . THR A 1 352 ? -53.377 -20.138 78.881 1.00 85.25 352 THR A C 1
ATOM 2867 O O . THR A 1 352 ? -52.883 -20.478 79.953 1.00 85.25 352 THR A O 1
ATOM 2870 N N . ASP A 1 353 ? -53.464 -20.963 77.833 1.00 92.25 353 ASP A N 1
ATOM 2871 C CA . ASP A 1 353 ? -52.977 -22.345 77.837 1.00 92.25 353 ASP A CA 1
ATOM 2872 C C . ASP A 1 353 ? -51.431 -22.385 77.936 1.00 92.25 353 ASP A C 1
ATOM 2874 O O . ASP A 1 353 ? -50.744 -21.873 77.038 1.00 92.25 353 ASP A O 1
ATOM 2878 N N . PRO A 1 354 ? -50.861 -22.993 78.997 1.00 86.31 354 PRO A N 1
ATOM 2879 C CA . PRO A 1 354 ? -49.416 -23.127 79.172 1.00 86.31 354 PRO A CA 1
ATOM 2880 C C . PRO A 1 354 ? -48.717 -23.862 78.019 1.00 86.31 354 PRO A C 1
ATOM 2882 O O . PRO A 1 354 ? -47.586 -23.518 77.675 1.00 86.31 354 PRO A O 1
ATOM 2885 N N . GLY A 1 355 ? -49.376 -24.850 77.405 1.00 88.44 355 GLY A N 1
ATOM 2886 C CA . GLY A 1 355 ? -48.827 -25.616 76.287 1.00 88.44 355 GLY A CA 1
ATOM 2887 C C . GLY A 1 355 ? -48.672 -24.763 75.029 1.00 88.44 355 GLY A C 1
ATOM 2888 O O . GLY A 1 355 ? -47.613 -24.766 74.402 1.00 88.44 355 GLY A O 1
ATOM 2889 N N . ILE A 1 356 ? -49.690 -23.960 74.704 1.00 87.81 356 ILE A N 1
ATOM 2890 C CA . ILE A 1 356 ? -49.669 -23.044 73.551 1.00 87.81 356 ILE A CA 1
ATOM 2891 C C . ILE A 1 356 ? -48.630 -21.935 73.754 1.00 87.81 356 ILE A C 1
ATOM 2893 O O . ILE A 1 356 ? -47.893 -21.607 72.824 1.00 87.81 356 ILE A O 1
ATOM 2897 N N . ARG A 1 357 ? -48.520 -21.381 74.971 1.00 89.12 357 ARG A N 1
ATOM 2898 C CA . ARG A 1 357 ? -47.496 -20.369 75.287 1.00 89.12 357 ARG A CA 1
ATOM 2899 C C . ARG A 1 357 ? -46.081 -20.892 75.059 1.00 89.12 357 ARG A C 1
ATOM 2901 O O . ARG A 1 357 ? -45.298 -20.208 74.410 1.00 89.12 357 ARG A O 1
ATOM 2908 N N . LYS A 1 358 ? -45.793 -22.118 75.509 1.00 89.00 358 LYS A N 1
ATOM 2909 C CA . LYS A 1 358 ? -44.484 -22.756 75.317 1.00 89.00 358 LYS A CA 1
ATOM 2910 C C . LYS A 1 358 ? -44.132 -22.922 73.834 1.00 89.00 358 LYS A C 1
ATOM 2912 O O . LYS A 1 358 ? -43.024 -22.594 73.433 1.00 89.00 358 LYS A O 1
ATOM 2917 N N . VAL A 1 359 ? -45.084 -23.358 73.005 1.00 88.94 359 VAL A N 1
ATOM 2918 C CA . VAL A 1 359 ? -44.871 -23.502 71.551 1.00 88.94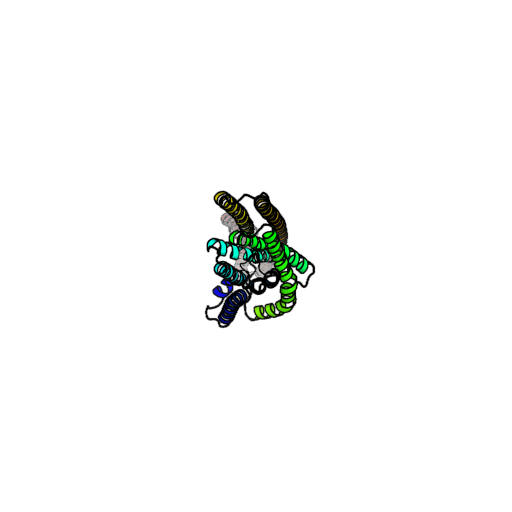 359 VAL A CA 1
ATOM 2919 C C . VAL A 1 359 ? -44.601 -22.150 70.873 1.00 88.94 359 VAL A C 1
ATOM 2921 O O . VAL A 1 359 ? -43.764 -22.069 69.975 1.00 88.94 359 VAL A O 1
ATOM 2924 N N . LEU A 1 360 ? -45.285 -21.082 71.296 1.00 88.94 360 LEU A N 1
ATOM 2925 C CA . LEU A 1 360 ? -45.063 -19.730 70.768 1.00 88.94 360 LEU A CA 1
ATOM 2926 C C . LEU A 1 360 ? -43.703 -19.153 71.188 1.00 88.94 360 LEU A C 1
ATOM 2928 O O . LEU A 1 360 ? -43.044 -18.508 70.370 1.00 88.94 360 LEU A O 1
ATOM 2932 N N . ASP A 1 361 ? -43.263 -19.413 72.422 1.00 87.50 361 ASP A N 1
ATOM 2933 C CA . ASP A 1 361 ? -41.931 -19.024 72.898 1.00 87.50 361 ASP A CA 1
ATOM 2934 C C . ASP A 1 361 ? -40.821 -19.786 72.148 1.00 87.50 361 ASP A C 1
ATOM 2936 O O . ASP A 1 361 ? -39.866 -19.163 71.678 1.00 87.50 361 ASP A O 1
ATOM 2940 N N . ASP A 1 362 ? -40.989 -21.091 71.909 1.00 86.88 362 ASP A N 1
ATOM 2941 C CA . ASP A 1 362 ? -40.062 -21.882 71.087 1.00 86.88 362 ASP A CA 1
ATOM 2942 C C . ASP A 1 362 ? -39.982 -21.351 69.643 1.00 86.88 362 ASP A C 1
ATOM 2944 O O . ASP A 1 362 ? -38.894 -21.231 69.069 1.00 86.88 362 ASP A O 1
ATOM 2948 N N . ALA A 1 363 ? -41.122 -20.994 69.038 1.00 88.81 363 ALA A N 1
ATOM 2949 C CA . ALA A 1 363 ? -41.166 -20.405 67.699 1.00 88.81 363 ALA A CA 1
ATOM 2950 C C . ALA A 1 363 ? -40.446 -19.046 67.648 1.00 88.81 363 ALA A C 1
ATOM 2952 O O . ALA A 1 363 ? -39.681 -18.783 66.718 1.00 88.81 363 ALA A O 1
ATOM 2953 N N . LYS A 1 364 ? -40.633 -18.203 68.669 1.00 88.62 364 LYS A N 1
ATOM 2954 C CA . LYS A 1 364 ? -39.941 -16.916 68.803 1.00 88.62 364 LYS A CA 1
ATOM 2955 C C . LYS A 1 364 ? -38.427 -17.094 68.919 1.00 88.62 364 LYS A C 1
ATOM 2957 O O . LYS A 1 364 ? -37.690 -16.381 68.235 1.00 88.62 364 LYS A O 1
ATOM 2962 N N . SER A 1 365 ? -37.960 -18.038 69.734 1.00 85.75 365 SER A N 1
ATOM 2963 C CA . SER A 1 365 ? -36.529 -18.331 69.883 1.00 85.75 365 SER A CA 1
ATOM 2964 C C . SER A 1 365 ? -35.903 -18.777 68.563 1.00 85.75 365 SER A C 1
ATOM 2966 O O . SER A 1 365 ? -34.865 -18.249 68.174 1.00 85.75 365 SER A O 1
ATOM 2968 N N . ARG A 1 366 ? -36.581 -19.639 67.792 1.00 85.50 366 ARG A N 1
ATOM 2969 C CA . ARG A 1 366 ? -36.107 -20.059 66.459 1.00 85.50 366 ARG A CA 1
ATOM 2970 C C . ARG A 1 366 ? -35.976 -18.890 65.479 1.00 85.50 366 ARG A C 1
ATOM 2972 O O . ARG A 1 366 ? -34.983 -18.802 64.761 1.00 85.50 366 ARG A O 1
ATOM 2979 N N . ILE A 1 367 ? -36.947 -17.976 65.462 1.00 87.94 367 ILE A N 1
ATOM 2980 C CA . ILE A 1 367 ? -36.922 -16.794 64.584 1.00 87.94 367 ILE A CA 1
ATOM 2981 C C . ILE A 1 367 ? -35.816 -15.815 65.003 1.00 87.94 367 ILE A C 1
ATOM 2983 O O . ILE A 1 367 ? -35.141 -15.255 64.139 1.00 87.94 367 ILE A O 1
ATOM 2987 N N . LYS A 1 368 ? -35.567 -15.651 66.310 1.00 84.75 368 LYS A N 1
ATOM 2988 C CA . LYS A 1 368 ? -34.414 -14.884 66.809 1.00 84.75 368 LYS A CA 1
ATOM 2989 C C . LYS A 1 368 ? -33.087 -15.490 66.354 1.00 84.75 368 LYS A C 1
ATOM 2991 O O . LYS A 1 368 ? -32.239 -14.752 65.861 1.00 84.75 368 LYS A O 1
ATOM 2996 N N . SER A 1 369 ? -32.924 -16.811 66.454 1.00 82.62 369 SER A N 1
ATOM 2997 C CA . SER A 1 369 ? -31.720 -17.498 65.969 1.00 82.62 369 SER A CA 1
ATOM 2998 C C . SER A 1 369 ? -31.524 -17.315 64.459 1.00 82.62 369 SER A C 1
ATOM 3000 O O . SER A 1 369 ? -30.408 -17.059 64.019 1.00 82.62 369 SER A O 1
ATOM 3002 N N . MET A 1 370 ? -32.597 -17.365 63.659 1.00 82.62 370 MET A N 1
ATOM 3003 C CA . MET A 1 370 ? -32.529 -17.069 62.219 1.00 82.62 370 MET A CA 1
ATOM 3004 C C . MET A 1 370 ? -32.115 -15.618 61.931 1.00 82.62 370 MET A C 1
ATOM 3006 O O . MET A 1 370 ? -31.308 -15.382 61.036 1.00 82.62 370 MET A O 1
ATOM 3010 N N . GLY A 1 371 ? -32.623 -14.647 62.697 1.00 82.94 371 GLY A N 1
ATOM 3011 C CA . GLY A 1 371 ? -32.197 -13.249 62.582 1.00 82.94 371 GLY A CA 1
ATOM 3012 C C . GLY A 1 371 ? -30.728 -13.043 62.928 1.00 82.94 371 GLY A C 1
ATOM 3013 O O . GLY A 1 371 ? -30.037 -12.302 62.237 1.00 82.94 371 GLY A O 1
ATOM 3014 N N . PHE A 1 372 ? -30.236 -13.763 63.935 1.00 77.12 372 PHE A N 1
ATOM 3015 C CA . PHE A 1 372 ? -28.836 -13.727 64.342 1.00 77.12 372 PHE A CA 1
ATOM 3016 C C . PHE A 1 372 ? -27.897 -14.304 63.273 1.00 77.12 372 PHE A C 1
ATOM 3018 O O . PHE A 1 372 ? -26.873 -13.704 62.949 1.00 77.12 372 PHE A O 1
ATOM 3025 N N . VAL A 1 373 ? -28.277 -15.442 62.680 1.00 77.19 373 VAL A N 1
ATOM 3026 C CA . VAL A 1 373 ? -27.587 -16.042 61.524 1.00 77.19 373 VAL A CA 1
ATOM 3027 C C . VAL A 1 373 ? -27.508 -15.045 60.377 1.00 77.19 373 VAL A C 1
ATOM 3029 O O . VAL A 1 373 ? -26.433 -14.814 59.835 1.00 77.19 373 VAL A O 1
ATOM 3032 N N . HIS A 1 374 ? -28.639 -14.425 60.043 1.00 77.38 374 HIS A N 1
ATOM 3033 C CA . HIS A 1 374 ? -28.715 -13.448 58.969 1.00 77.38 374 HIS A CA 1
ATOM 3034 C C . HIS A 1 374 ? -27.837 -12.214 59.250 1.00 77.38 374 HIS A C 1
ATOM 3036 O O . HIS A 1 374 ? -27.124 -11.766 58.365 1.00 77.38 374 HIS A O 1
ATOM 3042 N N . GLU A 1 375 ? -27.836 -11.663 60.466 1.00 75.44 375 GLU A N 1
ATOM 3043 C CA . GLU A 1 375 ? -26.992 -10.505 60.814 1.00 75.44 375 GLU A CA 1
ATOM 3044 C C . GLU A 1 375 ? -25.491 -10.857 60.797 1.00 75.44 375 GLU A C 1
ATOM 3046 O O . GLU A 1 375 ? -24.687 -10.073 60.303 1.00 75.44 375 GLU A O 1
ATOM 3051 N N . THR A 1 376 ? -25.115 -12.065 61.229 1.00 72.50 376 THR A N 1
ATOM 3052 C CA . THR A 1 376 ? -23.713 -12.533 61.253 1.00 72.50 376 THR A CA 1
ATOM 3053 C C . THR A 1 376 ? -23.155 -12.806 59.848 1.00 72.50 376 THR A C 1
ATOM 3055 O O . THR A 1 376 ? -22.030 -12.416 59.542 1.00 72.50 376 THR A O 1
ATOM 3058 N N . LEU A 1 377 ? -23.948 -13.429 58.970 1.00 68.38 377 LEU A N 1
ATOM 3059 C CA . LEU A 1 377 ? -23.572 -13.714 57.575 1.00 68.38 377 LEU A CA 1
ATOM 3060 C C . LEU A 1 377 ? -23.379 -12.457 56.719 1.00 68.38 377 LEU A C 1
ATOM 3062 O O . LEU A 1 377 ? -22.698 -12.524 55.704 1.00 68.38 377 LEU A O 1
ATOM 3066 N N . TYR A 1 378 ? -24.005 -11.341 57.097 1.00 66.25 378 TYR A N 1
ATOM 3067 C CA . TYR A 1 378 ? -23.976 -10.098 56.321 1.00 66.25 378 TYR A CA 1
ATOM 3068 C C . TYR A 1 378 ? -23.099 -8.995 56.925 1.00 66.25 378 TYR A C 1
ATOM 3070 O O . TYR A 1 378 ? -22.801 -8.024 56.241 1.00 66.25 378 TYR A O 1
ATOM 3078 N N . GLN A 1 379 ? -22.656 -9.133 58.179 1.00 64.06 379 GLN A N 1
ATOM 3079 C CA . GLN A 1 379 ? -21.640 -8.254 58.778 1.00 64.06 379 GLN A CA 1
ATOM 3080 C C . GLN A 1 379 ? -20.202 -8.637 58.392 1.00 64.06 379 GLN A C 1
ATOM 3082 O O . GLN A 1 379 ? -19.273 -7.893 58.695 1.00 64.06 379 GLN A O 1
ATOM 3087 N N . THR A 1 380 ? -20.007 -9.782 57.740 1.00 62.03 380 THR A N 1
ATOM 3088 C CA . THR A 1 380 ? -18.708 -10.229 57.234 1.00 62.03 380 THR A CA 1
ATOM 3089 C C . THR A 1 380 ? -18.496 -9.693 55.814 1.00 62.03 380 THR A C 1
ATOM 3091 O O . THR A 1 380 ? -19.348 -9.867 54.949 1.00 62.03 380 THR A O 1
ATOM 3094 N N . GLU A 1 381 ? -17.365 -9.020 55.565 1.00 55.88 381 GLU A N 1
ATOM 3095 C CA . GLU A 1 381 ? -17.012 -8.476 54.236 1.00 55.88 381 GLU A CA 1
ATOM 3096 C C . GLU A 1 381 ? -16.799 -9.577 53.175 1.00 55.88 381 GLU A C 1
ATOM 3098 O O . GLU A 1 381 ? -16.828 -9.296 51.978 1.00 55.88 381 GLU A O 1
ATOM 3103 N N . ASP A 1 382 ? -16.621 -10.834 53.601 1.00 55.78 382 ASP A N 1
ATOM 3104 C CA . ASP A 1 382 ? -16.395 -11.989 52.733 1.00 55.78 382 ASP A CA 1
ATOM 3105 C C . ASP A 1 382 ? -17.478 -13.067 52.923 1.00 55.78 382 ASP A C 1
ATOM 3107 O O . ASP A 1 382 ? -17.434 -13.890 53.837 1.00 55.78 382 ASP A O 1
ATOM 3111 N N . PHE A 1 383 ? -18.450 -13.092 52.007 1.00 55.47 383 PHE A N 1
ATOM 3112 C CA . PHE A 1 383 ? -19.525 -14.092 51.963 1.00 55.47 383 PHE A CA 1
ATOM 3113 C C . PHE A 1 383 ? -19.033 -15.523 51.717 1.00 55.47 383 PHE A C 1
ATOM 3115 O O . PHE A 1 383 ? -19.788 -16.475 51.932 1.00 55.47 383 PHE A O 1
ATOM 3122 N N . ALA A 1 384 ? -17.808 -15.690 51.209 1.00 56.28 384 ALA A N 1
ATOM 3123 C CA . ALA A 1 384 ? -17.263 -17.001 50.886 1.00 56.28 384 ALA A CA 1
ATOM 3124 C C . ALA A 1 384 ? -16.652 -17.701 52.110 1.00 56.28 384 ALA A C 1
ATOM 3126 O O . ALA A 1 384 ? -16.581 -18.930 52.118 1.00 56.28 384 ALA A O 1
ATOM 3127 N N . ASN A 1 385 ? -16.251 -16.949 53.143 1.00 55.41 385 ASN A N 1
ATOM 3128 C CA . ASN A 1 385 ? -15.547 -17.472 54.312 1.00 55.41 385 ASN A CA 1
ATOM 3129 C C . ASN A 1 385 ? -16.126 -16.892 55.607 1.00 55.41 385 ASN A C 1
ATOM 3131 O O . ASN A 1 385 ? -15.712 -15.837 56.076 1.00 55.41 385 ASN A O 1
ATOM 3135 N N . VAL A 1 386 ? -17.063 -17.618 56.219 1.00 63.09 386 VAL A N 1
ATOM 3136 C CA . VAL A 1 386 ? -17.591 -17.271 57.545 1.00 63.09 386 VAL A CA 1
ATOM 3137 C C . VAL A 1 386 ? -16.872 -18.092 58.609 1.00 63.09 386 VAL A C 1
ATOM 3139 O O . VAL A 1 386 ? -16.847 -19.323 58.548 1.00 63.09 386 VAL A O 1
ATOM 3142 N N . GLU A 1 387 ? -16.309 -17.417 59.609 1.00 66.88 387 GLU A N 1
ATOM 3143 C CA . GLU A 1 387 ? -15.654 -18.058 60.746 1.00 66.88 387 GLU A CA 1
ATOM 3144 C C . GLU A 1 387 ? -16.700 -18.697 61.681 1.00 66.88 387 GLU A C 1
ATOM 3146 O O . GLU A 1 387 ? -17.383 -18.047 62.472 1.00 66.88 387 GLU A O 1
ATOM 3151 N N . PHE A 1 388 ? -16.873 -20.015 61.542 1.00 70.31 388 PHE A N 1
ATOM 3152 C CA . PHE A 1 388 ? -17.946 -20.776 62.193 1.00 70.31 388 PHE A CA 1
ATOM 3153 C C . PHE A 1 388 ? -17.807 -20.875 63.725 1.00 70.31 388 PHE A C 1
ATOM 3155 O O . PHE A 1 388 ? -18.805 -21.055 64.424 1.00 70.31 388 PHE A O 1
ATOM 3162 N N . SER A 1 389 ? -16.587 -20.744 64.253 1.00 73.69 389 SER A N 1
ATOM 3163 C CA . SER A 1 389 ? -16.294 -20.744 65.694 1.00 73.69 389 SER A CA 1
ATOM 3164 C C . SER A 1 389 ? -16.957 -19.567 66.410 1.00 73.69 389 SER A C 1
ATOM 3166 O O . SER A 1 389 ? -17.660 -19.772 67.397 1.00 73.69 389 SER A O 1
ATOM 3168 N N . GLU A 1 390 ? -16.809 -18.351 65.881 1.00 70.19 390 GLU A N 1
ATOM 3169 C CA . GLU A 1 390 ? -17.397 -17.147 66.476 1.00 70.19 390 GLU A CA 1
ATOM 3170 C C . GLU A 1 390 ? -18.935 -17.196 66.452 1.00 70.19 390 GLU A C 1
ATOM 3172 O O . GLU A 1 390 ? -19.608 -16.788 67.402 1.00 70.19 390 GLU A O 1
ATOM 3177 N N . TYR A 1 391 ? -19.507 -17.765 65.388 1.00 67.38 391 TYR A N 1
ATOM 3178 C CA . TYR A 1 391 ? -20.944 -18.001 65.286 1.00 67.38 391 TYR A CA 1
ATOM 3179 C C . TYR A 1 391 ? -21.461 -18.965 66.369 1.00 67.38 391 TYR A C 1
ATOM 3181 O O . TYR A 1 391 ? -22.467 -18.670 67.022 1.00 67.38 391 TYR A O 1
ATOM 3189 N N . LEU A 1 392 ? -20.776 -20.097 66.580 1.00 73.38 392 LEU A N 1
ATOM 3190 C CA . LEU A 1 392 ? -21.144 -21.078 67.605 1.00 73.38 392 LEU A CA 1
ATOM 3191 C C . LEU A 1 392 ? -21.073 -20.487 69.015 1.00 73.38 392 LEU A C 1
ATOM 3193 O O . LEU A 1 392 ? -22.012 -20.673 69.790 1.00 73.38 392 LEU A O 1
ATOM 3197 N N . ASP A 1 393 ? -20.018 -19.733 69.330 1.00 75.75 393 ASP A N 1
ATOM 3198 C CA . ASP A 1 393 ? -19.853 -19.119 70.651 1.00 75.75 393 ASP A CA 1
ATOM 3199 C C . ASP A 1 393 ? -20.987 -18.143 70.969 1.00 75.75 393 ASP A C 1
ATOM 3201 O O . ASP A 1 393 ? -21.583 -18.200 72.051 1.00 75.75 393 ASP A O 1
ATOM 3205 N N . ARG A 1 394 ? -21.351 -17.278 70.017 1.00 69.50 394 ARG A N 1
ATOM 3206 C CA . ARG A 1 394 ? -22.449 -16.325 70.218 1.00 69.50 394 ARG A CA 1
ATOM 3207 C C . ARG A 1 394 ? -23.815 -17.018 70.301 1.00 69.50 394 ARG A C 1
ATOM 3209 O O . ARG A 1 394 ? -24.667 -16.592 71.084 1.00 69.50 394 ARG A O 1
ATOM 3216 N N . LEU A 1 395 ? -24.029 -18.095 69.538 1.00 69.69 395 LEU A N 1
ATOM 3217 C CA . LEU A 1 395 ? -25.271 -18.872 69.587 1.00 69.69 395 LEU A CA 1
ATOM 3218 C C . LEU A 1 395 ? -25.437 -19.585 70.935 1.00 69.69 395 LEU A C 1
ATOM 3220 O O . LEU A 1 395 ? -26.511 -19.491 71.531 1.00 69.69 395 LEU A O 1
ATOM 3224 N N . CYS A 1 396 ? -24.380 -20.220 71.448 1.00 78.38 396 CYS A N 1
ATOM 3225 C CA . CYS A 1 396 ? -24.373 -20.841 72.774 1.00 78.38 396 CYS A CA 1
ATOM 3226 C C . CYS A 1 396 ? -24.698 -19.823 73.879 1.00 78.38 396 CYS A C 1
ATOM 3228 O O . CYS A 1 396 ? -25.612 -20.061 74.666 1.00 78.38 396 CYS A O 1
ATOM 3230 N N . HIS A 1 397 ? -24.067 -18.643 73.865 1.00 72.12 397 HIS A N 1
ATOM 3231 C CA . HIS A 1 397 ? -24.372 -17.575 74.829 1.00 72.12 397 HIS A CA 1
ATOM 3232 C C . HIS A 1 397 ? -25.837 -17.106 74.760 1.00 72.12 397 HIS A C 1
ATOM 3234 O O . HIS A 1 397 ? -26.444 -16.797 75.784 1.00 72.12 397 HIS A O 1
ATOM 3240 N N . SER A 1 398 ? -26.437 -17.060 73.565 1.00 63.62 398 SER A N 1
ATOM 3241 C CA . SER A 1 398 ? -27.845 -16.662 73.409 1.00 63.62 398 SER A CA 1
ATOM 3242 C C . SER A 1 398 ? -28.836 -17.689 73.974 1.00 63.62 398 SER A C 1
ATOM 3244 O O . SER A 1 398 ? -29.925 -17.316 74.414 1.00 63.62 398 SER A O 1
ATOM 3246 N N . LEU A 1 399 ? -28.454 -18.970 73.981 1.00 65.62 399 LEU A N 1
ATOM 3247 C CA . LEU A 1 399 ? -29.256 -20.070 74.513 1.00 65.62 399 LEU A CA 1
ATOM 3248 C C . LEU A 1 399 ? -29.118 -20.205 76.035 1.00 65.62 399 LEU A C 1
ATOM 3250 O O . LEU A 1 399 ? -30.072 -20.628 76.673 1.00 65.62 399 LEU A O 1
ATOM 3254 N N . GLU A 1 400 ? -27.982 -19.812 76.619 1.00 64.06 400 GLU A N 1
ATOM 3255 C CA . GLU A 1 400 ? -27.784 -19.774 78.079 1.00 64.06 400 GLU A CA 1
ATOM 3256 C C . GLU A 1 400 ? -28.518 -18.608 78.764 1.00 64.06 400 GLU A C 1
ATOM 3258 O O . GLU A 1 400 ? -28.826 -18.679 79.953 1.00 64.06 400 GLU A O 1
ATOM 3263 N N . ALA A 1 401 ? -28.809 -17.531 78.027 1.00 49.22 401 ALA A N 1
ATOM 3264 C CA . ALA A 1 401 ? -29.492 -16.339 78.538 1.00 49.22 401 ALA A CA 1
ATOM 3265 C C . ALA A 1 401 ? -31.037 -16.393 78.449 1.00 49.22 401 ALA A C 1
ATOM 3267 O O . ALA A 1 401 ? -31.696 -15.400 78.774 1.00 49.22 401 ALA A O 1
ATOM 3268 N N . THR A 1 402 ? -31.612 -17.510 77.988 1.00 39.47 402 THR A N 1
ATOM 3269 C CA . THR A 1 402 ? -33.068 -17.744 77.878 1.00 39.47 402 THR A CA 1
ATOM 3270 C C . THR A 1 402 ? -33.506 -18.772 78.909 1.00 39.47 402 THR A C 1
ATOM 3272 O O . THR A 1 402 ? -34.584 -18.567 79.514 1.00 39.47 402 THR A O 1
#

Secondary structure (DSSP, 8-state):
------HHHHHHHS-TT-HHHHHHHHHHHHHHHHHHHHHHHSS-TTTT-TTS-HHHHHHHHH--HHHHHHHHHHHHT-HHHHHHHHHHHHHHHHHHTT--HHHHHHHHHHHHHHHHHHHHHHHHS---TT--SHHHHHHHHHHHHHHHHHHTTHHHHHHHHTT--HHHHHHHHHHHHHHHHHHIIIIIHHHHHHHHHHHHHHHHHHSPPPP-----HHHHHHHHHHHHHHHHHHHHHHHHHHHHHHHHHHHT-S---HHHHHHHHHHHHHHHHHHHHHHHHHHHHHHHHHHHHHHHHHHHHHHHHHHHHHHHHHHHHHHHHHHHHHHHHHHHHHHHHHHHHHHHHHHHHH---HHHHHHHHHHHHHHHHHHHHHHHHHSSS-TT---HHHHHHHHHHHHHT-

Foldseek 3Di:
DQFAADPCNCPVPDPCPPPLNVVVVVVLVCLLVVLLVVLVVLQDPCVLPLPDDLVSLLVCLLDRSLLLVLVLCCRQHRLVSSLCSQLVSQLVVCVVSVHDNVLSNLLSVLLSQLSLLVRLLCLLDVADLLCPDPVNLVSQLLSQLLSLLSSLLSLLSSCLVSVHWLVSSVSSSCSNSVSSSNNCNPPNSVCSNPCVVVSVVVCVVSDDTDDSDQDDPVNLVVSLVVVVVSLVVSLVVSVVSLVVVVVVVVVVPDDPDVRRVVRSVSSNVVSVVSSVVSNVSSVVSSVVSVVSSVVVVVVVVVVVVVVVVVVVVVVVVVVVVVVVVVVVVLVVLLVVLVVVLVVLVVVLVVDDDPVSNVVSVVVNLVSVLVNLVSVQCPVDPDNPDRDVVVNVVVNVVSVVVD

Radius of gyration: 40.53 Å; Cα contacts (8 Å, |Δi|>4): 330; chains: 1; bounding box: 98×44×115 Å

Mean predicted aligned error: 12.53 Å

Sequence (402 aa):
MWKPIHLDFILGRYEPFDKRVIVVLIGWIFLITGTIWFSLNNLPSDWIDPGGNKNELLKIFILNPSMIIGLLLLFWFGFEWSFIVVFLSMFIIGVFSSLDPFWAILFGLSFTFTLSIYAIVYHCLNFSYHLRSVSSVVLYVGTSFVASTASSLGTFIWSLEHDLNASETIYMWKGWWSGSCLQTIFIIAPILYICSPALEKWKEKTFEFPEKKEVSAKWIYSTVILITVVISVFIFSGDYLAKKRIAEQIHTMKTLTSEAILSSIESFGIITWVSIWIVFCVGIGAVFVITSWNNELKKNVEERTRSLTIAEDRLKESLLEKETLLNEIHHRVKNNLAVVIALLDLQRMKNTDPGIRKVLDDAKSRIKSMGFVHETLYQTEDFANVEFSEYLDRLCHSLEAT

Solvent-accessible surface area (backbone atoms only — not comparable to full-atom values): 21562 Å² total; per-residue (Å²): 101,68,75,50,59,47,66,68,54,52,63,70,76,42,62,86,82,36,68,71,55,44,52,52,51,53,52,48,52,49,48,38,53,50,33,37,51,51,55,65,72,67,52,56,96,41,74,79,44,93,84,38,70,66,67,62,59,41,50,46,36,38,60,44,62,34,58,53,53,17,53,51,32,28,72,64,34,14,61,69,70,11,44,55,36,32,28,52,35,40,25,50,52,27,48,75,69,69,40,56,73,70,56,10,50,54,41,10,48,20,56,42,45,26,55,50,49,52,50,50,51,41,69,58,37,83,47,44,78,49,51,83,44,70,69,30,40,53,49,51,54,55,47,38,49,55,22,19,54,55,22,31,59,28,42,56,61,53,26,63,78,61,70,51,50,37,73,53,40,51,49,50,34,52,37,36,21,52,18,39,28,50,30,46,60,70,51,45,46,54,48,35,49,67,49,42,68,60,50,50,56,49,43,64,74,73,46,86,78,76,78,82,77,79,87,46,70,68,56,53,53,53,48,54,51,49,53,52,51,52,54,48,50,52,53,52,50,52,55,49,52,54,51,50,50,53,52,54,54,63,72,62,75,62,77,87,49,72,63,61,56,48,32,52,55,53,42,52,53,50,54,52,53,53,48,53,50,50,54,50,53,52,52,54,48,49,52,52,42,52,52,51,45,51,53,52,52,51,49,53,51,51,54,51,50,52,53,49,51,56,53,51,53,52,50,52,51,55,47,53,52,50,54,52,52,51,52,53,50,53,55,49,52,55,51,51,53,53,52,53,44,52,52,43,52,54,54,38,72,75,50,84,54,68,71,62,38,52,54,41,52,52,53,42,51,53,52,51,52,52,52,50,51,53,53,57,61,65,72,44,97,47,80,90,66,76,69,62,67,64,53,49,55,54,51,53,55,59,61,74,76,108

Nearest PDB structures (foldseek):
  8kh5-assembly1_A  TM=2.354E-01  e=6.852E+00  Homo sapiens